Protein AF-0000000080887732 (afdb_homodimer)

Radius of gyration: 26.86 Å; Cα contacts (8 Å, |Δi|>4): 1627; chains: 2; bounding box: 60×86×78 Å

pLDDT: mean 82.16, std 18.32, range [23.61, 98.5]

Structure (mmCIF, N/CA/C/O backbone):
data_AF-0000000080887732-model_v1
#
loop_
_entity.id
_entity.type
_entity.pdbx_description
1 polymer 'S-adenosyl-L-methionine-dependent methyltransferase'
#
loop_
_atom_site.group_PDB
_atom_site.id
_atom_site.type_symbol
_atom_site.label_atom_id
_atom_site.label_alt_id
_atom_site.label_comp_id
_atom_site.label_asym_id
_atom_site.label_entity_id
_atom_site.label_seq_id
_atom_site.pdbx_PDB_ins_code
_atom_site.Cartn_x
_atom_site.Cartn_y
_atom_site.Cartn_z
_atom_site.occupancy
_atom_site.B_iso_or_equiv
_atom_site.auth_seq_id
_atom_site.auth_comp_id
_atom_site.auth_asym_id
_atom_site.auth_atom_id
_atom_site.pdbx_PDB_model_num
ATOM 1 N N . MET A 1 1 ? -18.406 -31.297 -43.156 1 24.48 1 MET A N 1
ATOM 2 C CA . MET A 1 1 ? -16.953 -31.391 -42.938 1 24.48 1 MET A CA 1
ATOM 3 C C . MET A 1 1 ? -16.531 -30.609 -41.688 1 24.48 1 MET A C 1
ATOM 5 O O . MET A 1 1 ? -16.766 -29.406 -41.625 1 24.48 1 MET A O 1
ATOM 9 N N . ASN A 1 2 ? -16.609 -31.266 -40.469 1 24.06 2 ASN A N 1
ATOM 10 C CA . ASN A 1 2 ? -16.531 -30.984 -39.031 1 24.06 2 ASN A CA 1
ATOM 11 C C . ASN A 1 2 ? -15.148 -30.438 -38.656 1 24.06 2 ASN A C 1
ATOM 13 O O . ASN A 1 2 ? -14.164 -31.172 -38.688 1 24.06 2 ASN A O 1
ATOM 17 N N . ASN A 1 3 ? -14.742 -29.266 -39.281 1 26.3 3 ASN A N 1
ATOM 18 C CA . ASN A 1 3 ? -13.445 -28.625 -39.094 1 26.3 3 ASN A CA 1
ATOM 19 C C . ASN A 1 3 ? -13.039 -28.594 -37.625 1 26.3 3 ASN A C 1
ATOM 21 O O . ASN A 1 3 ? -13.711 -27.969 -36.812 1 26.3 3 ASN A O 1
ATOM 25 N N . GLY A 1 4 ? -12.461 -29.719 -37.156 1 26.73 4 GLY A N 1
ATOM 26 C CA . GLY A 1 4 ? -11.93 -30.016 -35.812 1 26.73 4 GLY A CA 1
ATOM 27 C C . GLY A 1 4 ? -11.078 -28.891 -35.25 1 26.73 4 GLY A C 1
ATOM 28 O O . GLY A 1 4 ? -10.18 -28.391 -35.938 1 26.73 4 GLY A O 1
ATOM 29 N N . ASN A 1 5 ? -11.648 -27.984 -34.5 1 28.84 5 ASN A N 1
ATOM 30 C CA . ASN A 1 5 ? -11.031 -26.938 -33.688 1 28.84 5 ASN A CA 1
ATOM 31 C C . ASN A 1 5 ? -9.773 -27.438 -33 1 28.84 5 ASN A C 1
ATOM 33 O O . ASN A 1 5 ? -9.844 -28.234 -32.062 1 28.84 5 ASN A O 1
ATOM 37 N N . ASN A 1 6 ? -8.688 -27.812 -33.75 1 27.83 6 ASN A N 1
ATOM 38 C CA . ASN A 1 6 ? -7.371 -28.172 -33.219 1 27.83 6 ASN A CA 1
ATOM 39 C C . ASN A 1 6 ? -6.938 -27.203 -32.125 1 27.83 6 ASN A C 1
ATOM 41 O O . ASN A 1 6 ? -6.609 -26.047 -32.375 1 27.83 6 ASN A O 1
ATOM 45 N N . PHE A 1 7 ? -7.504 -27.266 -31.016 1 30.12 7 PHE A N 1
ATOM 46 C CA . PHE A 1 7 ? -6.891 -26.703 -29.812 1 30.12 7 PHE A CA 1
ATOM 47 C C . PHE A 1 7 ? -5.395 -26.984 -29.797 1 30.12 7 PHE A C 1
ATOM 49 O O . PHE A 1 7 ? -4.973 -28.141 -29.797 1 30.12 7 PHE A O 1
ATOM 56 N N . HIS A 1 8 ? -4.59 -26.281 -30.578 1 33.19 8 HIS A N 1
ATOM 57 C CA . HIS A 1 8 ? -3.135 -26.297 -30.469 1 33.19 8 HIS A CA 1
ATOM 58 C C . HIS A 1 8 ? -2.689 -26.625 -29.047 1 33.19 8 HIS A C 1
ATOM 60 O O . HIS A 1 8 ? -3.305 -26.172 -28.078 1 33.19 8 HIS A O 1
ATOM 66 N N . GLN A 1 9 ? -2.242 -27.766 -28.766 1 34.62 9 GLN A N 1
ATOM 67 C CA . GLN A 1 9 ? -1.537 -28.281 -27.594 1 34.62 9 GLN A CA 1
ATOM 68 C C . GLN A 1 9 ? -0.727 -27.188 -26.906 1 34.62 9 GLN A C 1
ATOM 70 O O . GLN A 1 9 ? 0.147 -26.578 -27.516 1 34.62 9 GLN A O 1
ATOM 75 N N . SER A 1 10 ? -1.238 -26.297 -26.047 1 41.28 10 SER A N 1
ATOM 76 C CA . SER A 1 10 ? -0.699 -25.281 -25.156 1 41.28 10 SER A CA 1
ATOM 77 C C . SER A 1 10 ? 0.719 -25.625 -24.719 1 41.28 10 SER A C 1
ATOM 79 O O . SER A 1 10 ? 0.95 -26.688 -24.125 1 41.28 10 SER A O 1
ATOM 81 N N . GLU A 1 11 ? 1.707 -25.484 -25.469 1 52.25 11 GLU A N 1
ATOM 82 C CA . GLU A 1 11 ? 3.119 -25.734 -25.203 1 52.25 11 GLU A CA 1
ATOM 83 C C . GLU A 1 11 ? 3.488 -25.344 -23.781 1 52.25 11 GLU A C 1
ATOM 85 O O . GLU A 1 11 ? 3.428 -24.172 -23.422 1 52.25 11 GLU A O 1
ATOM 90 N N . THR A 1 12 ? 3.145 -26.25 -22.719 1 65.06 12 THR A N 1
ATOM 91 C CA . THR A 1 12 ? 3.539 -26.234 -21.312 1 65.06 12 THR A CA 1
ATOM 92 C C . THR A 1 12 ? 5.055 -26.328 -21.172 1 65.06 12 THR A C 1
ATOM 94 O O . THR A 1 12 ? 5.746 -26.703 -22.125 1 65.06 12 THR A O 1
ATOM 97 N N . ILE A 1 13 ? 5.617 -25.641 -20.266 1 81.31 13 ILE A N 1
ATOM 98 C CA . ILE A 1 13 ? 7.023 -25.75 -19.891 1 81.31 13 ILE A CA 1
ATOM 99 C C . ILE A 1 13 ? 7.375 -27.203 -19.609 1 81.31 13 ILE A C 1
ATOM 101 O O . ILE A 1 13 ? 6.723 -27.859 -18.797 1 81.31 13 ILE A O 1
ATOM 105 N N . SER A 1 14 ? 8.289 -27.812 -20.391 1 86.81 14 SER A N 1
ATOM 106 C CA . SER A 1 14 ? 8.695 -29.203 -20.25 1 86.81 14 SER A CA 1
ATOM 107 C C . SER A 1 14 ? 9.336 -29.453 -18.891 1 86.81 14 SER A C 1
ATOM 109 O O . SER A 1 14 ? 9.734 -28.5 -18.203 1 86.81 14 SER A O 1
ATOM 111 N N . THR A 1 15 ? 9.422 -30.688 -18.5 1 88.94 15 THR A N 1
ATOM 112 C CA . THR A 1 15 ? 10.078 -31.078 -17.25 1 88.94 15 THR A CA 1
ATOM 113 C C . THR A 1 15 ? 11.539 -30.656 -17.25 1 88.94 15 THR A C 1
ATOM 115 O O . THR A 1 15 ? 12.062 -30.219 -16.219 1 88.94 15 THR A O 1
ATOM 118 N N . ALA A 1 16 ? 12.172 -30.797 -18.406 1 90.12 16 ALA A N 1
ATOM 119 C CA . ALA A 1 16 ? 13.578 -30.406 -18.531 1 90.12 16 ALA A CA 1
ATOM 120 C C . ALA A 1 16 ? 13.75 -28.906 -18.359 1 90.12 16 ALA A C 1
ATOM 122 O O . ALA A 1 16 ? 14.703 -28.453 -17.719 1 90.12 16 ALA A O 1
ATOM 123 N N . GLU A 1 17 ? 12.859 -28.219 -18.953 1 91.38 17 GLU A N 1
ATOM 124 C CA . GLU A 1 17 ? 12.891 -26.766 -18.781 1 91.38 17 GLU A CA 1
ATOM 125 C C . GLU A 1 17 ? 12.68 -26.359 -17.328 1 91.38 17 GLU A C 1
ATOM 127 O O . GLU A 1 17 ? 13.391 -25.5 -16.812 1 91.38 17 GLU A O 1
ATOM 132 N N . ARG A 1 18 ? 11.766 -27.047 -16.672 1 92 18 ARG A N 1
ATOM 133 C CA . ARG A 1 18 ? 11.492 -26.766 -15.273 1 92 18 ARG A CA 1
ATOM 134 C C . ARG A 1 18 ? 12.719 -27.031 -14.406 1 92 18 ARG A C 1
ATOM 136 O O . ARG A 1 18 ? 13.039 -26.25 -13.516 1 92 18 ARG A O 1
ATOM 143 N N . SER A 1 19 ? 13.344 -28.094 -14.703 1 91.06 19 SER A N 1
ATOM 144 C CA . SER A 1 19 ? 14.555 -28.438 -13.961 1 91.06 19 SER A CA 1
ATOM 145 C C . SER A 1 19 ? 15.641 -27.391 -14.164 1 91.06 19 SER A C 1
ATOM 147 O O . SER A 1 19 ? 16.328 -27 -13.211 1 91.06 19 SER A O 1
ATOM 149 N N . SER A 1 20 ? 15.781 -26.953 -15.383 1 93.38 20 SER A N 1
ATOM 150 C CA . SER A 1 20 ? 16.781 -25.938 -15.688 1 93.38 20 SER A CA 1
ATOM 151 C C . SER A 1 20 ? 16.484 -24.625 -14.969 1 93.38 20 SER A C 1
ATOM 153 O O . SER A 1 20 ? 17.391 -23.969 -14.461 1 93.38 20 SER A O 1
ATOM 155 N N . ILE A 1 21 ? 15.242 -24.297 -14.961 1 94.69 21 ILE A N 1
ATOM 156 C CA . ILE A 1 21 ? 14.828 -23.078 -14.266 1 94.69 21 ILE A CA 1
ATOM 157 C C . ILE A 1 21 ? 15.117 -23.203 -12.773 1 94.69 21 ILE A C 1
ATOM 159 O O . ILE A 1 21 ? 15.602 -22.266 -12.141 1 94.69 21 ILE A O 1
ATOM 163 N N . GLY A 1 22 ? 14.805 -24.375 -12.227 1 92.06 22 GLY A N 1
ATOM 164 C CA . GLY A 1 22 ? 15.125 -24.625 -10.828 1 92.06 22 GLY A CA 1
ATOM 165 C C . GLY A 1 22 ? 16.594 -24.453 -10.516 1 92.06 22 GLY A C 1
ATOM 166 O O . GLY A 1 22 ? 16.953 -23.844 -9.5 1 92.06 22 GLY A O 1
ATOM 167 N N . ASP A 1 23 ? 17.453 -24.922 -11.375 1 92.25 23 ASP A N 1
ATOM 168 C CA . ASP A 1 23 ? 18.891 -24.797 -11.211 1 92.25 23 ASP A CA 1
ATOM 169 C C . ASP A 1 23 ? 19.312 -23.328 -11.258 1 92.25 23 ASP A C 1
ATOM 171 O O . ASP A 1 23 ? 20.188 -22.906 -10.492 1 92.25 23 ASP A O 1
ATOM 175 N N . LEU A 1 24 ? 18.703 -22.625 -12.133 1 95 24 LEU A N 1
ATOM 176 C CA . LEU A 1 24 ? 18.984 -21.203 -12.227 1 95 24 LEU A CA 1
ATOM 177 C C . LEU A 1 24 ? 18.641 -20.5 -10.922 1 95 24 LEU A C 1
ATOM 179 O O . LEU A 1 24 ? 19.422 -19.672 -10.43 1 95 24 LEU A O 1
ATOM 183 N N . VAL A 1 25 ? 17.5 -20.781 -10.367 1 92.94 25 VAL A N 1
ATOM 184 C CA . VAL A 1 25 ? 17.031 -20.141 -9.148 1 92.94 25 VAL A CA 1
ATOM 185 C C . VAL A 1 25 ? 18 -20.438 -8.008 1 92.94 25 VAL A C 1
ATOM 187 O O . VAL A 1 25 ? 18.344 -19.547 -7.227 1 92.94 25 VAL A O 1
ATOM 190 N N . LYS A 1 26 ? 18.469 -21.641 -7.91 1 89.5 26 LYS A N 1
ATOM 191 C CA . LYS A 1 26 ? 19.453 -22 -6.898 1 89.5 26 LYS A CA 1
ATOM 192 C C . LYS A 1 26 ? 20.75 -21.203 -7.066 1 89.5 26 LYS A C 1
ATOM 194 O O . LYS A 1 26 ? 21.328 -20.75 -6.082 1 89.5 26 LYS A O 1
ATOM 199 N N . PHE A 1 27 ? 21.172 -21.125 -8.281 1 93.12 27 PHE A N 1
ATOM 200 C CA . PHE A 1 27 ? 22.375 -20.344 -8.578 1 93.12 27 PHE A CA 1
ATOM 201 C C . PHE A 1 27 ? 22.203 -18.906 -8.141 1 93.12 27 PHE A C 1
ATOM 203 O O . PHE A 1 27 ? 23.078 -18.328 -7.492 1 93.12 27 PHE A O 1
ATOM 210 N N . LEU A 1 28 ? 21.047 -18.297 -8.523 1 93.12 28 LEU A N 1
ATOM 211 C CA . LEU A 1 28 ? 20.766 -16.906 -8.172 1 93.12 28 LEU A CA 1
ATOM 212 C C . LEU A 1 28 ? 20.734 -16.719 -6.66 1 93.12 28 LEU A C 1
ATOM 214 O O . LEU A 1 28 ? 21.234 -15.727 -6.145 1 93.12 28 LEU A O 1
ATOM 218 N N . ALA A 1 29 ? 20.141 -17.625 -5.977 1 88.25 29 ALA A N 1
ATOM 219 C CA . ALA A 1 29 ? 20.094 -17.578 -4.516 1 88.25 29 ALA A CA 1
ATOM 220 C C . ALA A 1 29 ? 21.5 -17.578 -3.928 1 88.25 29 ALA A C 1
ATOM 222 O O . ALA A 1 29 ? 21.812 -16.812 -3.008 1 88.25 29 ALA A O 1
ATOM 223 N N . ALA A 1 30 ? 22.328 -18.438 -4.441 1 87.75 30 ALA A N 1
ATOM 224 C CA . ALA A 1 30 ? 23.703 -18.547 -3.971 1 87.75 30 ALA A CA 1
ATOM 225 C C . ALA A 1 30 ? 24.469 -17.25 -4.211 1 87.75 30 ALA A C 1
ATOM 227 O O . ALA A 1 30 ? 25.406 -16.922 -3.482 1 87.75 30 ALA A O 1
ATOM 228 N N . LYS A 1 31 ? 24.031 -16.5 -5.199 1 90.81 31 LYS A N 1
ATOM 229 C CA . LYS A 1 31 ? 24.672 -15.227 -5.531 1 90.81 31 LYS A CA 1
ATOM 230 C C . LYS A 1 31 ? 24.016 -14.07 -4.785 1 90.81 31 LYS A C 1
ATOM 232 O O . LYS A 1 31 ? 24.312 -12.898 -5.051 1 90.81 31 LYS A O 1
ATOM 237 N N . ASN A 1 32 ? 23.016 -14.312 -3.924 1 85.31 32 ASN A N 1
ATOM 238 C CA . ASN A 1 32 ? 22.281 -13.312 -3.162 1 85.31 32 ASN A CA 1
ATOM 239 C C . ASN A 1 32 ? 21.562 -12.328 -4.078 1 85.31 32 ASN A C 1
ATOM 241 O O . ASN A 1 32 ? 21.562 -11.125 -3.822 1 85.31 32 ASN A O 1
ATOM 245 N N . TYR A 1 33 ? 21.078 -12.922 -5.18 1 90.38 33 TYR A N 1
ATOM 246 C CA . TYR A 1 33 ? 20.266 -12.133 -6.113 1 90.38 33 TYR A CA 1
ATOM 247 C C . TYR A 1 33 ? 19.062 -11.523 -5.41 1 90.38 33 TYR A C 1
ATOM 249 O O . TYR A 1 33 ? 18.391 -12.195 -4.629 1 90.38 33 TYR A O 1
ATOM 257 N N . ARG A 1 34 ? 18.906 -10.219 -5.684 1 88.25 34 ARG A N 1
ATOM 258 C CA . ARG A 1 34 ? 17.75 -9.523 -5.148 1 88.25 34 ARG A CA 1
ATOM 259 C C . ARG A 1 34 ? 17.141 -8.586 -6.191 1 88.25 34 ARG A C 1
ATOM 261 O O . ARG A 1 34 ? 17.859 -7.793 -6.812 1 88.25 34 ARG A O 1
ATOM 268 N N . PHE A 1 35 ? 15.898 -8.766 -6.355 1 92.19 35 PHE A N 1
ATOM 269 C CA . PHE A 1 35 ? 15.148 -7.898 -7.258 1 92.19 35 PHE A CA 1
ATOM 270 C C . PHE A 1 35 ? 13.664 -7.883 -6.887 1 92.19 35 PHE A C 1
ATOM 272 O O . PHE A 1 35 ? 13.023 -8.938 -6.828 1 92.19 35 PHE A O 1
ATOM 279 N N . LEU A 1 36 ? 13.188 -6.766 -6.582 1 90.31 36 LEU A N 1
ATOM 280 C CA . LEU A 1 36 ? 11.75 -6.621 -6.363 1 90.31 36 LEU A CA 1
ATOM 281 C C . LEU A 1 36 ? 11.055 -6.121 -7.625 1 90.31 36 LEU A C 1
ATOM 283 O O . LEU A 1 36 ? 11.18 -4.945 -7.98 1 90.31 36 LEU A O 1
ATOM 287 N N . CYS A 1 37 ? 10.359 -7.004 -8.195 1 92.12 37 CYS A N 1
ATOM 288 C CA . CYS A 1 37 ? 9.711 -6.676 -9.461 1 92.12 37 CYS A CA 1
ATOM 289 C C . CYS A 1 37 ? 8.766 -5.496 -9.297 1 92.12 37 CYS A C 1
ATOM 291 O O . CYS A 1 37 ? 7.871 -5.527 -8.445 1 92.12 37 CYS A O 1
ATOM 293 N N . PRO A 1 38 ? 8.953 -4.434 -10.078 1 91.81 38 PRO A N 1
ATOM 294 C CA . PRO A 1 38 ? 8.023 -3.305 -10.023 1 91.81 38 PRO A CA 1
ATOM 295 C C . PRO A 1 38 ? 6.789 -3.52 -10.898 1 91.81 38 PRO A C 1
ATOM 297 O O . PRO A 1 38 ? 6.59 -4.613 -11.43 1 91.81 38 PRO A O 1
ATOM 300 N N . THR A 1 39 ? 5.945 -2.516 -11 1 88.75 39 THR A N 1
ATOM 301 C CA . THR A 1 39 ? 4.781 -2.562 -11.883 1 88.75 39 THR A CA 1
ATOM 302 C C . THR A 1 39 ? 5.211 -2.555 -13.344 1 88.75 39 THR A C 1
ATOM 304 O O . THR A 1 39 ? 6.309 -2.098 -13.672 1 88.75 39 THR A O 1
ATOM 307 N N . PRO A 1 40 ? 4.371 -3.082 -14.219 1 86.31 40 PRO A N 1
ATOM 308 C CA . PRO A 1 40 ? 4.68 -2.996 -15.648 1 86.31 40 PRO A CA 1
ATOM 309 C C . PRO A 1 40 ? 4.941 -1.564 -16.109 1 86.31 40 PRO A C 1
ATOM 311 O O . PRO A 1 40 ? 5.801 -1.335 -16.969 1 86.31 40 PRO A O 1
ATOM 314 N N . GLU A 1 41 ? 4.188 -0.608 -15.523 1 84.38 41 GLU A N 1
ATOM 315 C CA . GLU A 1 41 ? 4.41 0.792 -15.875 1 84.38 41 GLU A CA 1
ATOM 316 C C . GLU A 1 41 ? 5.828 1.23 -15.523 1 84.38 41 GLU A C 1
ATOM 318 O O . GLU A 1 41 ? 6.531 1.811 -16.344 1 84.38 41 GLU A O 1
ATOM 323 N N . THR A 1 42 ? 6.207 0.974 -14.312 1 89.88 42 THR A N 1
ATOM 324 C CA . THR A 1 42 ? 7.547 1.321 -13.859 1 89.88 42 THR A CA 1
ATOM 325 C C . THR A 1 42 ? 8.609 0.618 -14.703 1 89.88 42 THR A C 1
ATOM 327 O O . THR A 1 42 ? 9.609 1.226 -15.086 1 89.88 42 THR A O 1
ATOM 330 N N . HIS A 1 43 ? 8.375 -0.644 -15.008 1 90.94 43 HIS A N 1
ATOM 331 C CA . HIS A 1 43 ? 9.289 -1.413 -15.844 1 90.94 43 HIS A CA 1
ATOM 332 C C . HIS A 1 43 ? 9.453 -0.771 -17.219 1 90.94 43 HIS A C 1
ATOM 334 O O . HIS A 1 43 ? 10.578 -0.593 -17.688 1 90.94 43 HIS A O 1
ATOM 340 N N . ASN A 1 44 ? 8.367 -0.408 -17.766 1 88.31 44 ASN A N 1
ATOM 341 C CA . ASN A 1 44 ? 8.391 0.245 -19.062 1 88.31 44 ASN A CA 1
ATOM 342 C C . ASN A 1 44 ? 9.117 1.585 -19 1 88.31 44 ASN A C 1
ATOM 344 O O . ASN A 1 44 ? 9.914 1.9 -19.891 1 88.31 44 ASN A O 1
ATOM 348 N N . ASN A 1 45 ? 8.805 2.355 -18 1 86.62 45 ASN A N 1
ATOM 349 C CA . ASN A 1 45 ? 9.453 3.65 -17.844 1 86.62 45 ASN A CA 1
ATOM 350 C C . ASN A 1 45 ? 10.969 3.504 -17.703 1 86.62 45 ASN A C 1
ATOM 352 O O . ASN A 1 45 ? 11.727 4.289 -18.266 1 86.62 45 ASN A O 1
ATOM 356 N N . TYR A 1 46 ? 11.383 2.525 -16.984 1 89.62 46 TYR A N 1
ATOM 357 C CA . TYR A 1 46 ? 12.812 2.283 -16.797 1 89.62 46 TYR A CA 1
ATOM 358 C C . TYR A 1 46 ? 13.484 1.908 -18.109 1 89.62 46 TYR A C 1
ATOM 360 O O . TYR A 1 46 ? 14.531 2.455 -18.453 1 89.62 46 TYR A O 1
ATOM 368 N N . LEU A 1 47 ? 12.883 0.999 -18.859 1 87.88 47 LEU A N 1
ATOM 369 C CA . LEU A 1 47 ? 13.461 0.547 -20.125 1 87.88 47 LEU A CA 1
ATOM 370 C C . LEU A 1 47 ? 13.523 1.688 -21.125 1 87.88 47 LEU A C 1
ATOM 372 O O . LEU A 1 47 ? 14.492 1.8 -21.891 1 87.88 47 LEU A O 1
ATOM 376 N N . THR A 1 48 ? 12.508 2.5 -21.094 1 84.88 48 THR A N 1
ATOM 377 C CA . THR A 1 48 ? 12.445 3.621 -22.031 1 84.88 48 THR A CA 1
ATOM 378 C C . THR A 1 48 ? 13.516 4.66 -21.688 1 84.88 48 THR A C 1
ATOM 380 O O . THR A 1 48 ? 14.062 5.309 -22.578 1 84.88 48 THR A O 1
ATOM 383 N N . SER A 1 49 ? 13.742 4.832 -20.453 1 80.75 49 SER A N 1
ATOM 384 C CA . SER A 1 49 ? 14.734 5.809 -20.016 1 80.75 49 SER A CA 1
ATOM 385 C C . SER A 1 49 ? 16.156 5.34 -20.344 1 80.75 49 SER A C 1
ATOM 387 O O . SER A 1 49 ? 17.078 6.152 -20.422 1 80.75 49 SER A O 1
ATOM 389 N N . ARG A 1 50 ? 16.297 4.141 -20.516 1 74.94 50 ARG A N 1
ATOM 390 C CA . ARG A 1 50 ? 17.609 3.576 -20.812 1 74.94 50 ARG A CA 1
ATOM 391 C C . ARG A 1 50 ? 17.891 3.576 -22.312 1 74.94 50 ARG A C 1
ATOM 393 O O . ARG A 1 50 ? 19.016 3.307 -22.734 1 74.94 50 ARG A O 1
ATOM 400 N N . LYS A 1 51 ? 16.719 3.592 -23.219 1 62.78 51 LYS A N 1
ATOM 401 C CA . LYS A 1 51 ? 16.719 3.342 -24.656 1 62.78 51 LYS A CA 1
ATOM 402 C C . LYS A 1 51 ? 17.672 4.293 -25.375 1 62.78 51 LYS A C 1
ATOM 404 O O . LYS A 1 51 ? 17.594 4.445 -26.609 1 62.78 51 LYS A O 1
ATOM 409 N N . GLY A 1 52 ? 18.641 4.723 -24.672 1 50.5 52 GLY A N 1
ATOM 410 C CA . GLY A 1 52 ? 19.5 4.914 -25.844 1 50.5 52 GLY A CA 1
ATOM 411 C C . GLY A 1 52 ? 19.703 3.641 -26.641 1 50.5 52 GLY A C 1
ATOM 412 O O . GLY A 1 52 ? 19.312 2.555 -26.203 1 50.5 52 GLY A O 1
ATOM 413 N N . PRO A 1 53 ? 19.797 3.531 -28.016 1 48.59 53 PRO A N 1
ATOM 414 C CA . PRO A 1 53 ? 19.719 2.434 -28.969 1 48.59 53 PRO A CA 1
ATOM 415 C C . PRO A 1 53 ? 19.938 1.065 -28.328 1 48.59 53 PRO A C 1
ATOM 417 O O . PRO A 1 53 ? 19.234 0.104 -28.672 1 48.59 53 PRO A O 1
ATOM 420 N N . GLN A 1 54 ? 20.969 0.387 -27.969 1 56.81 54 GLN A N 1
ATOM 421 C CA . GLN A 1 54 ? 21.703 -0.875 -27.922 1 56.81 54 GLN A CA 1
ATOM 422 C C . GLN A 1 54 ? 21.828 -1.38 -26.484 1 56.81 54 GLN A C 1
ATOM 424 O O . GLN A 1 54 ? 22.75 -2.148 -26.172 1 56.81 54 GLN A O 1
ATOM 429 N N . THR A 1 55 ? 20.656 -1.112 -25.469 1 78.31 55 THR A N 1
ATOM 430 C CA . THR A 1 55 ? 21.109 -1.47 -24.125 1 78.31 55 THR A CA 1
ATOM 431 C C . THR A 1 55 ? 21.078 -2.982 -23.938 1 78.31 55 THR A C 1
ATOM 433 O O . THR A 1 55 ? 20.031 -3.617 -24.109 1 78.31 55 THR A O 1
ATOM 436 N N . LYS A 1 56 ? 22.188 -3.537 -23.828 1 88.12 56 LYS A N 1
ATOM 437 C CA . LYS A 1 56 ? 22.391 -4.953 -23.531 1 88.12 56 LYS A CA 1
ATOM 438 C C . LYS A 1 56 ? 22.719 -5.156 -22.062 1 88.12 56 LYS A C 1
ATOM 440 O O . LYS A 1 56 ? 23.25 -4.262 -21.406 1 88.12 56 LYS A O 1
ATOM 445 N N . ALA A 1 57 ? 22.219 -6.336 -21.625 1 93.69 57 ALA A N 1
ATOM 446 C CA . ALA A 1 57 ? 22.422 -6.691 -20.219 1 93.69 57 ALA A CA 1
ATOM 447 C C . ALA A 1 57 ? 23.891 -6.891 -19.906 1 93.69 57 ALA A C 1
ATOM 449 O O . ALA A 1 57 ? 24.656 -7.391 -20.734 1 93.69 57 ALA A O 1
ATOM 450 N N . SER A 1 58 ? 24.281 -6.473 -18.734 1 92.88 58 SER A N 1
ATOM 451 C CA . SER A 1 58 ? 25.656 -6.691 -18.25 1 92.88 58 SER A CA 1
ATOM 452 C C . SER A 1 58 ? 25.656 -7.32 -16.859 1 92.88 58 SER A C 1
ATOM 454 O O . SER A 1 58 ? 26.719 -7.547 -16.281 1 92.88 58 SER A O 1
ATOM 456 N N . SER A 1 59 ? 24.5 -7.547 -16.281 1 95 59 SER A N 1
ATOM 457 C CA . SER A 1 59 ? 24.375 -8.117 -14.953 1 95 59 SER A CA 1
ATOM 458 C C . SER A 1 59 ? 23.188 -9.07 -14.867 1 95 59 SER A C 1
ATOM 460 O O . SER A 1 59 ? 22.344 -9.109 -15.766 1 95 59 SER A O 1
ATOM 462 N N . LEU A 1 60 ? 23.188 -9.867 -13.797 1 96.5 60 LEU A N 1
ATOM 463 C CA . LEU A 1 60 ? 22.062 -10.766 -13.539 1 96.5 60 LEU A CA 1
ATOM 464 C C . LEU A 1 60 ? 20.766 -9.977 -13.359 1 96.5 60 LEU A C 1
ATOM 466 O O . LEU A 1 60 ? 19.703 -10.414 -13.812 1 96.5 60 LEU A O 1
ATOM 470 N N . THR A 1 61 ? 20.859 -8.797 -12.781 1 95 61 THR A N 1
ATOM 471 C CA . THR A 1 61 ? 19.703 -7.914 -12.594 1 95 61 THR A CA 1
ATOM 472 C C . THR A 1 61 ? 19.141 -7.469 -13.938 1 95 61 THR A C 1
ATOM 474 O O . THR A 1 61 ? 17.938 -7.453 -14.133 1 95 61 THR A O 1
ATOM 477 N N . ASP A 1 62 ? 20.031 -7.195 -14.836 1 95.06 62 ASP A N 1
ATOM 478 C CA . ASP A 1 62 ? 19.594 -6.789 -16.172 1 95.06 62 ASP A CA 1
ATOM 479 C C . ASP A 1 62 ? 18.797 -7.898 -16.844 1 95.06 62 ASP A C 1
ATOM 481 O O . ASP A 1 62 ? 17.766 -7.641 -17.453 1 95.06 62 ASP A O 1
ATOM 485 N N . ILE A 1 63 ? 19.328 -9.07 -16.703 1 96.38 63 ILE A N 1
ATOM 486 C CA . ILE A 1 63 ? 18.781 -10.203 -17.438 1 96.38 63 ILE A CA 1
ATOM 487 C C . ILE A 1 63 ? 17.5 -10.688 -16.781 1 96.38 63 ILE A C 1
ATOM 489 O O . ILE A 1 63 ? 16.438 -10.742 -17.422 1 96.38 63 ILE A O 1
ATOM 493 N N . PHE A 1 64 ? 17.547 -10.984 -15.469 1 97 64 PHE A N 1
ATOM 494 C CA . PHE A 1 64 ? 16.453 -11.703 -14.82 1 97 64 PHE A CA 1
ATOM 495 C C . PHE A 1 64 ? 15.547 -10.75 -14.055 1 97 64 PHE A C 1
ATOM 497 O O . PHE A 1 64 ? 14.477 -11.141 -13.594 1 97 64 PHE A O 1
ATOM 504 N N . GLY A 1 65 ? 15.945 -9.508 -13.891 1 96.06 65 GLY A N 1
ATOM 505 C CA . GLY A 1 65 ? 15.109 -8.453 -13.32 1 96.06 65 GLY A CA 1
ATOM 506 C C . GLY A 1 65 ? 14.406 -7.617 -14.375 1 96.06 65 GLY A C 1
ATOM 507 O O . GLY A 1 65 ? 13.188 -7.703 -14.523 1 96.06 65 GLY A O 1
ATOM 508 N N . TRP A 1 66 ? 15.219 -7.043 -15.234 1 94.5 66 TRP A N 1
ATOM 509 C CA . TRP A 1 66 ? 14.703 -6.062 -16.188 1 94.5 66 TRP A CA 1
ATOM 510 C C . TRP A 1 66 ? 14.422 -6.703 -17.531 1 94.5 66 TRP A C 1
ATOM 512 O O . TRP A 1 66 ? 13.938 -6.043 -18.453 1 94.5 66 TRP A O 1
ATOM 522 N N . SER A 1 67 ? 14.711 -7.969 -17.734 1 94.12 67 SER A N 1
ATOM 523 C CA . SER A 1 67 ? 14.43 -8.711 -18.953 1 94.12 67 SER A CA 1
ATOM 524 C C . SER A 1 67 ? 15.141 -8.094 -20.141 1 94.12 67 SER A C 1
ATOM 526 O O . SER A 1 67 ? 14.586 -8.039 -21.25 1 94.12 67 SER A O 1
ATOM 528 N N . LEU A 1 68 ? 16.344 -7.637 -19.922 1 93.38 68 LEU A N 1
ATOM 529 C CA . LEU A 1 68 ? 17.125 -7.086 -21.016 1 93.38 68 LEU A CA 1
ATOM 530 C C . LEU A 1 68 ? 17.766 -8.203 -21.844 1 93.38 68 LEU A C 1
ATOM 532 O O . LEU A 1 68 ? 18.156 -9.234 -21.297 1 93.38 68 LEU A O 1
ATOM 536 N N . PRO A 1 69 ? 17.906 -7.922 -23.109 1 93.25 69 PRO A N 1
ATOM 537 C CA . PRO A 1 69 ? 18.656 -8.883 -23.922 1 93.25 69 PRO A CA 1
ATOM 538 C C . PRO A 1 69 ? 20.141 -8.914 -23.578 1 93.25 69 PRO A C 1
ATOM 540 O O . PRO A 1 69 ? 20.672 -7.938 -23.047 1 93.25 69 PRO A O 1
ATOM 543 N N . VAL A 1 70 ? 20.766 -10.078 -23.906 1 94.81 70 VAL A N 1
ATOM 544 C CA . VAL A 1 70 ? 22.172 -10.258 -23.516 1 94.81 70 VAL A CA 1
ATOM 545 C C . VAL A 1 70 ? 22.938 -10.977 -24.625 1 94.81 70 VAL A C 1
ATOM 547 O O . VAL A 1 70 ? 22.406 -11.891 -25.25 1 94.81 70 VAL A O 1
ATOM 550 N N . GLU A 1 71 ? 24.172 -10.477 -24.797 1 93.81 71 GLU A N 1
ATOM 551 C CA . GLU A 1 71 ? 25.047 -11.188 -25.719 1 93.81 71 GLU A CA 1
ATOM 552 C C . GLU A 1 71 ? 25.453 -12.547 -25.156 1 93.81 71 GLU A C 1
ATOM 554 O O . GLU A 1 71 ? 25.734 -12.672 -23.969 1 93.81 71 GLU A O 1
ATOM 559 N N . ARG A 1 72 ? 25.562 -13.492 -26.062 1 93.25 72 ARG A N 1
ATOM 560 C CA . ARG A 1 72 ? 25.891 -14.844 -25.641 1 93.25 72 ARG A CA 1
ATOM 561 C C . ARG A 1 72 ? 27.219 -14.875 -24.875 1 93.25 72 ARG A C 1
ATOM 563 O O . ARG A 1 72 ? 27.375 -15.633 -23.922 1 93.25 72 ARG A O 1
ATOM 570 N N . SER A 1 73 ? 28.156 -14.078 -25.266 1 93.19 73 SER A N 1
ATOM 571 C CA . SER A 1 73 ? 29.469 -14.031 -24.609 1 93.19 73 SER A CA 1
ATOM 572 C C . SER A 1 73 ? 29.344 -13.531 -23.172 1 93.19 73 SER A C 1
ATOM 574 O O . SER A 1 73 ? 29.984 -14.07 -22.266 1 93.19 73 SER A O 1
ATOM 576 N N . VAL A 1 74 ? 28.531 -12.555 -22.953 1 94.31 74 VAL A N 1
ATOM 577 C CA . VAL A 1 74 ? 28.312 -12 -21.625 1 94.31 74 VAL A CA 1
ATOM 578 C C . VAL A 1 74 ? 27.578 -13.023 -20.75 1 94.31 74 VAL A C 1
ATOM 580 O O . VAL A 1 74 ? 27.891 -13.188 -19.578 1 94.31 74 VAL A O 1
ATOM 583 N N . LEU A 1 75 ? 26.672 -13.703 -21.359 1 94.69 75 LEU A N 1
ATOM 584 C CA . LEU A 1 75 ? 25.875 -14.711 -20.656 1 94.69 75 LEU A CA 1
ATOM 585 C C . LEU A 1 75 ? 26.766 -15.828 -20.125 1 94.69 75 LEU A C 1
ATOM 587 O O . LEU A 1 75 ? 26.594 -16.266 -18.984 1 94.69 75 LEU A O 1
ATOM 591 N N . LYS A 1 76 ? 27.75 -16.234 -20.891 1 92.69 76 LYS A N 1
ATOM 592 C CA . LYS A 1 76 ? 28.672 -17.312 -20.516 1 92.69 76 LYS A CA 1
ATOM 593 C C . LYS A 1 76 ? 29.562 -16.891 -19.344 1 92.69 76 LYS A C 1
ATOM 595 O O . LYS A 1 76 ? 29.984 -17.734 -18.562 1 92.69 76 LYS A O 1
ATOM 600 N N . GLU A 1 77 ? 29.719 -15.633 -19.188 1 95 77 GLU A N 1
ATOM 601 C CA . GLU A 1 77 ? 30.531 -15.117 -18.094 1 95 77 GLU A CA 1
ATOM 602 C C . GLU A 1 77 ? 29.719 -15.031 -16.812 1 95 77 GLU A C 1
ATOM 604 O O . GLU A 1 77 ? 30.281 -15.18 -15.711 1 95 77 GLU A O 1
ATOM 609 N N . LEU A 1 78 ? 28.438 -14.812 -16.922 1 95.88 78 LEU A N 1
ATOM 610 C CA . LEU A 1 78 ? 27.594 -14.523 -15.766 1 95.88 78 LEU A CA 1
ATOM 611 C C . LEU A 1 78 ? 27.031 -15.812 -15.172 1 95.88 78 LEU A C 1
ATOM 613 O O . LEU A 1 78 ? 26.734 -15.875 -13.977 1 95.88 78 LEU A O 1
ATOM 617 N N . LEU A 1 79 ? 26.859 -16.859 -16 1 96.38 79 LEU A N 1
ATOM 618 C CA . LEU A 1 79 ? 26.172 -18.078 -15.555 1 96.38 79 LEU A CA 1
ATOM 619 C C . LEU A 1 79 ? 27.109 -19.266 -15.531 1 96.38 79 LEU A C 1
ATOM 621 O O . LEU A 1 79 ? 28.094 -19.297 -16.281 1 96.38 79 LEU A O 1
ATOM 625 N N . PRO A 1 80 ? 26.812 -20.172 -14.656 1 94.88 80 PRO A N 1
ATOM 626 C CA . PRO A 1 80 ? 27.641 -21.375 -14.648 1 94.88 80 PRO A CA 1
ATOM 627 C C . PRO A 1 80 ? 27.484 -22.219 -15.906 1 94.88 80 PRO A C 1
ATOM 629 O O . PRO A 1 80 ? 26.391 -22.266 -16.484 1 94.88 80 PRO A O 1
ATOM 632 N N . GLN A 1 81 ? 28.469 -22.953 -16.25 1 92.25 81 GLN A N 1
ATOM 633 C CA . GLN A 1 81 ? 28.469 -23.766 -17.453 1 92.25 81 GLN A CA 1
ATOM 634 C C . GLN A 1 81 ? 27.484 -24.922 -17.344 1 92.25 81 GLN A C 1
ATOM 636 O O . GLN A 1 81 ? 27.031 -25.453 -18.359 1 92.25 81 GLN A O 1
ATOM 641 N N . SER A 1 82 ? 27.156 -25.281 -16.141 1 91.88 82 SER A N 1
ATOM 642 C CA . SER A 1 82 ? 26.281 -26.422 -15.906 1 91.88 82 SER A CA 1
ATOM 643 C C . SER A 1 82 ? 24.828 -26.094 -16.266 1 91.88 82 SER A C 1
ATOM 645 O O . SER A 1 82 ? 23.984 -26.984 -16.391 1 91.88 82 SER A O 1
ATOM 647 N N . LEU A 1 83 ? 24.516 -24.844 -16.391 1 92.56 83 LEU A N 1
ATOM 648 C CA . LEU A 1 83 ? 23.141 -24.422 -16.672 1 92.56 83 LEU A CA 1
ATOM 649 C C . LEU A 1 83 ? 22.844 -24.547 -18.156 1 92.56 83 LEU A C 1
ATOM 651 O O . LEU A 1 83 ? 23.625 -24.109 -19 1 92.56 83 LEU A O 1
ATOM 655 N N . ASP A 1 84 ? 21.719 -25.156 -18.5 1 90.5 84 ASP A N 1
ATOM 656 C CA . ASP A 1 84 ? 21.281 -25.266 -19.891 1 90.5 84 ASP A CA 1
ATOM 657 C C . ASP A 1 84 ? 20.625 -23.969 -20.344 1 90.5 84 ASP A C 1
ATOM 659 O O . ASP A 1 84 ? 19.406 -23.812 -20.25 1 90.5 84 ASP A O 1
ATOM 663 N N . ILE A 1 85 ? 21.359 -23.156 -21.016 1 89.94 85 ILE A N 1
ATOM 664 C CA . ILE A 1 85 ? 20.938 -21.812 -21.375 1 89.94 85 ILE A CA 1
ATOM 665 C C . ILE A 1 85 ? 19.875 -21.875 -22.469 1 89.94 85 ILE A C 1
ATOM 667 O O . ILE A 1 85 ? 19.016 -21 -22.562 1 89.94 85 ILE A O 1
ATOM 671 N N . ASP A 1 86 ? 19.891 -22.859 -23.25 1 89.06 86 ASP A N 1
ATOM 672 C CA . ASP A 1 86 ? 18.984 -22.953 -24.391 1 89.06 86 ASP A CA 1
ATOM 673 C C . ASP A 1 86 ? 17.562 -23.234 -23.938 1 89.06 86 ASP A C 1
ATOM 675 O O . ASP A 1 86 ? 16.609 -23.062 -24.719 1 89.06 86 ASP A O 1
ATOM 679 N N . ARG A 1 87 ? 17.438 -23.672 -22.719 1 91.38 87 ARG A N 1
ATOM 680 C CA . ARG A 1 87 ? 16.109 -23.969 -22.188 1 91.38 87 ARG A CA 1
ATOM 681 C C . ARG A 1 87 ? 15.492 -22.75 -21.531 1 91.38 87 ARG A C 1
ATOM 683 O O . ARG A 1 87 ? 14.289 -22.719 -21.281 1 91.38 87 ARG A O 1
ATOM 690 N N . ILE A 1 88 ? 16.297 -21.766 -21.281 1 93.62 88 ILE A N 1
ATOM 691 C CA . ILE A 1 88 ? 15.828 -20.609 -20.516 1 93.62 88 ILE A CA 1
ATOM 692 C C . ILE A 1 88 ? 15.859 -19.359 -21.406 1 93.62 88 ILE A C 1
ATOM 694 O O . ILE A 1 88 ? 15.172 -18.375 -21.109 1 93.62 88 ILE A O 1
ATOM 698 N N . PHE A 1 89 ? 16.625 -19.406 -22.469 1 93.81 89 PHE A N 1
ATOM 699 C CA . PHE A 1 89 ? 16.828 -18.25 -23.328 1 93.81 89 PHE A CA 1
ATOM 700 C C . PHE A 1 89 ? 16.359 -18.516 -24.75 1 93.81 89 PHE A C 1
ATOM 702 O O . PHE A 1 89 ? 16.391 -19.672 -25.203 1 93.81 89 PHE A O 1
ATOM 709 N N . GLU A 1 90 ? 15.93 -17.422 -25.344 1 91.06 90 GLU A N 1
ATOM 710 C CA . GLU A 1 90 ? 15.586 -17.453 -26.766 1 91.06 90 GLU A CA 1
ATOM 711 C C . GLU A 1 90 ? 16.375 -16.406 -27.547 1 91.06 90 GLU A C 1
ATOM 713 O O . GLU A 1 90 ? 16.734 -15.359 -27 1 91.06 90 GLU A O 1
ATOM 718 N N . ARG A 1 91 ? 16.641 -16.703 -28.766 1 90.56 91 ARG A N 1
ATOM 719 C CA . ARG A 1 91 ? 17.281 -15.719 -29.641 1 90.56 91 ARG A CA 1
ATOM 720 C C . ARG A 1 91 ? 16.312 -14.609 -30.047 1 90.56 91 ARG A C 1
ATOM 722 O O . ARG A 1 91 ? 15.148 -14.875 -30.312 1 90.56 91 ARG A O 1
ATOM 729 N N . ILE A 1 92 ? 16.828 -13.422 -30 1 85.94 92 ILE A N 1
ATOM 730 C CA . ILE A 1 92 ? 15.969 -12.305 -30.375 1 85.94 92 ILE A CA 1
ATOM 731 C C . ILE A 1 92 ? 15.703 -12.352 -31.875 1 85.94 92 ILE A C 1
ATOM 733 O O . ILE A 1 92 ? 14.609 -11.992 -32.344 1 85.94 92 ILE A O 1
ATOM 737 N N . ASP A 1 93 ? 16.75 -12.727 -32.625 1 83.94 93 ASP A N 1
ATOM 738 C CA . ASP A 1 93 ? 16.625 -12.961 -34.062 1 83.94 93 ASP A CA 1
ATOM 739 C C . ASP A 1 93 ? 17.469 -14.164 -34.5 1 83.94 93 ASP A C 1
ATOM 741 O O . ASP A 1 93 ? 18.406 -14.547 -33.812 1 83.94 93 ASP A O 1
ATOM 745 N N . ALA A 1 94 ? 17.016 -14.875 -35.562 1 79.88 94 ALA A N 1
ATOM 746 C CA . ALA A 1 94 ? 17.594 -16.125 -36.031 1 79.88 94 ALA A CA 1
ATOM 747 C C . ALA A 1 94 ? 19.109 -15.992 -36.188 1 79.88 94 ALA A C 1
ATOM 749 O O . ALA A 1 94 ? 19.859 -16.922 -35.906 1 79.88 94 ALA A O 1
ATOM 750 N N . ASN A 1 95 ? 19.562 -14.898 -36.562 1 79.25 95 ASN A N 1
ATOM 751 C CA . ASN A 1 95 ? 20.984 -14.75 -36.875 1 79.25 95 ASN A CA 1
ATOM 752 C C . ASN A 1 95 ? 21.703 -13.898 -35.812 1 79.25 95 ASN A C 1
ATOM 754 O O . ASN A 1 95 ? 22.828 -13.469 -36.031 1 79.25 95 ASN A O 1
ATOM 758 N N . SER A 1 96 ? 21 -13.781 -34.656 1 81.19 96 SER A N 1
ATOM 759 C CA . SER A 1 96 ? 21.594 -12.891 -33.656 1 81.19 96 SER A CA 1
ATOM 760 C C . SER A 1 96 ? 22.219 -13.68 -32.5 1 81.19 96 SER A C 1
ATOM 762 O O . SER A 1 96 ? 21.766 -14.781 -32.188 1 81.19 96 SER A O 1
ATOM 764 N N . ASP A 1 97 ? 23.406 -13.234 -32 1 89.25 97 ASP A N 1
ATOM 765 C CA . ASP A 1 97 ? 24.031 -13.766 -30.797 1 89.25 97 ASP A CA 1
ATOM 766 C C . ASP A 1 97 ? 23.438 -13.125 -29.547 1 89.25 97 ASP A C 1
ATOM 768 O O . ASP A 1 97 ? 23.984 -13.273 -28.453 1 89.25 97 ASP A O 1
ATOM 772 N N . VAL A 1 98 ? 22.422 -12.461 -29.797 1 92.69 98 VAL A N 1
ATOM 773 C CA . VAL A 1 98 ? 21.734 -11.812 -28.688 1 92.69 98 VAL A CA 1
ATOM 774 C C . VAL A 1 98 ? 20.547 -12.672 -28.234 1 92.69 98 VAL A C 1
ATOM 776 O O . VAL A 1 98 ? 19.734 -13.109 -29.062 1 92.69 98 VAL A O 1
ATOM 779 N N . LEU A 1 99 ? 20.547 -12.945 -26.938 1 94.06 99 LEU A N 1
ATOM 780 C CA . LEU A 1 99 ? 19.531 -13.805 -26.344 1 94.06 99 LEU A CA 1
ATOM 781 C C . LEU A 1 99 ? 18.672 -13.023 -25.359 1 94.06 99 LEU A C 1
ATOM 783 O O . LEU A 1 99 ? 19.078 -11.961 -24.875 1 94.06 99 LEU A O 1
ATOM 787 N N . LYS A 1 100 ? 17.5 -13.516 -25.109 1 93.56 100 LYS A N 1
ATOM 788 C CA . LYS A 1 100 ? 16.609 -13 -24.062 1 93.56 100 LYS A CA 1
ATOM 789 C C . LYS A 1 100 ? 16.047 -14.125 -23.219 1 93.56 100 LYS A C 1
ATOM 791 O O . LYS A 1 100 ? 15.617 -15.156 -23.734 1 93.56 100 LYS A O 1
ATOM 796 N N . ALA A 1 101 ? 16.125 -13.922 -21.922 1 95 101 ALA A N 1
ATOM 797 C CA . ALA A 1 101 ? 15.523 -14.914 -21.031 1 95 101 ALA A CA 1
ATOM 798 C C . ALA A 1 101 ? 14.008 -14.953 -21.188 1 95 101 ALA A C 1
ATOM 800 O O . ALA A 1 101 ? 13.367 -13.914 -21.359 1 95 101 ALA A O 1
ATOM 801 N N . THR A 1 102 ? 13.406 -16.125 -21.031 1 92.06 102 THR A N 1
ATOM 802 C CA . THR A 1 102 ? 11.961 -16.297 -21.156 1 92.06 102 THR A CA 1
ATOM 803 C C . THR A 1 102 ? 11.281 -16.109 -19.797 1 92.06 102 THR A C 1
ATOM 805 O O . THR A 1 102 ? 10.047 -16.109 -19.719 1 92.06 102 THR A O 1
ATOM 808 N N . ILE A 1 103 ? 12.109 -15.992 -18.75 1 94.56 103 ILE A N 1
ATOM 809 C CA . ILE A 1 103 ? 11.586 -15.828 -17.391 1 94.56 103 ILE A CA 1
ATOM 810 C C . ILE A 1 103 ? 12.289 -14.664 -16.703 1 94.56 103 ILE A C 1
ATOM 812 O O . ILE A 1 103 ? 13.305 -14.164 -17.188 1 94.56 103 ILE A O 1
ATOM 816 N N . ARG A 1 104 ? 11.719 -14.266 -15.633 1 95.5 104 ARG A N 1
ATOM 817 C CA . ARG A 1 104 ? 12.352 -13.383 -14.656 1 95.5 104 ARG A CA 1
ATOM 818 C C . ARG A 1 104 ? 12.211 -13.938 -13.242 1 95.5 104 ARG A C 1
ATOM 820 O O . ARG A 1 104 ? 11.492 -14.906 -13.023 1 95.5 104 ARG A O 1
ATOM 827 N N . VAL A 1 105 ? 12.992 -13.359 -12.391 1 94.88 105 VAL A N 1
ATOM 828 C CA . VAL A 1 105 ? 13.016 -13.828 -11.008 1 94.88 105 VAL A CA 1
ATOM 829 C C . VAL A 1 105 ? 12.875 -12.633 -10.055 1 94.88 105 VAL A C 1
ATOM 831 O O . VAL A 1 105 ? 13.578 -11.633 -10.195 1 94.88 105 VAL A O 1
ATOM 834 N N . THR A 1 106 ? 11.93 -12.75 -9.172 1 93.25 106 THR A N 1
ATOM 835 C CA . THR A 1 106 ? 11.719 -11.688 -8.195 1 93.25 106 THR A CA 1
ATOM 836 C C . THR A 1 106 ? 11.898 -12.211 -6.777 1 93.25 106 THR A C 1
ATOM 838 O O . THR A 1 106 ? 11.742 -13.414 -6.531 1 93.25 106 THR A O 1
ATOM 841 N N . SER A 1 107 ? 12.305 -11.305 -5.922 1 88.19 107 SER A N 1
ATOM 842 C CA . SER A 1 107 ? 12.375 -11.609 -4.496 1 88.19 107 SER A CA 1
ATOM 843 C C . SER A 1 107 ? 11.055 -11.281 -3.797 1 88.19 107 SER A C 1
ATOM 845 O O . SER A 1 107 ? 10.414 -10.273 -4.102 1 88.19 107 SER A O 1
ATOM 847 N N . LEU A 1 108 ? 10.617 -12.25 -3.008 1 79.81 108 LEU A N 1
ATOM 848 C CA . LEU A 1 108 ? 9.414 -12.031 -2.217 1 79.81 108 LEU A CA 1
ATOM 849 C C . LEU A 1 108 ? 9.594 -12.562 -0.798 1 79.81 108 LEU A C 1
ATOM 851 O O . LEU A 1 108 ? 10.211 -13.609 -0.595 1 79.81 108 LEU A O 1
ATOM 855 N N . ASN A 1 109 ? 9.289 -11.672 0.205 1 66.25 109 ASN A N 1
ATOM 856 C CA . ASN A 1 109 ? 9.25 -12.18 1.571 1 66.25 109 ASN A CA 1
ATOM 857 C C . ASN A 1 109 ? 7.812 -12.289 2.082 1 66.25 109 ASN A C 1
ATOM 859 O O . ASN A 1 109 ? 7.027 -11.352 1.939 1 66.25 109 ASN A O 1
ATOM 863 N N . PHE A 1 110 ? 7.418 -13.539 2.377 1 56.84 110 PHE A N 1
ATOM 864 C CA . PHE A 1 110 ? 6.074 -13.766 2.898 1 56.84 110 PHE A CA 1
ATOM 865 C C . PHE A 1 110 ? 5.809 -12.891 4.117 1 56.84 110 PHE A C 1
ATOM 867 O O . PHE A 1 110 ? 4.688 -12.43 4.32 1 56.84 110 PHE A O 1
ATOM 874 N N . ASN A 1 111 ? 6.844 -12.852 5 1 51.62 111 ASN A N 1
ATOM 875 C CA . ASN A 1 111 ? 6.547 -12.125 6.23 1 51.62 111 ASN A CA 1
ATOM 876 C C . ASN A 1 111 ? 6.434 -10.625 5.984 1 51.62 111 ASN A C 1
ATOM 878 O O . ASN A 1 111 ? 6.297 -9.844 6.93 1 51.62 111 ASN A O 1
ATOM 882 N N . GLY A 1 112 ? 6.172 -10.32 4.637 1 47.66 112 GLY A N 1
ATOM 883 C CA . GLY A 1 112 ? 6.18 -8.914 4.277 1 47.66 112 GLY A CA 1
ATOM 884 C C . GLY A 1 112 ? 7.578 -8.328 4.16 1 47.66 112 GLY A C 1
ATOM 885 O O . GLY A 1 112 ? 8.539 -8.922 4.656 1 47.66 112 GLY A O 1
ATOM 886 N N . PRO A 1 113 ? 7.891 -7.621 3.098 1 43.12 113 PRO A N 1
ATOM 887 C CA . PRO A 1 113 ? 9.242 -7.07 2.959 1 43.12 113 PRO A CA 1
ATOM 888 C C . PRO A 1 113 ? 9.789 -6.516 4.27 1 43.12 113 PRO A C 1
ATOM 890 O O . PRO A 1 113 ? 10.195 -5.352 4.328 1 43.12 113 PRO A O 1
ATOM 893 N N . VAL A 1 114 ? 9.172 -6.844 5.336 1 41.31 114 VAL A N 1
ATOM 894 C CA . VAL A 1 114 ? 9.75 -6.254 6.539 1 41.31 114 VAL A CA 1
ATOM 895 C C . VAL A 1 114 ? 11.25 -6.508 6.57 1 41.31 114 VAL A C 1
ATOM 897 O O . VAL A 1 114 ? 11.695 -7.66 6.582 1 41.31 114 VAL A O 1
ATOM 900 N N . TYR A 1 115 ? 11.984 -5.719 5.812 1 43.56 115 TYR A N 1
ATOM 901 C CA . TYR A 1 115 ? 13.312 -5.762 6.402 1 43.56 115 TYR A CA 1
ATOM 902 C C . TYR A 1 115 ? 13.25 -5.621 7.918 1 43.56 115 TYR A C 1
ATOM 904 O O . TYR A 1 115 ? 13.031 -4.523 8.438 1 43.56 115 TYR A O 1
ATOM 912 N N . SER A 1 116 ? 12.367 -6.484 8.547 1 43.38 116 SER A N 1
ATOM 913 C CA . SER A 1 116 ? 12.508 -6.332 9.992 1 43.38 116 SER A CA 1
ATOM 914 C C . SER A 1 116 ? 13.977 -6.34 10.406 1 43.38 116 SER A C 1
ATOM 916 O O . SER A 1 116 ? 14.688 -7.309 10.164 1 43.38 116 SER A O 1
ATOM 918 N N . TYR A 1 117 ? 14.602 -5.324 10.18 1 38.94 117 TYR A N 1
ATOM 919 C CA . TYR A 1 117 ? 15.984 -5.289 10.648 1 38.94 117 TYR A CA 1
ATOM 920 C C . TYR A 1 117 ? 16.078 -5.711 12.109 1 38.94 117 TYR A C 1
ATOM 922 O O . TYR A 1 117 ? 17 -6.434 12.492 1 38.94 117 TYR A O 1
ATOM 930 N N . PRO A 1 118 ? 15.766 -5.285 13.391 1 39.22 118 PRO A N 1
ATOM 931 C CA . PRO A 1 118 ? 16.812 -5.973 14.156 1 39.22 118 PRO A CA 1
ATOM 932 C C . PRO A 1 118 ? 17.047 -7.406 13.688 1 39.22 118 PRO A C 1
ATOM 934 O O . PRO A 1 118 ? 16.141 -8.242 13.781 1 39.22 118 PRO A O 1
ATOM 937 N N . CYS A 1 119 ? 17.703 -7.551 12.539 1 35.34 119 CYS A N 1
ATOM 938 C CA . CYS A 1 119 ? 18.297 -8.805 12.109 1 35.34 119 CYS A CA 1
ATOM 939 C C . CYS A 1 119 ? 18.828 -9.602 13.305 1 35.34 119 CYS A C 1
ATOM 941 O O . CYS A 1 119 ? 19.938 -9.375 13.766 1 35.34 119 CYS A O 1
ATOM 943 N N . ASN A 1 120 ? 18.391 -9.602 14.367 1 34.03 120 ASN A N 1
ATOM 944 C CA . ASN A 1 120 ? 19.125 -10.727 14.938 1 34.03 120 ASN A CA 1
ATOM 945 C C . ASN A 1 120 ? 19.391 -11.805 13.898 1 34.03 120 ASN A C 1
ATOM 947 O O . ASN A 1 120 ? 18.672 -11.914 12.906 1 34.03 120 ASN A O 1
ATOM 951 N N . ASP A 1 121 ? 20.641 -12.359 13.977 1 39 121 ASP A N 1
ATOM 952 C CA . ASP A 1 121 ? 21.328 -13.367 13.172 1 39 121 ASP A CA 1
ATOM 953 C C . ASP A 1 121 ? 20.312 -14.25 12.438 1 39 121 ASP A C 1
ATOM 955 O O . ASP A 1 121 ? 20.5 -14.57 11.266 1 39 121 ASP A O 1
ATOM 959 N N . GLU A 1 122 ? 19.422 -14.812 13.172 1 38.94 122 GLU A N 1
ATOM 960 C CA . GLU A 1 122 ? 18.562 -15.867 12.656 1 38.94 122 GLU A CA 1
ATOM 961 C C . GLU A 1 122 ? 17.484 -15.297 11.734 1 38.94 122 GLU A C 1
ATOM 963 O O . GLU A 1 122 ? 16.734 -16.047 11.102 1 38.94 122 GLU A O 1
ATOM 968 N N . ARG A 1 123 ? 17.312 -14.117 11.82 1 36.97 123 ARG A N 1
ATOM 969 C CA . ARG A 1 123 ? 16.188 -13.578 11.07 1 36.97 123 ARG A CA 1
ATOM 970 C C . ARG A 1 123 ? 16.594 -13.211 9.648 1 36.97 123 ARG A C 1
ATOM 972 O O . ARG A 1 123 ? 16.297 -12.109 9.18 1 36.97 123 ARG A O 1
ATOM 979 N N . LYS A 1 124 ? 17.719 -13.586 9.258 1 43.56 124 LYS A N 1
ATOM 980 C CA . LYS A 1 124 ? 18.016 -13.422 7.84 1 43.56 124 LYS A CA 1
ATOM 981 C C . LYS A 1 124 ? 16.75 -13.562 7 1 43.56 124 LYS A C 1
ATOM 983 O O . LYS A 1 124 ? 16.062 -14.586 7.059 1 43.56 124 LYS A O 1
ATOM 988 N N . ILE A 1 125 ? 16.172 -12.43 6.738 1 45.69 125 ILE A N 1
ATOM 989 C CA . ILE A 1 125 ? 15.109 -12.43 5.734 1 45.69 125 ILE A CA 1
ATOM 990 C C . ILE A 1 125 ? 15.516 -13.312 4.555 1 45.69 125 ILE A C 1
ATOM 992 O O . ILE A 1 125 ? 16.484 -13.008 3.846 1 45.69 125 ILE A O 1
ATOM 996 N N . THR A 1 126 ? 15.406 -14.57 4.691 1 50.38 126 THR A N 1
ATOM 997 C CA . THR A 1 126 ? 15.586 -15.359 3.475 1 50.38 126 THR A CA 1
ATOM 998 C C . THR A 1 126 ? 14.586 -14.938 2.404 1 50.38 126 THR A C 1
ATOM 1000 O O . THR A 1 126 ? 13.375 -15.047 2.609 1 50.38 126 THR A O 1
ATOM 1003 N N . LEU A 1 127 ? 14.992 -13.922 1.548 1 62.03 127 LEU A N 1
ATOM 1004 C CA . LEU A 1 127 ? 14.164 -13.625 0.387 1 62.03 127 LEU A CA 1
ATOM 1005 C C . LEU A 1 127 ? 13.984 -14.859 -0.489 1 62.03 127 LEU A C 1
ATOM 1007 O O . LEU A 1 127 ? 14.969 -15.531 -0.824 1 62.03 127 LEU A O 1
ATOM 1011 N N . ASP A 1 128 ? 12.75 -15.281 -0.491 1 79.75 128 ASP A N 1
ATOM 1012 C CA . ASP A 1 128 ? 12.422 -16.328 -1.448 1 79.75 128 ASP A CA 1
ATOM 1013 C C . ASP A 1 128 ? 12.398 -15.789 -2.875 1 79.75 128 ASP A C 1
ATOM 1015 O O . ASP A 1 128 ? 12.008 -14.633 -3.1 1 79.75 128 ASP A O 1
ATOM 1019 N N . LEU A 1 129 ? 13.023 -16.562 -3.732 1 89.56 129 LEU A N 1
ATOM 1020 C CA . LEU A 1 129 ? 13 -16.188 -5.145 1 89.56 129 LEU A CA 1
ATOM 1021 C C . LEU A 1 129 ? 11.844 -16.875 -5.863 1 89.56 129 LEU A C 1
ATOM 1023 O O . LEU A 1 129 ? 11.609 -18.078 -5.688 1 89.56 129 LEU A O 1
ATOM 1027 N N . TYR A 1 130 ? 11.086 -16.125 -6.613 1 92.62 130 TYR A N 1
ATOM 1028 C CA . TYR A 1 130 ? 9.969 -16.625 -7.406 1 92.62 130 TYR A CA 1
ATOM 1029 C C . TYR A 1 130 ? 10.211 -16.375 -8.891 1 92.62 130 TYR A C 1
ATOM 1031 O O . TYR A 1 130 ? 10.523 -15.258 -9.305 1 92.62 130 TYR A O 1
ATOM 1039 N N . VAL A 1 131 ? 10.008 -17.422 -9.602 1 94.75 131 VAL A N 1
ATOM 1040 C CA . VAL A 1 131 ? 10.07 -17.328 -11.062 1 94.75 131 VAL A CA 1
ATOM 1041 C C . VAL A 1 131 ? 8.719 -16.875 -11.609 1 94.75 131 VAL A C 1
ATOM 1043 O O . VAL A 1 131 ? 7.672 -17.312 -11.117 1 94.75 131 VAL A O 1
ATOM 1046 N N . HIS A 1 132 ? 8.75 -16.031 -12.602 1 94.38 132 HIS A N 1
ATOM 1047 C CA . HIS A 1 132 ? 7.57 -15.594 -13.344 1 94.38 132 HIS A CA 1
ATOM 1048 C C . HIS A 1 132 ? 7.934 -15.18 -14.766 1 94.38 132 HIS A C 1
ATOM 1050 O O . HIS A 1 132 ? 9.086 -15.336 -15.188 1 94.38 132 HIS A O 1
ATOM 1056 N N . SER A 1 133 ? 7.004 -14.656 -15.516 1 92.62 133 SER A N 1
ATOM 1057 C CA . SER A 1 133 ? 7.199 -14.43 -16.938 1 92.62 133 SER A CA 1
ATOM 1058 C C . SER A 1 133 ? 8.133 -13.25 -17.203 1 92.62 133 SER A C 1
ATOM 1060 O O . SER A 1 133 ? 8.141 -12.281 -16.438 1 92.62 133 SER A O 1
ATOM 1062 N N . ALA A 1 134 ? 8.82 -13.344 -18.266 1 92.88 134 ALA A N 1
ATOM 1063 C CA . ALA A 1 134 ? 9.625 -12.227 -18.75 1 92.88 134 ALA A CA 1
ATOM 1064 C C . ALA A 1 134 ? 8.75 -11.031 -19.109 1 92.88 134 ALA A C 1
ATOM 1066 O O . ALA A 1 134 ? 7.527 -11.164 -19.219 1 92.88 134 ALA A O 1
ATOM 1067 N N . PHE A 1 135 ? 9.414 -9.859 -19.25 1 89.62 135 PHE A N 1
ATOM 1068 C CA . PHE A 1 135 ? 8.719 -8.625 -19.609 1 89.62 135 PHE A CA 1
ATOM 1069 C C . PHE A 1 135 ? 9.195 -8.109 -20.953 1 89.62 135 PHE A C 1
ATOM 1071 O O . PHE A 1 135 ? 10.406 -8.023 -21.203 1 89.62 135 PHE A O 1
ATOM 1078 N N . PRO A 1 136 ? 8.414 -7.727 -21.906 1 84 136 PRO A N 1
ATOM 1079 C CA . PRO A 1 136 ? 6.965 -7.93 -21.859 1 84 136 PRO A CA 1
ATOM 1080 C C . PRO A 1 136 ? 6.566 -9.391 -22.062 1 84 136 PRO A C 1
ATOM 1082 O O . PRO A 1 136 ? 7.324 -10.164 -22.656 1 84 136 PRO A O 1
ATOM 1085 N N . CYS A 1 137 ? 5.492 -9.766 -21.422 1 68.81 137 CYS A N 1
ATOM 1086 C CA . CYS A 1 137 ? 5.059 -11.148 -21.547 1 68.81 137 CYS A CA 1
ATOM 1087 C C . CYS A 1 137 ? 4.77 -11.5 -23.016 1 68.81 137 CYS A C 1
ATOM 1089 O O . CYS A 1 137 ? 4.238 -10.68 -23.766 1 68.81 137 CYS A O 1
ATOM 1091 N N . ARG A 1 138 ? 5.492 -12.625 -23.375 1 55.84 138 ARG A N 1
ATOM 1092 C CA . ARG A 1 138 ? 5.254 -13.125 -24.719 1 55.84 138 ARG A CA 1
ATOM 1093 C C . ARG A 1 138 ? 3.781 -13.453 -24.938 1 55.84 138 ARG A C 1
ATOM 1095 O O . ARG A 1 138 ? 3.129 -14 -24.047 1 55.84 138 ARG A O 1
ATOM 1102 N N . GLY A 1 139 ? 3.162 -12.969 -26.156 1 44.12 139 GLY A N 1
ATOM 1103 C CA . GLY A 1 139 ? 1.849 -13.312 -26.688 1 44.12 139 GLY A CA 1
ATOM 1104 C C . GLY A 1 139 ? 0.729 -12.5 -26.062 1 44.12 139 GLY A C 1
ATOM 1105 O O . GLY A 1 139 ? 0.874 -11.969 -24.953 1 44.12 139 GLY A O 1
ATOM 1106 N N . SER A 1 140 ? 0.287 -11.531 -26.703 1 44.16 140 SER A N 1
ATOM 1107 C CA . SER A 1 140 ? -0.84 -10.625 -26.484 1 44.16 140 SER A CA 1
ATOM 1108 C C . SER A 1 140 ? -1.861 -11.234 -25.531 1 44.16 140 SER A C 1
ATOM 1110 O O . SER A 1 140 ? -2.842 -10.586 -25.156 1 44.16 140 SER A O 1
ATOM 1112 N N . GLY A 1 141 ? -1.582 -12.492 -24.953 1 45.38 141 GLY A N 1
ATOM 1113 C CA . GLY A 1 141 ? -2.795 -13.102 -24.438 1 45.38 141 GLY A CA 1
ATOM 1114 C C . GLY A 1 141 ? -2.592 -13.773 -23.094 1 45.38 141 GLY A C 1
ATOM 1115 O O . GLY A 1 141 ? -1.748 -13.352 -22.297 1 45.38 141 GLY A O 1
ATOM 1116 N N . ARG A 1 142 ? -3.129 -15.07 -22.938 1 54.22 142 ARG A N 1
ATOM 1117 C CA . ARG A 1 142 ? -3.625 -15.984 -21.922 1 54.22 142 ARG A CA 1
ATOM 1118 C C . ARG A 1 142 ? -2.473 -16.672 -21.203 1 54.22 142 ARG A C 1
ATOM 1120 O O . ARG A 1 142 ? -2.691 -17.422 -20.234 1 54.22 142 ARG A O 1
ATOM 1127 N N . GLY A 1 143 ? -1.064 -16.094 -21.422 1 67 143 GLY A N 1
ATOM 1128 C CA . GLY A 1 143 ? -0.073 -17 -20.844 1 67 143 GLY A CA 1
ATOM 1129 C C . GLY A 1 143 ? 0.851 -16.312 -19.859 1 67 143 GLY A C 1
ATOM 1130 O O . GLY A 1 143 ? 1.685 -16.969 -19.219 1 67 143 GLY A O 1
ATOM 1131 N N . GLY A 1 144 ? 0.698 -15.047 -19.609 1 84.25 144 GLY A N 1
ATOM 1132 C CA . GLY A 1 144 ? 1.631 -14.375 -18.719 1 84.25 144 GLY A CA 1
ATOM 1133 C C . GLY A 1 144 ? 1.36 -14.641 -17.25 1 84.25 144 GLY A C 1
ATOM 1134 O O . GLY A 1 144 ? 0.204 -14.719 -16.828 1 84.25 144 GLY A O 1
ATOM 1135 N N . VAL A 1 145 ? 2.455 -14.945 -16.516 1 91 145 VAL A N 1
ATOM 1136 C CA . VAL A 1 145 ? 2.418 -15.094 -15.062 1 91 145 VAL A CA 1
ATOM 1137 C C . VAL A 1 145 ? 3.197 -13.953 -14.414 1 91 145 VAL A C 1
ATOM 1139 O O . VAL A 1 145 ? 4.387 -13.766 -14.688 1 91 145 VAL A O 1
ATOM 1142 N N . PHE A 1 146 ? 2.512 -13.25 -13.617 1 90 146 PHE A N 1
ATOM 1143 C CA . PHE A 1 146 ? 3.129 -12.055 -13.055 1 90 146 PHE A CA 1
ATOM 1144 C C . PHE A 1 146 ? 3.268 -12.18 -11.539 1 90 146 PHE A C 1
ATOM 1146 O O . PHE A 1 146 ? 2.359 -12.672 -10.867 1 90 146 PHE A O 1
ATOM 1153 N N . CYS A 1 147 ? 4.402 -11.828 -11.016 1 91.81 147 CYS A N 1
ATOM 1154 C CA . CYS A 1 147 ? 4.699 -11.695 -9.594 1 91.81 147 CYS A CA 1
ATOM 1155 C C . CYS A 1 147 ? 5.285 -10.32 -9.281 1 91.81 147 CYS A C 1
ATOM 1157 O O . CYS A 1 147 ? 6.453 -10.062 -9.578 1 91.81 147 CYS A O 1
ATOM 1159 N N . GLY A 1 148 ? 4.477 -9.477 -8.727 1 89.56 148 GLY A N 1
ATOM 1160 C CA . GLY A 1 148 ? 4.887 -8.102 -8.5 1 89.56 148 GLY A CA 1
ATOM 1161 C C . GLY A 1 148 ? 4.215 -7.461 -7.301 1 89.56 148 GLY A C 1
ATOM 1162 O O . GLY A 1 148 ? 3.949 -8.133 -6.301 1 89.56 148 GLY A O 1
ATOM 1163 N N . PRO A 1 149 ? 4.02 -6.145 -7.277 1 88.75 149 PRO A N 1
ATOM 1164 C CA . PRO A 1 149 ? 3.52 -5.402 -6.117 1 88.75 149 PRO A CA 1
ATOM 1165 C C . PRO A 1 149 ? 2.182 -5.934 -5.609 1 88.75 149 PRO A C 1
ATOM 1167 O O . PRO A 1 149 ? 1.948 -5.973 -4.398 1 88.75 149 PRO A O 1
ATOM 1170 N N . ASP A 1 150 ? 1.342 -6.352 -6.465 1 89.62 150 ASP A N 1
ATOM 1171 C CA . ASP A 1 150 ? 0.057 -6.895 -6.039 1 89.62 150 ASP A CA 1
ATOM 1172 C C . ASP A 1 150 ? 0.245 -8.18 -5.234 1 89.62 150 ASP A C 1
ATOM 1174 O O . ASP A 1 150 ? -0.457 -8.414 -4.25 1 89.62 150 ASP A O 1
ATOM 1178 N N . THR A 1 151 ? 1.146 -9.023 -5.734 1 91.12 151 THR A N 1
ATOM 1179 C CA . THR A 1 151 ? 1.44 -10.258 -5.02 1 91.12 151 THR A CA 1
ATOM 1180 C C . THR A 1 151 ? 1.979 -9.961 -3.623 1 91.12 151 THR A C 1
ATOM 1182 O O . THR A 1 151 ? 1.618 -10.641 -2.656 1 91.12 151 THR A O 1
ATOM 1185 N N . TYR A 1 152 ? 2.771 -8.977 -3.58 1 86.31 152 TYR A N 1
ATOM 1186 C CA . TYR A 1 152 ? 3.324 -8.57 -2.293 1 86.31 152 TYR A CA 1
ATOM 1187 C C . TYR A 1 152 ? 2.223 -8.109 -1.348 1 86.31 152 TYR A C 1
ATOM 1189 O O . TYR A 1 152 ? 2.176 -8.523 -0.188 1 86.31 152 TYR A O 1
ATOM 1197 N N . ARG A 1 153 ? 1.371 -7.219 -1.799 1 88.38 153 ARG A N 1
ATOM 1198 C CA . ARG A 1 153 ? 0.264 -6.738 -0.979 1 88.38 153 ARG A CA 1
ATOM 1199 C C . ARG A 1 153 ? -0.637 -7.887 -0.544 1 88.38 153 ARG A C 1
ATOM 1201 O O . ARG A 1 153 ? -1.088 -7.934 0.602 1 88.38 153 ARG A O 1
ATOM 1208 N N . TYR A 1 154 ? -0.818 -8.781 -1.518 1 92.19 154 TYR A N 1
ATOM 1209 C CA . TYR A 1 154 ? -1.65 -9.961 -1.28 1 92.19 154 TYR A CA 1
ATOM 1210 C C . TYR A 1 154 ? -1.088 -10.805 -0.145 1 92.19 154 TYR A C 1
ATOM 1212 O O . TYR A 1 154 ? -1.796 -11.117 0.816 1 92.19 154 TYR A O 1
ATOM 1220 N N . LEU A 1 155 ? 0.182 -11.133 -0.16 1 88.88 155 LEU A N 1
ATOM 1221 C CA . LEU A 1 155 ? 0.84 -11.953 0.849 1 88.88 155 LEU A CA 1
ATOM 1222 C C . LEU A 1 155 ? 0.889 -11.234 2.191 1 88.88 155 LEU A C 1
ATOM 1224 O O . LEU A 1 155 ? 0.703 -11.852 3.24 1 88.88 155 LEU A O 1
ATOM 1228 N N . SER A 1 156 ? 1.149 -9.938 2.16 1 84.69 156 SER A N 1
ATOM 1229 C CA . SER A 1 156 ? 1.171 -9.148 3.387 1 84.69 156 SER A CA 1
ATOM 1230 C C . SER A 1 156 ? -0.192 -9.156 4.07 1 84.69 156 SER A C 1
ATOM 1232 O O . SER A 1 156 ? -0.275 -9.234 5.301 1 84.69 156 SER A O 1
ATOM 1234 N N . TYR A 1 157 ? -1.218 -9.047 3.293 1 87.56 157 TYR A N 1
ATOM 1235 C CA . TYR A 1 157 ? -2.566 -9.07 3.846 1 87.56 157 TYR A CA 1
ATOM 1236 C C . TYR A 1 157 ? -2.867 -10.422 4.492 1 87.56 157 TYR A C 1
ATOM 1238 O O . TYR A 1 157 ? -3.395 -10.477 5.605 1 87.56 157 TYR A O 1
ATOM 1246 N N . LEU A 1 158 ? -2.51 -11.508 3.811 1 90.38 158 LEU A N 1
ATOM 1247 C CA . LEU A 1 158 ? -2.752 -12.859 4.305 1 90.38 158 LEU A CA 1
ATOM 1248 C C . LEU A 1 158 ? -2.006 -13.102 5.613 1 90.38 158 LEU A C 1
ATOM 1250 O O . LEU A 1 158 ? -2.461 -13.867 6.461 1 90.38 158 LEU A O 1
ATOM 1254 N N . ALA A 1 159 ? -0.925 -12.398 5.73 1 84.31 159 ALA A N 1
ATOM 1255 C CA . ALA A 1 159 ? -0.065 -12.617 6.895 1 84.31 159 ALA A CA 1
ATOM 1256 C C . ALA A 1 159 ? -0.477 -11.711 8.055 1 84.31 159 ALA A C 1
ATOM 1258 O O . ALA A 1 159 ? 0.078 -11.812 9.148 1 84.31 159 ALA A O 1
ATOM 1259 N N . SER A 1 160 ? -1.456 -10.836 7.867 1 84 160 SER A N 1
ATOM 1260 C CA . SER A 1 160 ? -1.867 -9.93 8.938 1 84 160 SER A CA 1
ATOM 1261 C C . SER A 1 160 ? -2.426 -10.695 10.125 1 84 160 SER A C 1
ATOM 1263 O O . SER A 1 160 ? -3.031 -11.758 9.961 1 84 160 SER A O 1
ATOM 1265 N N . PRO A 1 161 ? -2.266 -10.188 11.312 1 82.12 161 PRO A N 1
ATOM 1266 C CA . PRO A 1 161 ? -2.678 -10.906 12.523 1 82.12 161 PRO A CA 1
ATOM 1267 C C . PRO A 1 161 ? -4.168 -11.234 12.531 1 82.12 161 PRO A C 1
ATOM 1269 O O . PRO A 1 161 ? -4.555 -12.344 12.914 1 82.12 161 PRO A O 1
ATOM 1272 N N . SER A 1 162 ? -4.992 -10.336 12.141 1 84.56 162 SER A N 1
ATOM 1273 C CA . SER A 1 162 ? -6.43 -10.594 12.141 1 84.56 162 SER A CA 1
ATOM 1274 C C . SER A 1 162 ? -6.793 -11.711 11.18 1 84.56 162 SER A C 1
ATOM 1276 O O . SER A 1 162 ? -7.57 -12.609 11.516 1 84.56 162 SER A O 1
ATOM 1278 N N . VAL A 1 163 ? -6.203 -11.695 10.008 1 90.62 163 VAL A N 1
ATOM 1279 C 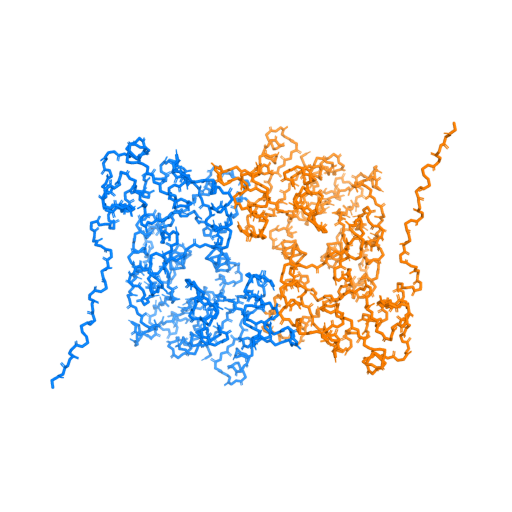CA . VAL A 1 163 ? -6.504 -12.695 8.992 1 90.62 163 VAL A CA 1
ATOM 1280 C C . VAL A 1 163 ? -6.023 -14.07 9.453 1 90.62 163 VAL A C 1
ATOM 1282 O O . VAL A 1 163 ? -6.707 -15.078 9.258 1 90.62 163 VAL A O 1
ATOM 1285 N N . LYS A 1 164 ? -4.883 -14.07 10.086 1 90.62 164 LYS A N 1
ATOM 1286 C CA . LYS A 1 164 ? -4.359 -15.32 10.633 1 90.62 164 LYS A CA 1
ATOM 1287 C C . LYS A 1 164 ? -5.352 -15.945 11.609 1 90.62 164 LYS A C 1
ATOM 1289 O O . LYS A 1 164 ? -5.59 -17.156 11.57 1 90.62 164 LYS A O 1
ATOM 1294 N N . GLU A 1 165 ? -5.875 -15.141 12.438 1 92.75 165 GLU A N 1
ATOM 1295 C CA . GLU A 1 165 ? -6.848 -15.633 13.414 1 92.75 165 GLU A CA 1
ATOM 1296 C C . GLU A 1 165 ? -8.086 -16.203 12.719 1 92.75 165 GLU A C 1
ATOM 1298 O O . GLU A 1 165 ? -8.594 -17.25 13.117 1 92.75 165 GLU A O 1
ATOM 1303 N N . PHE A 1 166 ? -8.516 -15.508 11.695 1 95.62 166 PHE A N 1
ATOM 1304 C CA . PHE A 1 166 ? -9.688 -15.969 10.961 1 95.62 166 PHE A CA 1
ATOM 1305 C C . PHE A 1 166 ? -9.414 -17.328 10.32 1 95.62 166 PHE A C 1
ATOM 1307 O O . PHE A 1 166 ? -10.258 -18.219 10.367 1 95.62 166 PHE A O 1
ATOM 1314 N N . ILE A 1 167 ? -8.25 -17.484 9.742 1 97.25 167 ILE A N 1
ATOM 1315 C CA . ILE A 1 167 ? -7.895 -18.719 9.039 1 97.25 167 ILE A CA 1
ATOM 1316 C C . ILE A 1 167 ? -7.82 -19.875 10.023 1 97.25 167 ILE A C 1
ATOM 1318 O O . ILE A 1 167 ? -8.367 -20.953 9.773 1 97.25 167 ILE A O 1
ATOM 1322 N N . GLU A 1 168 ? -7.223 -19.672 11.125 1 96.75 168 GLU A N 1
ATOM 1323 C CA . GLU A 1 168 ? -7.082 -20.719 12.133 1 96.75 168 GLU A CA 1
ATOM 1324 C C . GLU A 1 168 ? -8.445 -21.141 12.672 1 96.75 168 GLU A C 1
ATOM 1326 O O . GLU A 1 168 ? -8.695 -22.344 12.859 1 96.75 168 GLU A O 1
ATOM 1331 N N . GLU A 1 169 ? -9.234 -20.203 12.906 1 96.88 169 GLU A N 1
ATOM 1332 C CA . GLU A 1 169 ? -10.578 -20.5 13.398 1 96.88 169 GLU A CA 1
ATOM 1333 C C . GLU A 1 169 ? -11.375 -21.297 12.367 1 96.88 169 GLU A C 1
ATOM 1335 O O . GLU A 1 169 ? -12.086 -22.25 12.727 1 96.88 169 GLU A O 1
ATOM 1340 N N . SER A 1 170 ? -11.266 -20.906 11.148 1 97.44 170 SER A N 1
ATOM 1341 C CA . SER A 1 170 ? -11.977 -21.609 10.086 1 97.44 170 SER A CA 1
ATOM 1342 C C . SER A 1 170 ? -11.516 -23.062 9.977 1 97.44 170 SER A C 1
ATOM 1344 O O . SER A 1 170 ? -12.344 -23.969 9.891 1 97.44 170 SER A O 1
ATOM 1346 N N . CYS A 1 171 ? -10.266 -23.234 9.938 1 97 171 CYS A N 1
ATOM 1347 C CA . CYS A 1 171 ? -9.711 -24.578 9.867 1 97 171 CYS A CA 1
ATOM 1348 C C . CYS A 1 171 ? -10.227 -25.438 11.016 1 97 171 CYS A C 1
ATOM 1350 O O . CYS A 1 171 ? -10.68 -26.562 10.797 1 97 171 CYS A O 1
ATOM 1352 N N . ARG A 1 172 ? -10.164 -24.922 12.219 1 96.44 172 ARG A N 1
ATOM 1353 C CA . ARG A 1 172 ? -10.641 -25.641 13.398 1 96.44 172 ARG A CA 1
ATOM 1354 C C . ARG A 1 172 ? -12.117 -26 13.266 1 96.44 172 ARG A C 1
ATOM 1356 O O . ARG A 1 172 ? -12.508 -27.141 13.516 1 96.44 172 ARG A O 1
ATOM 1363 N N . THR A 1 173 ? -12.883 -25.062 12.883 1 96.56 173 THR A N 1
ATOM 1364 C CA . THR A 1 173 ? -14.32 -25.234 12.766 1 96.56 173 THR A CA 1
ATOM 1365 C C . THR A 1 173 ? -14.648 -26.344 11.75 1 96.56 173 THR A C 1
ATOM 1367 O O . THR A 1 173 ? -15.445 -27.234 12.039 1 96.56 173 THR A O 1
ATOM 1370 N N . VAL A 1 174 ? -14 -26.281 10.617 1 96.62 174 VAL A N 1
ATOM 1371 C CA . VAL A 1 174 ? -14.281 -27.219 9.539 1 96.62 174 VAL A CA 1
ATOM 1372 C C . VAL A 1 174 ? -13.805 -28.609 9.938 1 96.62 174 VAL A C 1
ATOM 1374 O O . VAL A 1 174 ? -14.484 -29.609 9.68 1 96.62 174 VAL A O 1
ATOM 1377 N N . LYS A 1 175 ? -12.719 -28.688 10.562 1 95.25 175 LYS A N 1
ATOM 1378 C CA . LYS A 1 175 ? -12.203 -29.984 11.008 1 95.25 175 LYS A CA 1
ATOM 1379 C C . LYS A 1 175 ? -13.125 -30.609 12.047 1 95.25 175 LYS A C 1
ATOM 1381 O O . LYS A 1 175 ? -13.352 -31.828 12.023 1 95.25 175 LYS A O 1
ATOM 1386 N N . THR A 1 176 ? -13.555 -29.766 12.914 1 94.06 176 THR A N 1
ATOM 1387 C CA . THR A 1 176 ? -14.406 -30.266 13.992 1 94.06 176 THR A CA 1
ATOM 1388 C C . THR A 1 176 ? -15.75 -30.75 13.445 1 94.06 176 THR A C 1
ATOM 1390 O O . THR A 1 176 ? -16.297 -31.75 13.922 1 94.06 176 THR A O 1
ATOM 1393 N N . SER A 1 177 ? -16.312 -30.016 12.562 1 89.44 177 SER A N 1
ATOM 1394 C CA . SER A 1 177 ? -17.609 -30.359 12.008 1 89.44 177 SER A CA 1
ATOM 1395 C C . SER A 1 177 ? -17.516 -31.484 11 1 89.44 177 SER A C 1
ATOM 1397 O O . SER A 1 177 ? -18.5 -32.188 10.727 1 89.44 177 SER A O 1
ATOM 1399 N N . GLY A 1 178 ? -16.328 -31.391 10.633 1 78.19 178 GLY A N 1
ATOM 1400 C CA . GLY A 1 178 ? -16.109 -32.406 9.617 1 78.19 178 GLY A CA 1
ATOM 1401 C C . GLY A 1 178 ? -15.234 -33.562 10.094 1 78.19 178 GLY A C 1
ATOM 1402 O O . GLY A 1 178 ? -15.164 -33.844 11.297 1 78.19 178 GLY A O 1
ATOM 1403 N N . GLY A 1 179 ? -14.82 -34.562 9.352 1 81.38 179 GLY A N 1
ATOM 1404 C CA . GLY A 1 179 ? -14.055 -35.781 9.547 1 81.38 179 GLY A CA 1
ATOM 1405 C C . GLY A 1 179 ? -12.594 -35.531 9.867 1 81.38 179 GLY A C 1
ATOM 1406 O O . GLY A 1 179 ? -11.742 -36.406 9.625 1 81.38 179 GLY A O 1
ATOM 1407 N N . GLY A 1 180 ? -12.273 -34.281 10.344 1 89.19 180 GLY A N 1
ATOM 1408 C CA . GLY A 1 180 ? -10.922 -34.031 10.828 1 89.19 180 GLY A CA 1
ATOM 1409 C C . GLY A 1 180 ? -10 -33.469 9.75 1 89.19 180 GLY A C 1
ATOM 1410 O O . GLY A 1 180 ? -8.805 -33.25 9.992 1 89.19 180 GLY A O 1
ATOM 1411 N N . THR A 1 181 ? -10.578 -33.25 8.602 1 93.25 181 THR A N 1
ATOM 1412 C CA . THR A 1 181 ? -9.758 -32.719 7.512 1 93.25 181 THR A CA 1
ATOM 1413 C C . THR A 1 181 ? -10.203 -31.328 7.105 1 93.25 181 THR A C 1
ATOM 1415 O O . THR A 1 181 ? -11.344 -30.938 7.363 1 93.25 181 THR A O 1
ATOM 1418 N N . ALA A 1 182 ? -9.289 -30.578 6.617 1 96.75 182 ALA A N 1
ATOM 1419 C CA . ALA A 1 182 ? -9.555 -29.234 6.086 1 96.75 182 ALA A CA 1
ATOM 1420 C C . ALA A 1 182 ? -8.672 -28.938 4.879 1 96.75 182 ALA A C 1
ATOM 1422 O O . ALA A 1 182 ? -7.461 -29.156 4.918 1 96.75 182 ALA A O 1
ATOM 1423 N N . THR A 1 183 ? -9.32 -28.469 3.854 1 96.81 183 THR A N 1
ATOM 1424 C CA . THR A 1 183 ? -8.617 -28.156 2.615 1 96.81 183 THR A CA 1
ATOM 1425 C C . THR A 1 183 ? -8.641 -26.641 2.361 1 96.81 183 THR A C 1
ATOM 1427 O O . THR A 1 183 ? -9.656 -25.984 2.59 1 96.81 183 THR A O 1
ATOM 1430 N N . ALA A 1 184 ? -7.5 -26.109 1.943 1 97.81 184 ALA A N 1
ATOM 1431 C CA . ALA A 1 184 ? -7.387 -24.719 1.501 1 97.81 184 ALA A CA 1
ATOM 1432 C C . ALA A 1 184 ? -7.051 -24.656 0.014 1 97.81 184 ALA A C 1
ATOM 1434 O O . ALA A 1 184 ? -6.297 -25.484 -0.501 1 97.81 184 ALA A O 1
ATOM 1435 N N . VAL A 1 185 ? -7.566 -23.609 -0.652 1 97.69 185 VAL A N 1
ATOM 1436 C CA . VAL A 1 185 ? -7.332 -23.438 -2.084 1 97.69 185 VAL A CA 1
ATOM 1437 C C . VAL A 1 185 ? -6.875 -22.016 -2.375 1 97.69 185 VAL A C 1
ATOM 1439 O O . VAL A 1 185 ? -7.441 -21.062 -1.847 1 97.69 185 VAL A O 1
ATOM 1442 N N . ASP A 1 186 ? -5.816 -21.891 -3.123 1 97.56 186 ASP A N 1
ATOM 1443 C CA . ASP A 1 186 ? -5.398 -20.656 -3.762 1 97.56 186 ASP A CA 1
ATOM 1444 C C . ASP A 1 186 ? -5.91 -20.578 -5.199 1 97.56 186 ASP A C 1
ATOM 1446 O O . ASP A 1 186 ? -5.328 -21.172 -6.102 1 97.56 186 ASP A O 1
ATOM 1450 N N . LEU A 1 187 ? -7.012 -19.844 -5.402 1 96.56 187 LEU A N 1
ATOM 1451 C CA . LEU A 1 187 ? -7.648 -19.75 -6.711 1 96.56 187 LEU A CA 1
ATOM 1452 C C . LEU A 1 187 ? -6.984 -18.672 -7.562 1 96.56 187 LEU A C 1
ATOM 1454 O O . LEU A 1 187 ? -6.926 -17.5 -7.164 1 96.56 187 LEU A O 1
ATOM 1458 N N . GLY A 1 188 ? -6.602 -18.984 -8.805 1 94.19 188 GLY A N 1
ATOM 1459 C CA . GLY A 1 188 ? -5.727 -18.109 -9.57 1 94.19 188 GLY A CA 1
ATOM 1460 C C . GLY A 1 188 ? -4.359 -17.938 -8.938 1 94.19 188 GLY A C 1
ATOM 1461 O O . GLY A 1 188 ? -3.939 -16.828 -8.633 1 94.19 188 GLY A O 1
ATOM 1462 N N . CYS A 1 189 ? -3.654 -19.062 -8.82 1 95.81 189 CYS A N 1
ATOM 1463 C CA . CYS A 1 189 ? -2.496 -19.078 -7.938 1 95.81 189 CYS A CA 1
ATOM 1464 C C . CYS A 1 189 ? -1.301 -18.406 -8.594 1 95.81 189 CYS A C 1
ATOM 1466 O O . CYS A 1 189 ? -0.313 -18.094 -7.922 1 95.81 189 CYS A O 1
ATOM 1468 N N . GLY A 1 190 ? -1.352 -18.109 -9.961 1 93.75 190 GLY A N 1
ATOM 1469 C CA . GLY A 1 190 ? -0.217 -17.469 -10.602 1 93.75 190 GLY A CA 1
ATOM 1470 C C . GLY A 1 190 ? 1.086 -18.219 -10.406 1 93.75 190 GLY A C 1
ATOM 1471 O O . GLY A 1 190 ? 1.17 -19.422 -10.703 1 93.75 190 GLY A O 1
ATOM 1472 N N . PRO A 1 191 ? 2.068 -17.562 -9.844 1 93.44 191 PRO A N 1
ATOM 1473 C CA . PRO A 1 191 ? 3.348 -18.234 -9.602 1 93.44 191 PRO A CA 1
ATOM 1474 C C . PRO A 1 191 ? 3.346 -19.078 -8.32 1 93.44 191 PRO A C 1
ATOM 1476 O O . PRO A 1 191 ? 4.398 -19.531 -7.883 1 93.44 191 PRO A O 1
ATOM 1479 N N . GLY A 1 192 ? 2.227 -19.203 -7.711 1 93.88 192 GLY A N 1
ATOM 1480 C CA . GLY A 1 192 ? 2.066 -20.078 -6.562 1 93.88 192 GLY A CA 1
ATOM 1481 C C . GLY A 1 192 ? 2.352 -19.391 -5.242 1 93.88 192 GLY A C 1
ATOM 1482 O O . GLY A 1 192 ? 2.443 -20.047 -4.203 1 93.88 192 GLY A O 1
ATOM 1483 N N . ALA A 1 193 ? 2.461 -18.047 -5.25 1 92 193 ALA A N 1
ATOM 1484 C CA . ALA A 1 193 ? 2.875 -17.312 -4.059 1 92 193 ALA A CA 1
ATOM 1485 C C . ALA A 1 193 ? 1.859 -17.484 -2.93 1 92 193 ALA A C 1
ATOM 1487 O O . ALA A 1 193 ? 2.236 -17.656 -1.768 1 92 193 ALA A O 1
ATOM 1488 N N . GLY A 1 194 ? 0.579 -17.438 -3.258 1 93.38 194 GLY A N 1
ATOM 1489 C CA . GLY A 1 194 ? -0.451 -17.609 -2.244 1 93.38 194 GLY A CA 1
ATOM 1490 C C . GLY A 1 194 ? -0.438 -18.984 -1.605 1 93.38 194 GLY A C 1
ATOM 1491 O O . GLY A 1 194 ? -0.399 -19.094 -0.379 1 93.38 194 GLY A O 1
ATOM 1492 N N . ALA A 1 195 ? -0.452 -20.016 -2.41 1 94.06 195 ALA A N 1
ATOM 1493 C CA . ALA A 1 195 ? -0.443 -21.391 -1.925 1 94.06 195 ALA A CA 1
ATOM 1494 C C . ALA A 1 195 ? 0.814 -21.688 -1.108 1 94.06 195 ALA A C 1
ATOM 1496 O O . ALA A 1 195 ? 0.745 -22.312 -0.049 1 94.06 195 ALA A O 1
ATOM 1497 N N . LEU A 1 196 ? 1.913 -21.234 -1.604 1 90.44 196 LEU A N 1
ATOM 1498 C CA . LEU A 1 196 ? 3.174 -21.453 -0.903 1 90.44 196 LEU A CA 1
ATOM 1499 C C . LEU A 1 196 ? 3.199 -20.703 0.418 1 90.44 196 LEU A C 1
ATOM 1501 O O . LEU A 1 196 ? 3.695 -21.203 1.425 1 90.44 196 LEU A O 1
ATOM 1505 N N . GLY A 1 197 ? 2.674 -19.469 0.364 1 86.88 197 GLY A N 1
ATOM 1506 C CA . GLY A 1 197 ? 2.541 -18.719 1.601 1 86.88 197 GLY A CA 1
ATOM 1507 C C . GLY A 1 197 ? 1.663 -19.406 2.629 1 86.88 197 GLY A C 1
ATOM 1508 O O . GLY A 1 197 ? 2.006 -19.453 3.811 1 86.88 197 GLY A O 1
ATOM 1509 N N . LEU A 1 198 ? 0.571 -19.969 2.189 1 90.5 198 LEU A N 1
ATOM 1510 C CA . LEU A 1 198 ? -0.31 -20.719 3.072 1 90.5 198 LEU A CA 1
ATOM 1511 C C . LEU A 1 198 ? 0.412 -21.938 3.654 1 90.5 198 LEU A C 1
ATOM 1513 O O . LEU A 1 198 ? 0.307 -22.203 4.852 1 90.5 198 LEU A O 1
ATOM 1517 N N . HIS A 1 199 ? 1.07 -22.594 2.812 1 89 199 HIS A N 1
ATOM 1518 C CA . HIS A 1 199 ? 1.763 -23.812 3.236 1 89 199 HIS A CA 1
ATOM 1519 C C . HIS A 1 199 ? 2.807 -23.5 4.305 1 89 199 HIS A C 1
ATOM 1521 O O . HIS A 1 199 ? 2.941 -24.25 5.277 1 89 199 HIS A O 1
ATOM 1527 N N . ARG A 1 200 ? 3.432 -22.469 4.094 1 82.62 200 ARG A N 1
ATOM 1528 C CA . ARG A 1 200 ? 4.473 -22.062 5.031 1 82.62 200 ARG A CA 1
ATOM 1529 C C . ARG A 1 200 ? 3.875 -21.672 6.379 1 82.62 200 ARG A C 1
ATOM 1531 O O . ARG A 1 200 ? 4.418 -22.031 7.43 1 82.62 200 ARG A O 1
ATOM 1538 N N . GLN A 1 201 ? 2.832 -21 6.316 1 82.5 201 GLN A N 1
ATOM 1539 C CA . GLN A 1 201 ? 2.285 -20.438 7.547 1 82.5 201 GLN A CA 1
ATOM 1540 C C . GLN A 1 201 ? 1.317 -21.422 8.211 1 82.5 201 GLN A C 1
ATOM 1542 O O . GLN A 1 201 ? 1.218 -21.453 9.438 1 82.5 201 GLN A O 1
ATOM 1547 N N . TYR A 1 202 ? 0.655 -22.25 7.363 1 87.88 202 TYR A N 1
ATOM 1548 C CA . TYR A 1 202 ? -0.47 -23 7.898 1 87.88 202 TYR A CA 1
ATOM 1549 C C . TYR A 1 202 ? -0.363 -24.469 7.527 1 87.88 202 TYR A C 1
ATOM 1551 O O . TYR A 1 202 ? -1.325 -25.234 7.676 1 87.88 202 TYR A O 1
ATOM 1559 N N . GLY A 1 203 ? 0.688 -24.891 7.031 1 87.62 203 GLY A N 1
ATOM 1560 C CA . GLY A 1 203 ? 0.873 -26.281 6.633 1 87.62 203 GLY A CA 1
ATOM 1561 C C . GLY A 1 203 ? 0.664 -27.266 7.77 1 87.62 203 GLY A C 1
ATOM 1562 O O . GLY A 1 203 ? 0.379 -28.438 7.535 1 87.62 203 GLY A O 1
ATOM 1563 N N . HIS A 1 204 ? 0.705 -26.766 8.953 1 87.5 204 HIS A N 1
ATOM 1564 C CA . HIS A 1 204 ? 0.591 -27.641 10.117 1 87.5 204 HIS A CA 1
ATOM 1565 C C . HIS A 1 204 ? -0.866 -27.812 10.523 1 87.5 204 HIS A C 1
ATOM 1567 O O . HIS A 1 204 ? -1.187 -28.703 11.32 1 87.5 204 HIS A O 1
ATOM 1573 N N . ILE A 1 205 ? -1.733 -27.031 9.977 1 91.44 205 ILE A N 1
ATOM 1574 C CA . ILE A 1 205 ? -3.104 -27.141 10.461 1 91.44 205 ILE A CA 1
ATOM 1575 C C . ILE A 1 205 ? -4.016 -27.625 9.336 1 91.44 205 ILE A C 1
ATOM 1577 O O . ILE A 1 205 ? -5.047 -28.25 9.578 1 91.44 205 ILE A O 1
ATOM 1581 N N . PHE A 1 206 ? -3.662 -27.422 8.156 1 94.25 206 PHE A N 1
ATOM 1582 C CA . PHE A 1 206 ? -4.457 -27.922 7.035 1 94.25 206 PHE A CA 1
ATOM 1583 C C . PHE A 1 206 ? -4.016 -29.312 6.633 1 94.25 206 PHE A C 1
ATOM 1585 O O . PHE A 1 206 ? -2.875 -29.719 6.887 1 94.25 206 PHE A O 1
ATOM 1592 N N . THR A 1 207 ? -4.977 -30.016 6.039 1 94.25 207 THR A N 1
ATOM 1593 C CA . THR A 1 207 ? -4.648 -31.344 5.508 1 94.25 207 THR A CA 1
ATOM 1594 C C . THR A 1 207 ? -4.152 -31.234 4.07 1 94.25 207 THR A C 1
ATOM 1596 O O . THR A 1 207 ? -3.293 -32.031 3.648 1 94.25 207 THR A O 1
ATOM 1599 N N . SER A 1 208 ? -4.734 -30.328 3.395 1 93.94 208 SER A N 1
ATOM 1600 C CA . SER A 1 208 ? -4.406 -30.156 1.983 1 93.94 208 SER A CA 1
ATOM 1601 C C . SER A 1 208 ? -4.453 -28.688 1.583 1 93.94 208 SER A C 1
ATOM 1603 O O . SER A 1 208 ? -5.328 -27.938 2.033 1 93.94 208 SER A O 1
ATOM 1605 N N . ILE A 1 209 ? -3.471 -28.281 0.795 1 95.62 209 ILE A N 1
ATOM 1606 C CA . ILE A 1 209 ? -3.428 -26.953 0.18 1 95.62 209 ILE A CA 1
ATOM 1607 C C . ILE A 1 209 ? -3.25 -27.094 -1.33 1 95.62 209 ILE A C 1
ATOM 1609 O O . ILE A 1 209 ? -2.312 -27.75 -1.794 1 95.62 209 ILE A O 1
ATOM 1613 N N . GLN A 1 210 ? -4.145 -26.469 -2.105 1 96.19 210 GLN A N 1
ATOM 1614 C CA . GLN A 1 210 ? -4.109 -26.609 -3.559 1 96.19 210 GLN A CA 1
ATOM 1615 C C . GLN A 1 210 ? -4.059 -25.234 -4.234 1 96.19 210 GLN A C 1
ATOM 1617 O O . GLN A 1 210 ? -4.789 -24.328 -3.854 1 96.19 210 GLN A O 1
ATOM 1622 N N . GLY A 1 211 ? -3.094 -25.062 -5.129 1 97 211 GLY A N 1
ATOM 1623 C CA . GLY A 1 211 ? -3.102 -23.938 -6.051 1 97 211 GLY A CA 1
ATOM 1624 C C . GLY A 1 211 ? -3.756 -24.266 -7.379 1 97 211 GLY A C 1
ATOM 1625 O O . GLY A 1 211 ? -3.365 -25.219 -8.055 1 97 211 GLY A O 1
ATOM 1626 N N . LEU A 1 212 ? -4.754 -23.453 -7.75 1 96.12 212 LEU A N 1
ATOM 1627 C CA . LEU A 1 212 ? -5.484 -23.688 -8.992 1 96.12 212 LEU A CA 1
ATOM 1628 C C . LEU A 1 212 ? -5.309 -22.516 -9.945 1 96.12 212 LEU A C 1
ATOM 1630 O O . LEU A 1 212 ? -5.316 -21.344 -9.523 1 96.12 212 LEU A O 1
ATOM 1634 N N . ASP A 1 213 ? -5.094 -22.797 -11.188 1 93.69 213 ASP A N 1
ATOM 1635 C CA . ASP A 1 213 ? -5.012 -21.766 -12.227 1 93.69 213 ASP A CA 1
ATOM 1636 C C . ASP A 1 213 ? -5.387 -22.344 -13.594 1 93.69 213 ASP A C 1
ATOM 1638 O O . ASP A 1 213 ? -5.113 -23.516 -13.875 1 93.69 213 ASP A O 1
ATOM 1642 N N . ILE A 1 214 ? -5.992 -21.516 -14.375 1 90.38 214 ILE A N 1
ATOM 1643 C CA . ILE A 1 214 ? -6.367 -21.969 -15.711 1 90.38 214 ILE A CA 1
ATOM 1644 C C . ILE A 1 214 ? -5.148 -21.922 -16.625 1 90.38 214 ILE A C 1
ATOM 1646 O O . ILE A 1 214 ? -5.109 -22.594 -17.656 1 90.38 214 ILE A O 1
ATOM 1650 N N . ASN A 1 215 ? -4.152 -21.078 -16.312 1 88.31 215 ASN A N 1
ATOM 1651 C CA . ASN A 1 215 ? -2.928 -20.891 -17.094 1 88.31 215 ASN A CA 1
ATOM 1652 C C . ASN A 1 215 ? -1.91 -21.984 -16.797 1 88.31 215 ASN A C 1
ATOM 1654 O O . ASN A 1 215 ? -1.371 -22.062 -15.688 1 88.31 215 ASN A O 1
ATOM 1658 N N . PRO A 1 216 ? -1.601 -22.844 -17.797 1 90.56 216 PRO A N 1
ATOM 1659 C CA . PRO A 1 216 ? -0.646 -23.922 -17.531 1 90.56 216 PRO A CA 1
ATOM 1660 C C . PRO A 1 216 ? 0.742 -23.406 -17.156 1 90.56 216 PRO A C 1
ATOM 1662 O O . PRO A 1 216 ? 1.48 -24.094 -16.438 1 90.56 216 PRO A O 1
ATOM 1665 N N . TYR A 1 217 ? 1.137 -22.219 -17.609 1 90.31 217 TYR A N 1
ATOM 1666 C CA . TYR A 1 217 ? 2.416 -21.641 -17.219 1 90.31 217 TYR A CA 1
ATOM 1667 C C . TYR A 1 217 ? 2.438 -21.312 -15.734 1 90.31 217 TYR A C 1
ATOM 1669 O O . TYR A 1 217 ? 3.471 -21.469 -15.078 1 90.31 217 TYR A O 1
ATOM 1677 N N . ALA A 1 218 ? 1.303 -20.859 -15.266 1 93.25 218 ALA A N 1
ATOM 1678 C CA . ALA A 1 218 ? 1.187 -20.609 -13.836 1 93.25 218 ALA A CA 1
ATOM 1679 C C . ALA A 1 218 ? 1.457 -21.875 -13.031 1 93.25 218 ALA A C 1
ATOM 1681 O O . ALA A 1 218 ? 2.197 -21.844 -12.047 1 93.25 218 ALA A O 1
ATOM 1682 N N . ILE A 1 219 ? 0.95 -23 -13.5 1 93.56 219 ILE A N 1
ATOM 1683 C CA . ILE A 1 219 ? 1.125 -24.281 -12.812 1 93.56 219 ILE A CA 1
ATOM 1684 C C . ILE A 1 219 ? 2.596 -24.688 -12.852 1 93.56 219 ILE A C 1
ATOM 1686 O O . ILE A 1 219 ? 3.168 -25.078 -11.82 1 93.56 219 ILE A O 1
ATOM 1690 N N . ALA A 1 220 ? 3.162 -24.531 -13.984 1 92.5 220 ALA A N 1
ATOM 1691 C CA . ALA A 1 220 ? 4.566 -24.906 -14.141 1 92.5 220 ALA A CA 1
ATOM 1692 C C . ALA A 1 220 ? 5.457 -24.062 -13.234 1 92.5 220 ALA A C 1
ATOM 1694 O O . ALA A 1 220 ? 6.328 -24.594 -12.539 1 92.5 220 ALA A O 1
ATOM 1695 N N . PHE A 1 221 ? 5.254 -22.75 -13.234 1 93.56 221 PHE A N 1
ATOM 1696 C CA . PHE A 1 221 ? 6.059 -21.859 -12.406 1 93.56 221 PHE A CA 1
ATOM 1697 C C . PHE A 1 221 ? 5.82 -22.141 -10.93 1 93.56 221 PHE A C 1
ATOM 1699 O O . PHE A 1 221 ? 6.75 -22.062 -10.117 1 93.56 221 PHE A O 1
ATOM 1706 N N . SER A 1 222 ? 4.551 -22.422 -10.57 1 94.5 222 SER A N 1
ATOM 1707 C CA . SER A 1 222 ? 4.246 -22.75 -9.18 1 94.5 222 SER A CA 1
ATOM 1708 C C . SER A 1 222 ? 5.023 -23.984 -8.719 1 94.5 222 SER A C 1
ATOM 1710 O O . SER A 1 222 ? 5.543 -24.016 -7.602 1 94.5 222 SER A O 1
ATOM 1712 N N . GLU A 1 223 ? 5.129 -24.953 -9.547 1 92.5 223 GLU A N 1
ATOM 1713 C CA . GLU A 1 223 ? 5.863 -26.172 -9.219 1 92.5 223 GLU A CA 1
ATOM 1714 C C . GLU A 1 223 ? 7.355 -25.891 -9.07 1 92.5 223 GLU A C 1
ATOM 1716 O O . GLU A 1 223 ? 8 -26.406 -8.148 1 92.5 223 GLU A O 1
ATOM 1721 N N . VAL A 1 224 ? 7.875 -25.094 -9.961 1 92 224 VAL A N 1
ATOM 1722 C CA . VAL A 1 224 ? 9.281 -24.703 -9.875 1 92 224 VAL A CA 1
ATOM 1723 C C . VAL A 1 224 ? 9.531 -23.953 -8.57 1 92 224 VAL A C 1
ATOM 1725 O O . VAL A 1 224 ? 10.469 -24.266 -7.836 1 92 224 VAL A O 1
ATOM 1728 N N . ASN A 1 225 ? 8.656 -22.984 -8.305 1 92.56 225 ASN A N 1
ATOM 1729 C CA . ASN A 1 225 ? 8.82 -22.156 -7.109 1 92.56 225 ASN A CA 1
ATOM 1730 C C . ASN A 1 225 ? 8.664 -22.984 -5.836 1 92.56 225 ASN A C 1
ATOM 1732 O O . ASN A 1 225 ? 9.312 -22.703 -4.824 1 92.56 225 ASN A O 1
ATOM 1736 N N . ALA A 1 226 ? 7.867 -23.969 -5.867 1 89.75 226 ALA A N 1
ATOM 1737 C CA . ALA A 1 226 ? 7.684 -24.844 -4.719 1 89.75 226 ALA A CA 1
ATOM 1738 C C . ALA A 1 226 ? 8.961 -25.609 -4.406 1 89.75 226 ALA A C 1
ATOM 1740 O O . ALA A 1 226 ? 9.227 -25.953 -3.252 1 89.75 226 ALA A O 1
ATOM 1741 N N . GLY A 1 227 ? 9.703 -25.891 -5.438 1 83.12 227 GLY A N 1
ATOM 1742 C CA . GLY A 1 227 ? 10.961 -26.594 -5.258 1 83.12 227 GLY A CA 1
ATOM 1743 C C . GLY A 1 227 ? 12.062 -25.719 -4.676 1 83.12 227 GLY A C 1
ATOM 1744 O O . GLY A 1 227 ? 13.039 -26.234 -4.129 1 83.12 227 GLY A O 1
ATOM 1745 N N . SER A 1 228 ? 11.945 -24.484 -4.848 1 72.19 228 SER A N 1
ATOM 1746 C CA . SER A 1 228 ? 12.984 -23.562 -4.434 1 72.19 228 SER A CA 1
ATOM 1747 C C . SER A 1 228 ? 12.711 -22.984 -3.047 1 72.19 228 SER A C 1
ATOM 1749 O O . SER A 1 228 ? 13.633 -22.578 -2.342 1 72.19 228 SER A O 1
ATOM 1751 N N . VAL A 1 229 ? 11.516 -22.734 -2.799 1 60.94 229 VAL A N 1
ATOM 1752 C CA . VAL A 1 229 ? 11.148 -22.141 -1.519 1 60.94 229 VAL A CA 1
ATOM 1753 C C . VAL A 1 229 ? 11.242 -23.188 -0.413 1 60.94 229 VAL A C 1
ATOM 1755 O O . VAL A 1 229 ? 10.805 -24.328 -0.591 1 60.94 229 VAL A O 1
ATOM 1758 N N . GLU A 1 230 ? 12.414 -23.125 0.324 1 54.19 230 GLU A N 1
ATOM 1759 C CA . GLU A 1 230 ? 12.508 -24.047 1.447 1 54.19 230 GLU A CA 1
ATOM 1760 C C . GLU A 1 230 ? 11.172 -24.188 2.16 1 54.19 230 GLU A C 1
ATOM 1762 O O . GLU A 1 230 ? 10.719 -23.266 2.846 1 54.19 230 GLU A O 1
ATOM 1767 N N . THR A 1 231 ? 10.227 -24.828 1.514 1 49.44 231 THR A N 1
ATOM 1768 C CA . THR A 1 231 ? 9.086 -25.078 2.381 1 49.44 231 THR A CA 1
ATOM 1769 C C . THR A 1 231 ? 9.539 -25.578 3.748 1 49.44 231 THR A C 1
ATOM 1771 O O . THR A 1 231 ? 9.953 -26.734 3.883 1 49.44 231 THR A O 1
ATOM 1774 N N . LYS A 1 232 ? 10.305 -24.719 4.32 1 48.62 232 LYS A N 1
ATOM 1775 C CA . LYS A 1 232 ? 10.875 -25.078 5.621 1 48.62 232 LYS A CA 1
ATOM 1776 C C . LYS A 1 232 ? 9.891 -25.906 6.445 1 48.62 232 LYS A C 1
ATOM 1778 O O . LYS A 1 232 ? 10.258 -26.438 7.496 1 48.62 232 LYS A O 1
ATOM 1783 N N . TYR A 1 233 ? 8.586 -25.5 6.438 1 46.28 233 TYR A N 1
ATOM 1784 C CA . TYR A 1 233 ? 7.871 -26.281 7.434 1 46.28 233 TYR A CA 1
ATOM 1785 C C . TYR A 1 233 ? 8.039 -27.781 7.168 1 46.28 233 TYR A C 1
ATOM 1787 O O . TYR A 1 233 ? 7.223 -28.375 6.469 1 46.28 233 TYR A O 1
ATOM 1795 N N . GLN A 1 234 ? 9.203 -28 6.551 1 47.28 234 GLN A N 1
ATOM 1796 C CA . GLN A 1 234 ? 9.367 -29.453 6.625 1 47.28 234 GLN A CA 1
ATOM 1797 C C . GLN A 1 234 ? 8.906 -29.984 7.977 1 47.28 234 GLN A C 1
ATOM 1799 O O . GLN A 1 234 ? 8.789 -29.234 8.945 1 47.28 234 GLN A O 1
ATOM 1804 N N . ASN A 1 235 ? 8.57 -31.297 7.938 1 48.56 235 ASN A N 1
ATOM 1805 C CA . ASN A 1 235 ? 8.164 -32.156 9.031 1 48.56 235 ASN A CA 1
ATOM 1806 C C . ASN A 1 235 ? 8.906 -31.844 10.32 1 48.56 235 ASN A C 1
ATOM 1808 O O . ASN A 1 235 ? 9.977 -32.375 10.586 1 48.56 235 ASN A O 1
ATOM 1812 N N . VAL A 1 236 ? 8.75 -30.438 10.586 1 43.94 236 VAL A N 1
ATOM 1813 C CA . VAL A 1 236 ? 9.391 -30.266 11.891 1 43.94 236 VAL A CA 1
ATOM 1814 C C . VAL A 1 236 ? 8.562 -30.969 12.961 1 43.94 236 VAL A C 1
ATOM 1816 O O . VAL A 1 236 ? 7.355 -30.734 13.078 1 43.94 236 VAL A O 1
ATOM 1819 N N . ASN A 1 237 ? 9.148 -31.844 13.656 1 49.31 237 ASN A N 1
ATOM 1820 C CA . ASN A 1 237 ? 8.852 -32.594 14.867 1 49.31 237 ASN A CA 1
ATOM 1821 C C . ASN A 1 237 ? 7.852 -33.719 14.602 1 49.31 237 ASN A C 1
ATOM 1823 O O . ASN A 1 237 ? 7.016 -34.031 15.453 1 49.31 237 ASN A O 1
ATOM 1827 N N . GLY A 1 238 ? 7.828 -34.156 13.383 1 56.94 238 GLY A N 1
ATOM 1828 C CA . GLY A 1 238 ? 6.965 -35.312 13.172 1 56.94 238 GLY A CA 1
ATOM 1829 C C . GLY A 1 238 ? 5.535 -34.938 12.844 1 56.94 238 GLY A C 1
ATOM 1830 O O . GLY A 1 238 ? 4.66 -35.781 12.75 1 56.94 238 GLY A O 1
ATOM 1831 N N . MET A 1 239 ? 5.297 -33.625 12.875 1 59.66 239 MET A N 1
ATOM 1832 C CA . MET A 1 239 ? 3.932 -33.219 12.57 1 59.66 239 MET A CA 1
ATOM 1833 C C . MET A 1 239 ? 3.676 -33.25 11.062 1 59.66 239 MET A C 1
ATOM 1835 O O . MET A 1 239 ? 4.57 -32.938 10.273 1 59.66 239 MET A O 1
ATOM 1839 N N . SER A 1 240 ? 2.551 -33.812 10.75 1 67.31 240 SER A N 1
ATOM 1840 C CA . SER A 1 240 ? 2.125 -33.906 9.352 1 67.31 240 SER A CA 1
ATOM 1841 C C . SER A 1 240 ? 1.961 -32.5 8.75 1 67.31 240 SER A C 1
ATOM 1843 O O . SER A 1 240 ? 1.51 -31.578 9.422 1 67.31 240 SER A O 1
ATOM 1845 N N . VAL A 1 241 ? 2.551 -32.312 7.598 1 84.25 241 VAL A N 1
ATOM 1846 C CA . VAL A 1 241 ? 2.416 -31.062 6.84 1 84.25 241 VAL A CA 1
ATOM 1847 C C . VAL A 1 241 ? 1.408 -31.266 5.711 1 84.25 241 VAL A C 1
ATOM 1849 O O . VAL A 1 241 ? 1.312 -32.344 5.129 1 84.25 241 VAL A O 1
ATOM 1852 N N . ALA A 1 242 ? 0.631 -30.281 5.477 1 90.81 242 ALA A N 1
ATOM 1853 C CA . ALA A 1 242 ? -0.412 -30.328 4.457 1 90.81 242 ALA A CA 1
ATOM 1854 C C . ALA A 1 242 ? 0.152 -30.781 3.113 1 90.81 242 ALA A C 1
ATOM 1856 O O . ALA A 1 242 ? 1.258 -30.391 2.734 1 90.81 242 ALA A O 1
ATOM 1857 N N . ASP A 1 243 ? -0.573 -31.594 2.445 1 92 243 ASP A N 1
ATOM 1858 C CA . ASP A 1 243 ? -0.245 -31.891 1.055 1 92 243 ASP A CA 1
ATOM 1859 C C . ASP A 1 243 ? -0.374 -30.641 0.179 1 92 243 ASP A C 1
ATOM 1861 O O . ASP A 1 243 ? -1.36 -29.906 0.275 1 92 243 ASP A O 1
ATOM 1865 N N . LEU A 1 244 ? 0.681 -30.422 -0.585 1 93.44 244 LEU A N 1
ATOM 1866 C CA . LEU A 1 244 ? 0.677 -29.281 -1.493 1 93.44 244 LEU A CA 1
ATOM 1867 C C . LEU A 1 244 ? 0.596 -29.734 -2.945 1 93.44 244 LEU A C 1
ATOM 1869 O O . LEU A 1 244 ? 1.373 -30.594 -3.373 1 93.44 244 LEU A O 1
ATOM 1873 N N . ALA A 1 245 ? -0.389 -29.219 -3.709 1 94 245 ALA A N 1
ATOM 1874 C CA . ALA A 1 245 ? -0.519 -29.594 -5.117 1 94 245 ALA A CA 1
ATOM 1875 C C . ALA A 1 245 ? -0.94 -28.391 -5.961 1 94 245 ALA A C 1
ATOM 1877 O O . ALA A 1 245 ? -1.574 -27.453 -5.453 1 94 245 ALA A O 1
ATOM 1878 N N . PHE A 1 246 ? -0.545 -28.375 -7.191 1 95.69 246 PHE A N 1
ATOM 1879 C CA . PHE A 1 246 ? -0.948 -27.375 -8.18 1 95.69 246 PHE A CA 1
ATOM 1880 C C . PHE A 1 246 ? -1.661 -28.047 -9.352 1 95.69 246 PHE A C 1
ATOM 1882 O O . PHE A 1 246 ? -1.19 -29.047 -9.883 1 95.69 246 PHE A O 1
ATOM 1889 N N . LYS A 1 247 ? -2.855 -27.5 -9.719 1 95.44 247 LYS A N 1
ATOM 1890 C CA . LYS A 1 247 ? -3.656 -28.109 -10.773 1 95.44 247 LYS A CA 1
ATOM 1891 C C . LYS A 1 247 ? -4.246 -27.062 -11.703 1 95.44 247 LYS A C 1
ATOM 1893 O O . LYS A 1 247 ? -4.648 -25.984 -11.258 1 95.44 247 LYS A O 1
ATOM 1898 N N . GLU A 1 248 ? -4.188 -27.375 -12.992 1 93 248 GLU A N 1
ATOM 1899 C CA . GLU A 1 248 ? -4.945 -26.562 -13.938 1 93 248 GLU A CA 1
ATOM 1900 C C . GLU A 1 248 ? -6.445 -26.641 -13.656 1 93 248 GLU A C 1
ATOM 1902 O O . GLU A 1 248 ? -6.988 -27.734 -13.492 1 93 248 GLU A O 1
ATOM 1907 N N . SER A 1 249 ? -7.121 -25.484 -13.586 1 91 249 SER A N 1
ATOM 1908 C CA . SER A 1 249 ? -8.531 -25.469 -13.227 1 91 249 SER A CA 1
ATOM 1909 C C . SER A 1 249 ? -9.203 -24.172 -13.703 1 91 249 SER A C 1
ATOM 1911 O O . SER A 1 249 ? -8.625 -23.094 -13.594 1 91 249 SER A O 1
ATOM 1913 N N . SER A 1 250 ? -10.352 -24.359 -14.32 1 85.31 250 SER A N 1
ATOM 1914 C CA . SER A 1 250 ? -11.234 -23.219 -14.469 1 85.31 250 SER A CA 1
ATOM 1915 C C . SER A 1 250 ? -11.992 -22.938 -13.18 1 85.31 250 SER A C 1
ATOM 1917 O O . SER A 1 250 ? -12.836 -23.734 -12.766 1 85.31 250 SER A O 1
ATOM 1919 N N . PHE A 1 251 ? -11.648 -21.844 -12.617 1 85.56 251 PHE A N 1
ATOM 1920 C CA . PHE A 1 251 ? -12.141 -21.547 -11.273 1 85.56 251 PHE A CA 1
ATOM 1921 C C . PHE A 1 251 ? -11.938 -22.75 -10.352 1 85.56 251 PHE A C 1
ATOM 1923 O O . PHE A 1 251 ? -10.805 -23.188 -10.141 1 85.56 251 PHE A O 1
ATOM 1930 N N . LEU A 1 252 ? -13.047 -23.219 -9.773 1 82.81 252 LEU A N 1
ATOM 1931 C CA . LEU A 1 252 ? -12.922 -24.266 -8.766 1 82.81 252 LEU A CA 1
ATOM 1932 C C . LEU A 1 252 ? -13.352 -25.625 -9.312 1 82.81 252 LEU A C 1
ATOM 1934 O O . LEU A 1 252 ? -13.617 -26.547 -8.547 1 82.81 252 LEU A O 1
ATOM 1938 N N . SER A 1 253 ? -13.266 -25.844 -10.562 1 82.75 253 SER A N 1
ATOM 1939 C CA . SER A 1 253 ? -13.766 -27.062 -11.188 1 82.75 253 SER A CA 1
ATOM 1940 C C . SER A 1 253 ? -12.93 -28.266 -10.797 1 82.75 253 SER A C 1
ATOM 1942 O O . SER A 1 253 ? -13.445 -29.391 -10.719 1 82.75 253 SER A O 1
ATOM 1944 N N . ALA A 1 254 ? -11.68 -28.047 -10.484 1 84.75 254 ALA A N 1
ATOM 1945 C CA . ALA A 1 254 ? -10.773 -29.141 -10.172 1 84.75 254 ALA A CA 1
ATOM 1946 C C . ALA A 1 254 ? -11.062 -29.719 -8.789 1 84.75 254 ALA A C 1
ATOM 1948 O O . ALA A 1 254 ? -10.57 -30.797 -8.438 1 84.75 254 ALA A O 1
ATOM 1949 N N . ILE A 1 255 ? -11.867 -29.016 -7.973 1 84.12 255 ILE A N 1
ATOM 1950 C CA . ILE A 1 255 ? -12.125 -29.5 -6.621 1 84.12 255 ILE A CA 1
ATOM 1951 C C . ILE A 1 255 ? -13.633 -29.656 -6.402 1 84.12 255 ILE A C 1
ATOM 1953 O O . ILE A 1 255 ? -14.109 -29.547 -5.27 1 84.12 255 ILE A O 1
ATOM 1957 N N . ASP A 1 256 ? -14.211 -29.906 -7.426 1 84 256 ASP A N 1
ATOM 1958 C CA . ASP A 1 256 ? -15.641 -30.172 -7.312 1 84 256 ASP A CA 1
ATOM 1959 C C . ASP A 1 256 ? -15.906 -31.391 -6.434 1 84 256 ASP A C 1
ATOM 1961 O O . ASP A 1 256 ? -15.219 -32.406 -6.551 1 84 256 ASP A O 1
ATOM 1965 N N . GLY A 1 257 ? -16.75 -31.312 -5.469 1 82.25 257 GLY A N 1
ATOM 1966 C CA . GLY A 1 257 ? -17.125 -32.438 -4.621 1 82.25 257 GLY A CA 1
ATOM 1967 C C . GLY A 1 257 ? -16.391 -32.438 -3.287 1 82.25 257 GLY A C 1
ATOM 1968 O O . GLY A 1 257 ? -16.672 -33.281 -2.432 1 82.25 257 GLY A O 1
ATOM 1969 N N . ILE A 1 258 ? -15.523 -31.484 -3.172 1 87.25 258 ILE A N 1
ATOM 1970 C CA . ILE A 1 258 ? -14.812 -31.422 -1.901 1 87.25 258 ILE A CA 1
ATOM 1971 C C . ILE A 1 258 ? -15.766 -30.938 -0.805 1 87.25 258 ILE A C 1
ATOM 1973 O O . ILE A 1 258 ? -16.594 -30.062 -1.036 1 87.25 258 ILE A O 1
ATOM 1977 N N . GLU A 1 259 ? -15.688 -31.641 0.324 1 88.5 259 GLU A N 1
ATOM 1978 C CA . GLU A 1 259 ? -16.625 -31.328 1.391 1 88.5 259 GLU A CA 1
ATOM 1979 C C . GLU A 1 259 ? -15.945 -30.594 2.533 1 88.5 259 GLU A C 1
ATOM 1981 O O . GLU A 1 259 ? -16.609 -30 3.391 1 88.5 259 GLU A O 1
ATOM 1986 N N . ASP A 1 260 ? -14.648 -30.625 2.527 1 93.31 260 ASP A N 1
ATOM 1987 C CA . ASP A 1 260 ? -13.914 -30.062 3.658 1 93.31 260 ASP A CA 1
ATOM 1988 C C . ASP A 1 260 ? -13.188 -28.781 3.258 1 93.31 260 ASP A C 1
ATOM 1990 O O . ASP A 1 260 ? -12.117 -28.469 3.791 1 93.31 260 ASP A O 1
ATOM 1994 N N . LEU A 1 261 ? -13.742 -28.047 2.275 1 96.94 261 LEU A N 1
ATOM 1995 C CA . LEU A 1 261 ? -13.125 -26.797 1.864 1 96.94 261 LEU A CA 1
ATOM 1996 C C . LEU A 1 261 ? -13.289 -25.734 2.945 1 96.94 261 LEU A C 1
ATOM 1998 O O . LEU A 1 261 ? -14.383 -25.219 3.154 1 96.94 261 LEU A O 1
ATOM 2002 N N . ALA A 1 262 ? -12.164 -25.391 3.57 1 98.19 262 ALA A N 1
ATOM 2003 C CA . ALA A 1 262 ? -12.195 -24.5 4.727 1 98.19 262 ALA A CA 1
ATOM 2004 C C . ALA A 1 262 ? -11.781 -23.078 4.336 1 98.19 262 ALA A C 1
ATOM 2006 O O . ALA A 1 262 ? -12.062 -22.125 5.059 1 98.19 262 ALA A O 1
ATOM 2007 N N . LEU A 1 263 ? -11.078 -23.031 3.215 1 98.5 263 LEU A N 1
ATOM 2008 C CA . LEU A 1 263 ? -10.5 -21.734 2.877 1 98.5 263 LEU A CA 1
ATOM 2009 C C . LEU A 1 263 ? -10.289 -21.609 1.372 1 98.5 263 LEU A C 1
ATOM 2011 O O . LEU A 1 263 ? -9.734 -22.5 0.741 1 98.5 263 LEU A O 1
ATOM 2015 N N . VAL A 1 264 ? -10.781 -20.547 0.812 1 98.25 264 VAL A N 1
ATOM 2016 C CA . VAL A 1 264 ? -10.422 -20.109 -0.536 1 98.25 264 VAL A CA 1
ATOM 2017 C C . VAL A 1 264 ? -9.773 -18.734 -0.481 1 98.25 264 VAL A C 1
ATOM 2019 O O . VAL A 1 264 ? -10.359 -17.781 0.053 1 98.25 264 VAL A O 1
ATOM 2022 N N . ILE A 1 265 ? -8.562 -18.625 -0.968 1 98.19 265 ILE A N 1
ATOM 2023 C CA . ILE A 1 265 ? -7.922 -17.328 -1.104 1 98.19 265 ILE A CA 1
ATOM 2024 C C . ILE A 1 265 ? -7.727 -17 -2.582 1 98.19 265 ILE A C 1
ATOM 2026 O O . ILE A 1 265 ? -7.605 -17.906 -3.414 1 98.19 265 ILE A O 1
ATOM 2030 N N . SER A 1 266 ? -7.711 -15.688 -2.891 1 97.25 266 SER A N 1
ATOM 2031 C CA . SER A 1 266 ? -7.547 -15.312 -4.293 1 97.25 266 SER A CA 1
ATOM 2032 C C . SER A 1 266 ? -7.043 -13.875 -4.422 1 97.25 266 SER A C 1
ATOM 2034 O O . SER A 1 266 ? -7.414 -13.008 -3.633 1 97.25 266 SER A O 1
ATOM 2036 N N . ASP A 1 267 ? -6.191 -13.672 -5.355 1 94.19 267 ASP A N 1
ATOM 2037 C CA . ASP A 1 267 ? -5.773 -12.383 -5.887 1 94.19 267 ASP A CA 1
ATOM 2038 C C . ASP A 1 267 ? -6.07 -12.273 -7.379 1 94.19 267 ASP A C 1
ATOM 2040 O O . ASP A 1 267 ? -5.152 -12.312 -8.203 1 94.19 267 ASP A O 1
ATOM 2044 N N . PRO A 1 268 ? -7.332 -12.094 -7.734 1 88.62 268 PRO A N 1
ATOM 2045 C CA . PRO A 1 268 ? -7.746 -12.141 -9.141 1 88.62 268 PRO A CA 1
ATOM 2046 C C . PRO A 1 268 ? -7.34 -10.891 -9.914 1 88.62 268 PRO A C 1
ATOM 2048 O O . PRO A 1 268 ? -7.035 -9.859 -9.312 1 88.62 268 PRO A O 1
ATOM 2051 N N . PRO A 1 269 ? -7.312 -11.086 -11.211 1 77.88 269 PRO A N 1
ATOM 2052 C CA . PRO A 1 269 ? -7.098 -9.883 -12.016 1 77.88 269 PRO A CA 1
ATOM 2053 C C . PRO A 1 269 ? -8.227 -8.867 -11.867 1 77.88 269 PRO A C 1
ATOM 2055 O O . PRO A 1 269 ? -9.391 -9.25 -11.734 1 77.88 269 PRO A O 1
ATOM 2058 N N . TYR A 1 270 ? -7.969 -7.555 -11.828 1 74.38 270 TYR A N 1
ATOM 2059 C CA . TYR A 1 270 ? -9.031 -6.59 -11.586 1 74.38 270 TYR A CA 1
ATOM 2060 C C . TYR A 1 270 ? -8.914 -5.398 -12.531 1 74.38 270 TYR A C 1
ATOM 2062 O O . TYR A 1 270 ? -9.562 -4.371 -12.336 1 74.38 270 TYR A O 1
ATOM 2070 N N . ILE A 1 271 ? -8.117 -5.453 -13.445 1 64.25 271 ILE A N 1
ATOM 2071 C CA . ILE A 1 271 ? -8.062 -4.398 -14.453 1 64.25 271 ILE A CA 1
ATOM 2072 C C . ILE A 1 271 ? -8.906 -4.789 -15.656 1 64.25 271 ILE A C 1
ATOM 2074 O O . ILE A 1 271 ? -8.875 -5.938 -16.109 1 64.25 271 ILE A O 1
ATOM 2078 N N . SER A 1 272 ? -9.719 -3.826 -16.062 1 58.44 272 SER A N 1
ATOM 2079 C CA . SER A 1 272 ? -10.672 -4.066 -17.141 1 58.44 272 SER A CA 1
ATOM 2080 C C . SER A 1 272 ? -9.953 -4.461 -18.422 1 58.44 272 SER A C 1
ATOM 2082 O O . SER A 1 272 ? -8.867 -3.955 -18.719 1 58.44 272 SER A O 1
ATOM 2084 N N . THR A 1 273 ? -10.508 -5.465 -19.031 1 50.53 273 THR A N 1
ATOM 2085 C CA . THR A 1 273 ? -10.023 -5.965 -20.312 1 50.53 273 THR A CA 1
ATOM 2086 C C . THR A 1 273 ? -10.109 -4.887 -21.391 1 50.53 273 THR A C 1
ATOM 2088 O O . THR A 1 273 ? -9.328 -4.887 -22.344 1 50.53 273 THR A O 1
ATOM 2091 N N . ALA A 1 274 ? -11.195 -4.121 -21.297 1 48.47 274 ALA A N 1
ATOM 2092 C CA . ALA A 1 274 ? -11.375 -3.145 -22.359 1 48.47 274 ALA A CA 1
ATOM 2093 C C . ALA A 1 274 ? -10.164 -2.221 -22.469 1 48.47 274 ALA A C 1
ATOM 2095 O O . ALA A 1 274 ? -9.883 -1.675 -23.531 1 48.47 274 ALA A O 1
ATOM 2096 N N . THR A 1 275 ? -9.609 -1.952 -21.484 1 47.25 275 THR A N 1
ATOM 2097 C CA . THR A 1 275 ? -8.523 -0.98 -21.469 1 47.25 275 THR A CA 1
ATOM 2098 C C . THR A 1 275 ? -7.176 -1.683 -21.344 1 47.25 275 THR A C 1
ATOM 2100 O O . THR A 1 275 ? -6.129 -1.062 -21.547 1 47.25 275 THR A O 1
ATOM 2103 N N . ALA A 1 276 ? -7.246 -2.943 -20.922 1 48.72 276 ALA A N 1
ATOM 2104 C CA . ALA A 1 276 ? -6.008 -3.555 -20.438 1 48.72 276 ALA A CA 1
ATOM 2105 C C . ALA A 1 276 ? -5.168 -4.07 -21.609 1 48.72 276 ALA A C 1
ATOM 2107 O O . ALA A 1 276 ? -5.676 -4.789 -22.469 1 48.72 276 ALA A O 1
ATOM 2108 N N . THR A 1 277 ? -4.34 -3.324 -22.109 1 43.62 277 THR A N 1
ATOM 2109 C CA . THR A 1 277 ? -3.346 -3.855 -23.047 1 43.62 277 THR A CA 1
ATOM 2110 C C . THR A 1 277 ? -2.502 -4.934 -22.359 1 43.62 277 THR A C 1
ATOM 2112 O O . THR A 1 277 ? -1.646 -5.551 -23 1 43.62 277 THR A O 1
ATOM 2115 N N . GLY A 1 278 ? -2.949 -5.363 -21.109 1 43.16 278 GLY A N 1
ATOM 2116 C CA . GLY A 1 278 ? -1.893 -6.18 -20.531 1 43.16 278 GLY A CA 1
ATOM 2117 C C . GLY A 1 278 ? -2.414 -7.277 -19.625 1 43.16 278 GLY A C 1
ATOM 2118 O O . GLY A 1 278 ? -3.598 -7.617 -19.672 1 43.16 278 GLY A O 1
ATOM 2119 N N . VAL A 1 279 ? -1.57 -8.055 -18.859 1 39.97 279 VAL A N 1
ATOM 2120 C CA . VAL A 1 279 ? -1.609 -9.281 -18.062 1 39.97 279 VAL A CA 1
ATOM 2121 C C . VAL A 1 279 ? -2.773 -9.211 -17.078 1 39.97 279 VAL A C 1
ATOM 2123 O O . VAL A 1 279 ? -3.352 -10.242 -16.719 1 39.97 279 VAL A O 1
ATOM 2126 N N . TYR A 1 280 ? -3.33 -8.039 -16.766 1 47.38 280 TYR A N 1
ATOM 2127 C CA . TYR A 1 280 ? -4.352 -7.969 -15.719 1 47.38 280 TYR A CA 1
ATOM 2128 C C . TYR A 1 280 ? -5.734 -7.762 -16.328 1 47.38 280 TYR A C 1
ATOM 2130 O O . TYR A 1 280 ? -6.652 -7.301 -15.656 1 47.38 280 TYR A O 1
ATOM 2138 N N . CYS A 1 281 ? -5.938 -8.094 -17.688 1 44.91 281 CYS A N 1
ATOM 2139 C CA . CYS A 1 281 ? -6.996 -7.504 -18.5 1 44.91 281 CYS A CA 1
ATOM 2140 C C . CYS A 1 281 ? -8.25 -8.367 -18.469 1 44.91 281 CYS A C 1
ATOM 2142 O O . CYS A 1 281 ? -9.133 -8.219 -19.312 1 44.91 281 CYS A O 1
ATOM 2144 N N . ASP A 1 282 ? -8.352 -9.195 -17.547 1 48.59 282 ASP A N 1
ATOM 2145 C CA . ASP A 1 282 ? -9.562 -9.992 -17.734 1 48.59 282 ASP A CA 1
ATOM 2146 C C . ASP A 1 282 ? -10.547 -9.773 -16.594 1 48.59 282 ASP A C 1
ATOM 2148 O O . ASP A 1 282 ? -11.195 -10.711 -16.141 1 48.59 282 ASP A O 1
ATOM 2152 N N . GLY A 1 283 ? -10.539 -8.453 -16.094 1 47.19 283 GLY A N 1
ATOM 2153 C CA . GLY A 1 283 ? -11.422 -8.195 -14.969 1 47.19 283 GLY A CA 1
ATOM 2154 C C . GLY A 1 283 ? -12.852 -7.926 -15.383 1 47.19 283 GLY A C 1
ATOM 2155 O O . GLY A 1 283 ? -13.688 -7.555 -14.555 1 47.19 283 GLY A O 1
ATOM 2156 N N . GLY A 1 284 ? -13.219 -8.203 -16.766 1 50.25 284 GLY A N 1
ATOM 2157 C CA . GLY A 1 284 ? -14.562 -7.93 -17.25 1 50.25 284 GLY A CA 1
ATOM 2158 C C . GLY A 1 284 ? -14.844 -6.449 -17.438 1 50.25 284 GLY A C 1
ATOM 2159 O O . GLY A 1 284 ? -13.922 -5.629 -17.391 1 50.25 284 GLY A O 1
ATOM 2160 N N . ASP A 1 285 ? -16.094 -6.066 -17.781 1 55.88 285 ASP A N 1
ATOM 2161 C CA . ASP A 1 285 ? -16.484 -4.707 -18.156 1 55.88 285 ASP A CA 1
ATOM 2162 C C . ASP A 1 285 ? -16 -3.695 -17.109 1 55.88 285 ASP A C 1
ATOM 2164 O O . ASP A 1 285 ? -15.445 -2.656 -17.469 1 55.88 285 ASP A O 1
ATOM 2168 N N . ASP A 1 286 ? -16.266 -4.016 -15.828 1 61.72 286 ASP A N 1
ATOM 2169 C CA . ASP A 1 286 ? -15.852 -3.039 -14.828 1 61.72 286 ASP A CA 1
ATOM 2170 C C . ASP A 1 286 ? -14.742 -3.592 -13.938 1 61.72 286 ASP A C 1
ATOM 2172 O O . ASP A 1 286 ? -14.422 -3.012 -12.898 1 61.72 286 ASP A O 1
ATOM 2176 N N . GLY A 1 287 ? -14.172 -4.711 -14.367 1 68.12 287 GLY A N 1
ATOM 2177 C CA . GLY A 1 287 ? -13.062 -5.293 -13.633 1 68.12 287 GLY A CA 1
ATOM 2178 C C . GLY A 1 287 ? -13.5 -6.059 -12.398 1 68.12 287 GLY A C 1
ATOM 2179 O O . GLY A 1 287 ? -12.664 -6.637 -11.695 1 68.12 287 GLY A O 1
ATOM 2180 N N . MET A 1 288 ? -14.844 -6.105 -12.164 1 79.94 288 MET A N 1
ATOM 2181 C CA . MET A 1 288 ? -15.312 -6.684 -10.906 1 79.94 288 MET A CA 1
ATOM 2182 C C . MET A 1 288 ? -15.961 -8.039 -11.141 1 79.94 288 MET A C 1
ATOM 2184 O O . MET A 1 288 ? -16.172 -8.805 -10.195 1 79.94 288 MET A O 1
ATOM 2188 N N . ALA A 1 289 ? -16.234 -8.375 -12.273 1 80.44 289 ALA A N 1
ATOM 2189 C CA . ALA A 1 289 ? -16.969 -9.594 -12.586 1 80.44 289 ALA A CA 1
ATOM 2190 C C . ALA A 1 289 ? -16.25 -10.828 -12.062 1 80.44 289 ALA A C 1
ATOM 2192 O O . ALA A 1 289 ? -16.859 -11.711 -11.453 1 80.44 289 ALA A O 1
ATOM 2193 N N . PHE A 1 290 ? -15.008 -10.883 -12.25 1 83.12 290 PHE A N 1
ATOM 2194 C CA . PHE A 1 290 ? -14.234 -12.039 -11.812 1 83.12 290 PHE A CA 1
ATOM 2195 C C . PHE A 1 290 ? -14.234 -12.156 -10.297 1 83.12 290 PHE A C 1
ATOM 2197 O O . PHE A 1 290 ? -14.445 -13.242 -9.75 1 83.12 290 PHE A O 1
ATOM 2204 N N . ALA A 1 291 ? -14.047 -11.07 -9.648 1 90.25 291 ALA A N 1
ATOM 2205 C CA . ALA A 1 291 ? -14.023 -11.07 -8.188 1 90.25 291 ALA A CA 1
ATOM 2206 C C . ALA A 1 291 ? -15.359 -11.555 -7.621 1 90.25 291 ALA A C 1
ATOM 2208 O O . ALA A 1 291 ? -15.383 -12.367 -6.695 1 90.25 291 ALA A O 1
ATOM 2209 N N . ILE A 1 292 ? -16.422 -11.102 -8.203 1 91.69 292 ILE A N 1
ATOM 2210 C CA . ILE A 1 292 ? -17.75 -11.484 -7.746 1 91.69 292 ILE A CA 1
ATOM 2211 C C . ILE A 1 292 ? -17.969 -12.977 -8.008 1 91.69 292 ILE A C 1
ATOM 2213 O O . ILE A 1 292 ? -18.5 -13.688 -7.145 1 91.69 292 ILE A O 1
ATOM 2217 N N . ASP A 1 293 ? -17.516 -13.43 -9.133 1 90.25 293 ASP A N 1
ATOM 2218 C CA . ASP A 1 293 ? -17.625 -14.844 -9.469 1 90.25 293 ASP A CA 1
ATOM 2219 C C . ASP A 1 293 ? -16.859 -15.711 -8.469 1 90.25 293 ASP A C 1
ATOM 2221 O O . ASP A 1 293 ? -17.328 -16.781 -8.086 1 90.25 293 ASP A O 1
ATOM 2225 N N . VAL A 1 294 ? -15.711 -15.273 -8.109 1 92.81 294 VAL A N 1
ATOM 2226 C CA . VAL A 1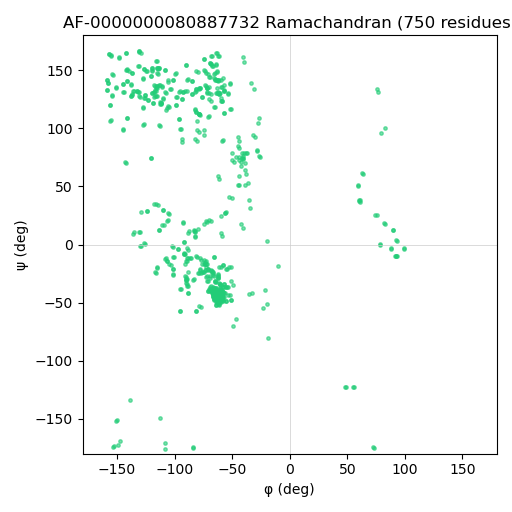 294 ? -14.906 -16 -7.141 1 92.81 294 VAL A CA 1
ATOM 2227 C C . VAL A 1 294 ? -15.672 -16.141 -5.828 1 92.81 294 VAL A C 1
ATOM 2229 O O . VAL A 1 294 ? -15.742 -17.234 -5.254 1 92.81 294 VAL A O 1
ATOM 2232 N N . ILE A 1 295 ? -16.297 -15.062 -5.395 1 95.56 295 ILE A N 1
ATOM 2233 C CA . ILE A 1 295 ? -17.047 -15.07 -4.145 1 95.56 295 ILE A CA 1
ATOM 2234 C C . ILE A 1 295 ? -18.203 -16.047 -4.242 1 95.56 295 ILE A C 1
ATOM 2236 O O . ILE A 1 295 ? -18.359 -16.938 -3.396 1 95.56 295 ILE A O 1
ATOM 2240 N N . ASP A 1 296 ? -18.953 -15.945 -5.305 1 94.81 296 ASP A N 1
ATOM 2241 C CA . ASP A 1 296 ? -20.172 -16.734 -5.449 1 94.81 296 ASP A CA 1
ATOM 2242 C C . ASP A 1 296 ? -19.844 -18.234 -5.562 1 94.81 296 ASP A C 1
ATOM 2244 O O . ASP A 1 296 ? -20.484 -19.062 -4.91 1 94.81 296 ASP A O 1
ATOM 2248 N N . ARG A 1 297 ? -18.875 -18.547 -6.301 1 93.5 297 ARG A N 1
ATOM 2249 C CA . ARG A 1 297 ? -18.5 -19.953 -6.5 1 93.5 297 ARG A CA 1
ATOM 2250 C C . ARG A 1 297 ? -17.875 -20.531 -5.238 1 93.5 297 ARG A C 1
ATOM 2252 O O . ARG A 1 297 ? -18.109 -21.703 -4.902 1 93.5 297 ARG A O 1
ATOM 2259 N N . SER A 1 298 ? -17.062 -19.734 -4.594 1 96 298 SER A N 1
ATOM 2260 C CA . SER A 1 298 ? -16.438 -20.203 -3.357 1 96 298 SER A CA 1
ATOM 2261 C C . SER A 1 298 ? -17.484 -20.516 -2.295 1 96 298 SER A C 1
ATOM 2263 O O . SER A 1 298 ? -17.422 -21.578 -1.649 1 96 298 SER A O 1
ATOM 2265 N N . LEU A 1 299 ? -18.484 -19.641 -2.15 1 96.06 299 LEU A N 1
ATOM 2266 C CA . LEU A 1 299 ? -19.484 -19.797 -1.102 1 96.06 299 LEU A CA 1
ATOM 2267 C C . LEU A 1 299 ? -20.344 -21.047 -1.35 1 96.06 299 LEU A C 1
ATOM 2269 O O . LEU A 1 299 ? -20.859 -21.641 -0.406 1 96.06 299 LEU A O 1
ATOM 2273 N N . LYS A 1 300 ? -20.438 -21.406 -2.588 1 93.94 300 LYS A N 1
ATOM 2274 C CA . LYS A 1 300 ? -21.188 -22.625 -2.928 1 93.94 300 LYS A CA 1
ATOM 2275 C C . LYS A 1 300 ? -20.438 -23.875 -2.492 1 93.94 300 LYS A C 1
ATOM 2277 O O . LYS A 1 300 ? -21.047 -24.875 -2.133 1 93.94 300 LYS A O 1
ATOM 2282 N N . LEU A 1 301 ? -19.125 -23.828 -2.496 1 95.31 301 LEU A N 1
ATOM 2283 C CA . LEU A 1 301 ? -18.328 -25.031 -2.303 1 95.31 301 LEU A CA 1
ATOM 2284 C C . LEU A 1 301 ? -17.797 -25.109 -0.877 1 95.31 301 LEU A C 1
ATOM 2286 O O . LEU A 1 301 ? -17.484 -26.188 -0.379 1 95.31 301 LEU A O 1
ATOM 2290 N N . LEU A 1 302 ? -17.641 -23.984 -0.22 1 96.75 302 LEU A N 1
ATOM 2291 C CA . LEU A 1 302 ? -17.062 -23.922 1.118 1 96.75 302 LEU A CA 1
ATOM 2292 C C . LEU A 1 302 ? -17.922 -24.719 2.109 1 96.75 302 LEU A C 1
ATOM 2294 O O . LEU A 1 302 ? -19.141 -24.703 2.025 1 96.75 302 LEU A O 1
ATOM 2298 N N . ALA A 1 303 ? -17.312 -25.422 3.043 1 96.75 303 ALA A N 1
ATOM 2299 C CA . ALA A 1 303 ? -18 -25.969 4.207 1 96.75 303 ALA A CA 1
ATOM 2300 C C . ALA A 1 303 ? -18.547 -24.844 5.098 1 96.75 303 ALA A C 1
ATOM 2302 O O . ALA A 1 303 ? -18.031 -23.719 5.059 1 96.75 303 ALA A O 1
ATOM 2303 N N . PRO A 1 304 ? -19.609 -25.188 5.863 1 95.88 304 PRO A N 1
ATOM 2304 C CA . PRO A 1 304 ? -20.031 -24.172 6.84 1 95.88 304 PRO A CA 1
ATOM 2305 C C . PRO A 1 304 ? -18.891 -23.703 7.746 1 95.88 304 PRO A C 1
ATOM 2307 O O . PRO A 1 304 ? -18.156 -24.531 8.281 1 95.88 304 PRO A O 1
ATOM 2310 N N . GLY A 1 305 ? -18.75 -22.391 7.844 1 96.75 305 GLY A N 1
ATOM 2311 C CA . GLY A 1 305 ? -17.641 -21.844 8.633 1 96.75 305 GLY A CA 1
ATOM 2312 C C . GLY A 1 305 ? -16.406 -21.578 7.809 1 96.75 305 GLY A C 1
ATOM 2313 O O . GLY A 1 305 ? -15.445 -20.969 8.297 1 96.75 305 GLY A O 1
ATOM 2314 N N . GLY A 1 306 ? -16.438 -22.062 6.551 1 98.06 306 GLY A N 1
ATOM 2315 C CA . GLY A 1 306 ? -15.312 -21.812 5.66 1 98.06 306 GLY A CA 1
ATOM 2316 C C . GLY A 1 306 ? -15.18 -20.359 5.266 1 98.06 306 GLY A C 1
ATOM 2317 O O . GLY A 1 306 ? -16.125 -19.578 5.41 1 98.06 306 GLY A O 1
ATOM 2318 N N . LEU A 1 307 ? -14.008 -19.953 4.762 1 98.5 307 LEU A N 1
ATOM 2319 C CA . LEU A 1 307 ? -13.727 -18.562 4.461 1 98.5 307 LEU A CA 1
ATOM 2320 C C . LEU A 1 307 ? -13.383 -18.375 2.986 1 98.5 307 LEU A C 1
ATOM 2322 O O . LEU A 1 307 ? -12.727 -19.234 2.389 1 98.5 307 LEU A O 1
ATOM 2326 N N . VAL A 1 308 ? -13.812 -17.266 2.502 1 98.19 308 VAL A N 1
ATOM 2327 C CA . VAL A 1 308 ? -13.211 -16.719 1.292 1 98.19 308 VAL A CA 1
ATOM 2328 C C . VAL A 1 308 ? -12.461 -15.43 1.63 1 98.19 308 VAL A C 1
ATOM 2330 O O . VAL A 1 308 ? -13.023 -14.516 2.232 1 98.19 308 VAL A O 1
ATOM 2333 N N . ILE A 1 309 ? -11.18 -15.383 1.336 1 98 309 ILE A N 1
ATOM 2334 C CA . ILE A 1 309 ? -10.32 -14.219 1.527 1 98 309 ILE A CA 1
ATOM 2335 C C . ILE A 1 309 ? -9.828 -13.719 0.174 1 98 309 ILE A C 1
ATOM 2337 O O . ILE A 1 309 ? -9.281 -14.484 -0.618 1 98 309 ILE A O 1
ATOM 2341 N N . MET A 1 310 ? -10.023 -12.445 -0.062 1 96.88 310 MET A N 1
ATOM 2342 C CA . MET A 1 310 ? -9.648 -11.93 -1.372 1 96.88 310 MET A CA 1
ATOM 2343 C C . MET A 1 310 ? -8.906 -10.602 -1.237 1 96.88 310 MET A C 1
ATOM 2345 O O . MET A 1 310 ? -9.273 -9.766 -0.41 1 96.88 310 MET A O 1
ATOM 2349 N N . HIS A 1 311 ? -7.812 -10.469 -1.893 1 94.94 311 HIS A N 1
ATOM 2350 C CA . HIS A 1 311 ? -7.145 -9.219 -2.234 1 94.94 311 HIS A CA 1
ATOM 2351 C C . HIS A 1 311 ? -7.461 -8.797 -3.668 1 94.94 311 HIS A C 1
ATOM 2353 O O . HIS A 1 311 ? -7.195 -9.555 -4.609 1 94.94 311 HIS A O 1
ATOM 2359 N N . THR A 1 312 ? -8.078 -7.602 -3.855 1 93.5 312 THR A N 1
ATOM 2360 C CA . THR A 1 312 ? -8.438 -7.25 -5.227 1 93.5 312 THR A CA 1
ATOM 2361 C C . THR A 1 312 ? -8.57 -5.738 -5.379 1 93.5 312 THR A C 1
ATOM 2363 O O . THR A 1 312 ? -8.57 -5.004 -4.387 1 93.5 312 THR A O 1
ATOM 2366 N N . GLY A 1 313 ? -8.562 -5.355 -6.641 1 90.69 313 GLY A N 1
ATOM 2367 C CA . GLY A 1 313 ? -8.852 -3.969 -6.973 1 90.69 313 GLY A CA 1
ATOM 2368 C C . GLY A 1 313 ? -10.328 -3.695 -7.176 1 90.69 313 GLY A C 1
ATOM 2369 O O . GLY A 1 313 ? -11.047 -4.527 -7.734 1 90.69 313 GLY A O 1
ATOM 2370 N N . VAL A 1 314 ? -10.758 -2.529 -6.719 1 89.5 314 VAL A N 1
ATOM 2371 C CA . VAL A 1 314 ? -12.133 -2.084 -6.902 1 89.5 314 VAL A CA 1
ATOM 2372 C C . VAL A 1 314 ? -12.148 -0.732 -7.617 1 89.5 314 VAL A C 1
ATOM 2374 O O . VAL A 1 314 ? -11.523 0.227 -7.156 1 89.5 314 VAL A O 1
ATOM 2377 N N . SER A 1 315 ? -12.867 -0.741 -8.703 1 88 315 SER A N 1
ATOM 2378 C CA . SER A 1 315 ? -13.039 0.512 -9.43 1 88 315 SER A CA 1
ATOM 2379 C C . SER A 1 315 ? -14.047 1.421 -8.727 1 88 315 SER A C 1
ATOM 2381 O O . SER A 1 315 ? -15.172 1.007 -8.445 1 88 315 SER A O 1
ATOM 2383 N N . VAL A 1 316 ? -13.609 2.66 -8.477 1 87.75 316 VAL A N 1
ATOM 2384 C CA . VAL A 1 316 ? -14.5 3.65 -7.871 1 87.75 316 VAL A CA 1
ATOM 2385 C C . VAL A 1 316 ? -14.812 4.746 -8.883 1 87.75 316 VAL A C 1
ATOM 2387 O O . VAL A 1 316 ? -13.906 5.383 -9.43 1 87.75 316 VAL A O 1
ATOM 2390 N N . PRO A 1 317 ? -16.094 4.906 -9.156 1 88.69 317 PRO A N 1
ATOM 2391 C CA . PRO A 1 317 ? -16.453 5.984 -10.078 1 88.69 317 PRO A CA 1
ATOM 2392 C C . PRO A 1 317 ? -16.094 7.367 -9.531 1 88.69 317 PRO A C 1
ATOM 2394 O O . PRO A 1 317 ? -16.281 7.629 -8.344 1 88.69 317 PRO A O 1
ATOM 2397 N N . GLY A 1 318 ? -15.633 8.227 -10.438 1 88.44 318 GLY A N 1
ATOM 2398 C CA . GLY A 1 318 ? -15.219 9.555 -10.031 1 88.44 318 GLY A CA 1
ATOM 2399 C C . GLY A 1 318 ? -16.375 10.422 -9.562 1 88.44 318 GLY A C 1
ATOM 2400 O O . GLY A 1 318 ? -16.172 11.359 -8.789 1 88.44 318 GLY A O 1
ATOM 2401 N N . ASP A 1 319 ? -17.562 10.125 -9.977 1 88.88 319 ASP A N 1
ATOM 2402 C CA . ASP A 1 319 ? -18.734 10.93 -9.641 1 88.88 319 ASP A CA 1
ATOM 2403 C C . ASP A 1 319 ? -19.562 10.281 -8.531 1 88.88 319 ASP A C 1
ATOM 2405 O O . ASP A 1 319 ? -20.562 10.828 -8.086 1 88.88 319 ASP A O 1
ATOM 2409 N N . ALA A 1 320 ? -19.141 9.156 -8.094 1 89.19 320 ALA A N 1
ATOM 2410 C CA . ALA A 1 320 ? -19.812 8.445 -7.008 1 89.19 320 ALA A CA 1
ATOM 2411 C C . ALA A 1 320 ? -18.797 7.742 -6.102 1 89.19 320 ALA A C 1
ATOM 2413 O O . ALA A 1 320 ? -18.766 6.512 -6.035 1 89.19 320 ALA A O 1
ATOM 2414 N N . PRO A 1 321 ? -18.078 8.555 -5.363 1 88.94 321 PRO A N 1
ATOM 2415 C CA . PRO A 1 321 ? -16.953 8.016 -4.574 1 88.94 321 PRO A CA 1
ATOM 2416 C C . PRO A 1 321 ? -17.422 7.074 -3.463 1 88.94 321 PRO A C 1
ATOM 2418 O O . PRO A 1 321 ? -16.609 6.379 -2.854 1 88.94 321 PRO A O 1
ATOM 2421 N N . GLU A 1 322 ? -18.719 6.996 -3.162 1 83.25 322 GLU A N 1
ATOM 2422 C CA . GLU A 1 322 ? -19.266 6.137 -2.111 1 83.25 322 GLU A CA 1
ATOM 2423 C C . GLU A 1 322 ? -19.531 4.727 -2.633 1 83.25 322 GLU A C 1
ATOM 2425 O O . GLU A 1 322 ? -19.75 3.803 -1.849 1 83.25 322 GLU A O 1
ATOM 2430 N N . LYS A 1 323 ? -19.469 4.59 -3.902 1 86.12 323 LYS A N 1
ATOM 2431 C CA . LYS A 1 323 ? -19.844 3.305 -4.492 1 86.12 323 LYS A CA 1
ATOM 2432 C C . LYS A 1 323 ? -18.688 2.314 -4.414 1 86.12 323 LYS A C 1
ATOM 2434 O O . LYS A 1 323 ? -17.531 2.674 -4.676 1 86.12 323 LYS A O 1
ATOM 2439 N N . ASP A 1 324 ? -18.984 1.161 -4.008 1 88.12 324 ASP A N 1
ATOM 2440 C CA . ASP A 1 324 ? -18.094 0.004 -3.934 1 88.12 324 ASP A CA 1
ATOM 2441 C C . ASP A 1 324 ? -18.859 -1.287 -4.242 1 88.12 324 ASP A C 1
ATOM 2443 O O . ASP A 1 324 ? -19.516 -1.854 -3.365 1 88.12 324 ASP A O 1
ATOM 2447 N N . ARG A 1 325 ? -18.719 -1.719 -5.438 1 88.44 325 ARG A N 1
ATOM 2448 C CA . ARG A 1 325 ? -19.547 -2.826 -5.922 1 88.44 325 ARG A CA 1
ATOM 2449 C C . ARG A 1 325 ? -19.203 -4.117 -5.176 1 88.44 325 ARG A C 1
ATOM 2451 O O . ARG A 1 325 ? -20.094 -4.945 -4.938 1 88.44 325 ARG A O 1
ATOM 2458 N N . LEU A 1 326 ? -17.969 -4.32 -4.859 1 91.12 326 LEU A N 1
ATOM 2459 C CA . LEU A 1 326 ? -17.578 -5.52 -4.125 1 91.12 326 LEU A CA 1
ATOM 2460 C C . LEU A 1 326 ? -18.188 -5.512 -2.723 1 91.12 326 LEU A C 1
ATOM 2462 O O . LEU A 1 326 ? -18.75 -6.516 -2.277 1 91.12 326 LEU A O 1
ATOM 2466 N N . LEU A 1 327 ? -18.062 -4.426 -2.061 1 89.44 327 LEU A N 1
ATOM 2467 C CA . LEU A 1 327 ? -18.641 -4.301 -0.729 1 89.44 327 LEU A CA 1
ATOM 2468 C C . LEU A 1 327 ? -20.156 -4.488 -0.779 1 89.44 327 LEU A C 1
ATOM 2470 O O . LEU A 1 327 ? -20.734 -5.148 0.089 1 89.44 327 LEU A O 1
ATOM 2474 N N . GLU A 1 328 ? -20.719 -3.896 -1.769 1 88.94 328 GLU A N 1
ATOM 2475 C CA . GLU A 1 328 ? -22.172 -4.035 -1.943 1 88.94 328 GLU A CA 1
ATOM 2476 C C . GLU A 1 328 ? -22.562 -5.496 -2.098 1 88.94 328 GLU A C 1
ATOM 2478 O O . GLU A 1 328 ? -23.562 -5.941 -1.512 1 88.94 328 GLU A O 1
ATOM 2483 N N . ARG A 1 329 ? -21.828 -6.188 -2.861 1 92.56 329 ARG A N 1
ATOM 2484 C CA . ARG A 1 329 ? -22.109 -7.609 -3.041 1 92.56 329 ARG A CA 1
ATOM 2485 C C . ARG A 1 329 ? -21.969 -8.367 -1.726 1 92.56 329 ARG A C 1
ATOM 2487 O O . ARG A 1 329 ? -22.797 -9.211 -1.395 1 92.56 329 ARG A O 1
ATOM 2494 N N . CYS A 1 330 ? -20.953 -8.117 -0.997 1 92.94 330 CYS A N 1
ATOM 2495 C CA . CYS A 1 330 ? -20.734 -8.758 0.298 1 92.94 330 CYS A CA 1
ATOM 2496 C C . CYS A 1 330 ? -21.906 -8.469 1.241 1 92.94 330 CYS A C 1
ATOM 2498 O O . CYS A 1 330 ? -22.391 -9.375 1.923 1 92.94 330 CYS A O 1
ATOM 2500 N N . GLN A 1 331 ? -22.328 -7.246 1.221 1 90.88 331 GLN A N 1
ATOM 2501 C CA . GLN A 1 331 ? -23.422 -6.84 2.094 1 90.88 331 GLN A CA 1
ATOM 2502 C C . GLN A 1 331 ? -24.719 -7.531 1.697 1 90.88 331 GLN A C 1
ATOM 2504 O O . GLN A 1 331 ? -25.516 -7.902 2.559 1 90.88 331 GLN A O 1
ATOM 2509 N N . GLN A 1 332 ? -24.906 -7.676 0.437 1 93.88 332 GLN A N 1
ATOM 2510 C CA . GLN A 1 332 ? -26.078 -8.398 -0.048 1 93.88 332 GLN A CA 1
ATOM 2511 C C . GLN A 1 332 ? -26.062 -9.844 0.444 1 93.88 332 GLN A C 1
ATOM 2513 O O . GLN A 1 332 ? -27.094 -10.352 0.89 1 93.88 332 GLN A O 1
ATOM 2518 N N . LEU A 1 333 ? -24.969 -10.461 0.346 1 95.69 333 LEU A N 1
ATOM 2519 C CA . LEU A 1 333 ? -24.844 -11.844 0.788 1 95.69 333 LEU A CA 1
ATOM 2520 C C . LEU A 1 333 ? -25.078 -11.961 2.291 1 95.69 333 LEU A C 1
ATOM 2522 O O . LEU A 1 333 ? -25.688 -12.922 2.752 1 95.69 333 LEU A O 1
ATOM 2526 N N . GLU A 1 334 ? -24.578 -11.023 3.029 1 93.75 334 GLU A N 1
ATOM 2527 C CA . GLU A 1 334 ? -24.797 -11.016 4.473 1 93.75 334 GLU A CA 1
ATOM 2528 C C . GLU A 1 334 ? -26.266 -10.82 4.816 1 93.75 334 GLU A C 1
ATOM 2530 O O . GLU A 1 334 ? -26.797 -11.5 5.695 1 93.75 334 GLU A O 1
ATOM 2535 N N . LYS A 1 335 ? -26.891 -9.93 4.137 1 93.75 335 LYS A N 1
ATOM 2536 C CA . LYS A 1 335 ? -28.312 -9.664 4.359 1 93.75 335 LYS A CA 1
ATOM 2537 C C . LYS A 1 335 ? -29.156 -10.906 4.074 1 93.75 335 LYS A C 1
ATOM 2539 O O . LYS A 1 335 ? -30.141 -11.164 4.77 1 93.75 335 LYS A O 1
ATOM 2544 N N . LYS A 1 336 ? -28.734 -11.641 3.164 1 96.06 336 LYS A N 1
ATOM 2545 C CA . LYS A 1 336 ? -29.438 -12.859 2.783 1 96.06 336 LYS A CA 1
ATOM 2546 C C . LYS A 1 336 ? -29.125 -14.008 3.734 1 96.06 336 LYS A C 1
ATOM 2548 O O . LYS A 1 336 ? -29.688 -15.094 3.625 1 96.06 336 LYS A O 1
ATOM 2553 N N . GLY A 1 337 ? -28.156 -13.867 4.594 1 94.75 337 GLY A N 1
ATOM 2554 C CA . GLY A 1 337 ? -27.766 -14.898 5.547 1 94.75 337 GLY A CA 1
ATOM 2555 C C . GLY A 1 337 ? -26.859 -15.953 4.957 1 94.75 337 GLY A C 1
ATOM 2556 O O . GLY A 1 337 ? -26.703 -17.047 5.523 1 94.75 337 GLY A O 1
ATOM 2557 N N . GLU A 1 338 ? -26.266 -15.625 3.881 1 96.31 338 GLU A N 1
ATOM 2558 C CA . GLU A 1 338 ? -25.422 -16.594 3.197 1 96.31 338 GLU A CA 1
ATOM 2559 C C . GLU A 1 338 ? -23.984 -16.516 3.68 1 96.31 338 GLU A C 1
ATOM 2561 O O . GLU A 1 338 ? -23.234 -17.5 3.617 1 96.31 338 GLU A O 1
ATOM 2566 N N . ALA A 1 339 ? -23.641 -15.32 4.078 1 96.5 339 ALA A N 1
ATOM 2567 C CA . ALA A 1 339 ? -22.266 -15.102 4.523 1 96.5 339 ALA A CA 1
ATOM 2568 C C . ALA A 1 339 ? -22.203 -14.039 5.609 1 96.5 339 ALA A C 1
ATOM 2570 O O . ALA A 1 339 ? -23.172 -13.312 5.84 1 96.5 339 ALA A O 1
ATOM 2571 N N . GLU A 1 340 ? -21.125 -14.023 6.324 1 94.5 340 GLU A N 1
ATOM 2572 C CA . GLU A 1 340 ? -20.781 -13 7.305 1 94.5 340 GLU A CA 1
ATOM 2573 C C . GLU A 1 340 ? -19.5 -12.266 6.91 1 94.5 340 GLU A C 1
ATOM 2575 O O . GLU A 1 340 ? -18.484 -12.898 6.633 1 94.5 340 GLU A O 1
ATOM 2580 N N . ILE A 1 341 ? -19.625 -10.945 6.875 1 93.88 341 ILE A N 1
ATOM 2581 C CA . ILE A 1 341 ? -18.438 -10.156 6.609 1 93.88 341 ILE A CA 1
ATOM 2582 C C . ILE A 1 341 ? -17.594 -10.055 7.875 1 93.88 341 ILE A C 1
ATOM 2584 O O . ILE A 1 341 ? -17.969 -9.391 8.836 1 93.88 341 ILE A O 1
ATOM 2588 N N . LEU A 1 342 ? -16.438 -10.656 7.871 1 92.88 342 LEU A N 1
ATOM 2589 C CA . LEU A 1 342 ? -15.555 -10.586 9.023 1 92.88 342 LEU A CA 1
ATOM 2590 C C . LEU A 1 342 ? -14.617 -9.383 8.914 1 92.88 342 LEU A C 1
ATOM 2592 O O . LEU A 1 342 ? -14.227 -8.805 9.93 1 92.88 342 LEU A O 1
ATOM 2596 N N . GLN A 1 343 ? -14.266 -9.086 7.688 1 90.88 343 GLN A N 1
ATOM 2597 C CA . GLN A 1 343 ? -13.352 -7.965 7.469 1 90.88 343 GLN A CA 1
ATOM 2598 C C . GLN A 1 343 ? -13.477 -7.422 6.047 1 90.88 343 GLN A C 1
ATOM 2600 O O . GLN A 1 343 ? -13.617 -8.188 5.094 1 90.88 343 GLN A O 1
ATOM 2605 N N . TYR A 1 344 ? -13.453 -6.176 5.863 1 90 344 TYR A N 1
ATOM 2606 C CA . TYR A 1 344 ? -13.312 -5.43 4.621 1 90 344 TYR A CA 1
ATOM 2607 C C . TYR A 1 344 ? -12.438 -4.199 4.824 1 90 344 TYR A C 1
ATOM 2609 O O . TYR A 1 344 ? -12.852 -3.234 5.473 1 90 344 TYR A O 1
ATOM 2617 N N . VAL A 1 345 ? -11.219 -4.223 4.266 1 86.75 345 VAL A N 1
ATOM 2618 C CA . VAL A 1 345 ? -10.266 -3.17 4.59 1 86.75 345 VAL A CA 1
ATOM 2619 C C . VAL A 1 345 ? -9.719 -2.551 3.307 1 86.75 345 VAL A C 1
ATOM 2621 O O . VAL A 1 345 ? -9.508 -3.252 2.312 1 86.75 345 VAL A O 1
ATOM 2624 N N . LEU A 1 346 ? -9.523 -1.247 3.381 1 86.69 346 LEU A N 1
ATOM 2625 C CA . LEU A 1 346 ? -8.812 -0.541 2.322 1 86.69 346 LEU A CA 1
ATOM 2626 C C . LEU A 1 346 ? -7.305 -0.663 2.51 1 86.69 346 LEU A C 1
ATOM 2628 O O . LEU A 1 346 ? -6.762 -0.221 3.525 1 86.69 346 LEU A O 1
ATOM 2632 N N . ILE A 1 347 ? -6.641 -1.294 1.582 1 86.38 347 ILE A N 1
ATOM 2633 C CA . ILE A 1 347 ? -5.199 -1.508 1.657 1 86.38 347 ILE A CA 1
ATOM 2634 C C . ILE A 1 347 ? -4.469 -0.328 1.023 1 86.38 347 ILE A C 1
ATOM 2636 O O . ILE A 1 347 ? -3.436 0.118 1.532 1 86.38 347 ILE A O 1
ATOM 2640 N N . ASP A 1 348 ? -5.016 0.108 -0.093 1 86.88 348 ASP A N 1
ATOM 2641 C CA . ASP A 1 348 ? -4.484 1.256 -0.822 1 86.88 348 ASP A CA 1
ATOM 2642 C C . ASP A 1 348 ? -5.59 1.979 -1.588 1 86.88 348 ASP A C 1
ATOM 2644 O O . ASP A 1 348 ? -6.414 1.343 -2.248 1 86.88 348 ASP A O 1
ATOM 2648 N N . ASN A 1 349 ? -5.617 3.271 -1.513 1 85.19 349 ASN A N 1
ATOM 2649 C CA . ASN A 1 349 ? -6.762 3.984 -2.062 1 85.19 349 ASN A CA 1
ATOM 2650 C C . ASN A 1 349 ? -6.527 4.387 -3.516 1 85.19 349 ASN A C 1
ATOM 2652 O O . ASN A 1 349 ? -7.441 4.879 -4.184 1 85.19 349 ASN A O 1
ATOM 2656 N N . ASP A 1 350 ? -5.375 4.191 -3.949 1 88.19 350 ASP A N 1
ATOM 2657 C CA . ASP A 1 350 ? -5.125 4.574 -5.336 1 88.19 350 ASP A CA 1
ATOM 2658 C C . ASP A 1 350 ? -3.957 3.785 -5.922 1 88.19 350 ASP A C 1
ATOM 2660 O O . ASP A 1 350 ? -2.795 4.066 -5.621 1 88.19 350 ASP A O 1
ATOM 2664 N N . VAL A 1 351 ? -4.336 2.891 -6.758 1 84.56 351 VAL A N 1
ATOM 2665 C CA . VAL A 1 351 ? -3.311 2.139 -7.477 1 84.56 351 VAL A CA 1
ATOM 2666 C C . VAL A 1 351 ? -3.564 2.229 -8.977 1 84.56 351 VAL A C 1
ATOM 2668 O O . VAL A 1 351 ? -4.699 2.439 -9.414 1 84.56 351 VAL A O 1
ATOM 2671 N N . PHE A 1 352 ? -2.584 2.156 -9.797 1 79.69 352 PHE A N 1
ATOM 2672 C CA . PHE A 1 352 ? -2.656 2.131 -11.258 1 79.69 352 PHE A CA 1
ATOM 2673 C C . PHE A 1 352 ? -3.336 3.389 -11.789 1 79.69 352 PHE A C 1
ATOM 2675 O O . PHE A 1 352 ? -4.277 3.307 -12.578 1 79.69 352 PHE A O 1
ATOM 2682 N N . GLY A 1 353 ? -2.891 4.5 -11.367 1 79.25 353 GLY A N 1
ATOM 2683 C CA . GLY A 1 353 ? -3.447 5.773 -11.797 1 79.25 353 GLY A CA 1
ATOM 2684 C C . GLY A 1 353 ? -3.459 5.945 -13.305 1 79.25 353 GLY A C 1
ATOM 2685 O O . GLY A 1 353 ? -4.273 6.695 -13.844 1 79.25 353 GLY A O 1
ATOM 2686 N N . ASN A 1 354 ? -2.648 5.207 -13.898 1 76.38 354 ASN A N 1
ATOM 2687 C CA . ASN A 1 354 ? -2.549 5.293 -15.352 1 76.38 354 ASN A CA 1
ATOM 2688 C C . ASN A 1 354 ? -3.787 4.719 -16.031 1 76.38 354 ASN A C 1
ATOM 2690 O O . ASN A 1 354 ? -4.031 4.984 -17.219 1 76.38 354 ASN A O 1
ATOM 2694 N N . GLU A 1 355 ? -4.477 3.902 -15.328 1 75 355 GLU A N 1
ATOM 2695 C CA . GLU A 1 355 ? -5.68 3.309 -15.898 1 75 355 GLU A CA 1
ATOM 2696 C C . GLU A 1 355 ? -6.812 4.328 -15.977 1 75 355 GLU A C 1
ATOM 2698 O O . GLU A 1 355 ? -7.773 4.141 -16.734 1 75 355 GLU A O 1
ATOM 2703 N N . VAL A 1 356 ? -6.711 5.316 -15.195 1 77.88 356 VAL A N 1
ATOM 2704 C CA . VAL A 1 356 ? -7.758 6.332 -15.141 1 77.88 356 VAL A CA 1
ATOM 2705 C C . VAL A 1 356 ? -7.723 7.18 -16.406 1 77.88 356 VAL A C 1
ATOM 2707 O O . VAL A 1 356 ? -6.652 7.609 -16.844 1 77.88 356 VAL A O 1
ATOM 2710 N N . GLY A 1 357 ? -8.875 7.359 -17.031 1 74.88 357 GLY A N 1
ATOM 2711 C CA . GLY A 1 357 ? -9 8.195 -18.203 1 74.88 357 GLY A CA 1
ATOM 2712 C C . GLY A 1 357 ? -8.828 7.422 -19.5 1 74.88 357 GLY A C 1
ATOM 2713 O O . GLY A 1 357 ? -9.008 7.973 -20.594 1 74.88 357 GLY A O 1
ATOM 2714 N N . GLN A 1 358 ? -8.391 6.129 -19.406 1 71.69 358 GLN A N 1
ATOM 2715 C CA . GLN A 1 358 ? -8.164 5.34 -20.625 1 71.69 358 GLN A CA 1
ATOM 2716 C C . GLN A 1 358 ? -9.477 5.047 -21.344 1 71.69 358 GLN A C 1
ATOM 2718 O O . GLN A 1 358 ? -9.516 5.02 -22.578 1 71.69 358 GLN A O 1
ATOM 2723 N N . ASP A 1 359 ? -10.492 4.777 -20.578 1 65.12 359 ASP A N 1
ATOM 2724 C CA . ASP A 1 359 ? -11.828 4.617 -21.141 1 65.12 359 ASP A CA 1
ATOM 2725 C C . ASP A 1 359 ? -12.758 5.734 -20.672 1 65.12 359 ASP A C 1
ATOM 2727 O O . ASP A 1 359 ? -13.219 5.727 -19.531 1 65.12 359 ASP A O 1
ATOM 2731 N N . PRO A 1 360 ? -12.953 6.656 -21.578 1 60.81 360 PRO A N 1
ATOM 2732 C CA . PRO A 1 360 ? -13.773 7.797 -21.156 1 60.81 360 PRO A CA 1
ATOM 2733 C C . PRO A 1 360 ? -15.188 7.391 -20.75 1 60.81 360 PRO A C 1
ATOM 2735 O O . PRO A 1 360 ? -15.852 8.117 -20.016 1 60.81 360 PRO A O 1
ATOM 2738 N N . GLN A 1 361 ? -15.523 6.23 -21.219 1 58.56 361 GLN A N 1
ATOM 2739 C CA . GLN A 1 361 ? -16.875 5.809 -20.891 1 58.56 361 GLN A CA 1
ATOM 2740 C C . GLN A 1 361 ? -16.953 5.289 -19.453 1 58.56 361 GLN A C 1
ATOM 2742 O O . GLN A 1 361 ? -18.016 5.277 -18.844 1 58.56 361 GLN A O 1
ATOM 2747 N N . ASN A 1 362 ? -15.711 4.938 -19.094 1 63.19 362 ASN A N 1
ATOM 2748 C CA . ASN A 1 362 ? -15.664 4.418 -17.734 1 63.19 362 ASN A CA 1
ATOM 2749 C C . ASN A 1 362 ? -15.336 5.52 -16.719 1 63.19 362 ASN A C 1
ATOM 2751 O O . ASN A 1 362 ? -14.289 6.164 -16.812 1 63.19 362 ASN A O 1
ATOM 2755 N N . ARG A 1 363 ? -16.297 6.242 -16.109 1 78.75 363 ARG A N 1
ATOM 2756 C CA . ARG A 1 363 ? -16.172 7.312 -15.125 1 78.75 363 ARG A CA 1
ATOM 2757 C C . ARG A 1 363 ? -15.32 6.871 -13.945 1 78.75 363 ARG A C 1
ATOM 2759 O O . ARG A 1 363 ? -15.664 7.125 -12.789 1 78.75 363 ARG A O 1
ATOM 2766 N N . LEU A 1 364 ? -14.195 6.109 -14.406 1 84.44 364 LEU A N 1
ATOM 2767 C CA . LEU A 1 364 ? -13.312 5.641 -13.344 1 84.44 364 LEU A CA 1
ATOM 2768 C C . LEU A 1 364 ? -12.625 6.812 -12.656 1 84.44 364 LEU A C 1
ATOM 2770 O O . LEU A 1 364 ? -11.977 7.633 -13.312 1 84.44 364 LEU A O 1
ATOM 2774 N N . GLY A 1 365 ? -12.867 6.969 -11.406 1 89.31 365 GLY A N 1
ATOM 2775 C CA . GLY A 1 365 ? -12.156 7.953 -10.602 1 89.31 365 GLY A CA 1
ATOM 2776 C C . GLY A 1 365 ? -10.789 7.477 -10.141 1 89.31 365 GLY A C 1
ATOM 2777 O O . GLY A 1 365 ? -9.773 8.094 -10.453 1 89.31 365 GLY A O 1
ATOM 2778 N N . TRP A 1 366 ? -10.828 6.336 -9.445 1 89.31 366 TRP A N 1
ATOM 2779 C CA . TRP A 1 366 ? -9.594 5.68 -9.031 1 89.31 366 TRP A CA 1
ATOM 2780 C C . TRP A 1 366 ? -9.82 4.188 -8.82 1 89.31 366 TRP A C 1
ATOM 2782 O O . TRP A 1 366 ? -10.961 3.717 -8.812 1 89.31 366 TRP A O 1
ATOM 2792 N N . LEU A 1 367 ? -8.719 3.535 -8.805 1 89.19 367 LEU A N 1
ATOM 2793 C CA . LEU A 1 367 ? -8.703 2.119 -8.453 1 89.19 367 LEU A CA 1
ATOM 2794 C C . LEU A 1 367 ? -8.133 1.911 -7.051 1 89.19 367 LEU A C 1
ATOM 2796 O O . LEU A 1 367 ? -7.016 2.332 -6.762 1 89.19 367 LEU A O 1
ATOM 2800 N N . GLN A 1 368 ? -8.961 1.353 -6.195 1 89.94 368 GLN A N 1
ATOM 2801 C CA . GLN A 1 368 ? -8.477 1.072 -4.844 1 89.94 368 GLN A CA 1
ATOM 2802 C C . GLN A 1 368 ? -8.281 -0.426 -4.629 1 89.94 368 GLN A C 1
ATOM 2804 O O . GLN A 1 368 ? -8.961 -1.242 -5.262 1 89.94 368 GLN A O 1
ATOM 2809 N N . VAL A 1 369 ? -7.355 -0.77 -3.787 1 90.88 369 VAL A N 1
ATOM 2810 C CA . VAL A 1 369 ? -7.098 -2.164 -3.441 1 90.88 369 VAL A CA 1
ATOM 2811 C C . VAL A 1 369 ? -7.684 -2.473 -2.066 1 90.88 369 VAL A C 1
ATOM 2813 O O . VAL A 1 369 ? -7.484 -1.713 -1.115 1 90.88 369 VAL A O 1
ATOM 2816 N N . VAL A 1 370 ? -8.375 -3.592 -1.972 1 90.56 370 VAL A N 1
ATOM 2817 C CA . VAL A 1 370 ? -9.031 -3.951 -0.72 1 90.56 370 VAL A CA 1
ATOM 2818 C C . VAL A 1 370 ? -8.703 -5.398 -0.36 1 90.56 370 VAL A C 1
ATOM 2820 O O . VAL A 1 370 ? -8.289 -6.18 -1.219 1 90.56 370 VAL A O 1
ATOM 2823 N N . GLY A 1 371 ? -8.758 -5.664 0.889 1 91.88 371 GLY A N 1
ATOM 2824 C CA . GLY A 1 371 ? -8.805 -7.016 1.431 1 91.88 371 GLY A CA 1
ATOM 2825 C C . GLY A 1 371 ? -10.141 -7.352 2.068 1 91.88 371 GLY A C 1
ATOM 2826 O O . GLY A 1 371 ? -10.719 -6.527 2.781 1 91.88 371 GLY A O 1
ATOM 2827 N N . MET A 1 372 ? -10.672 -8.516 1.814 1 93.25 372 MET A N 1
ATOM 2828 C CA . MET A 1 372 ? -11.953 -8.891 2.412 1 93.25 372 MET A CA 1
ATOM 2829 C C . MET A 1 372 ? -11.922 -10.336 2.91 1 93.25 372 MET A C 1
ATOM 2831 O O . MET A 1 372 ? -11.227 -11.18 2.34 1 93.25 372 MET A O 1
ATOM 2835 N N . VAL A 1 373 ? -12.633 -10.625 3.979 1 95.62 373 VAL A N 1
ATOM 2836 C CA . VAL A 1 373 ? -12.844 -11.953 4.547 1 95.62 373 VAL A CA 1
ATOM 2837 C C . VAL A 1 373 ? -14.344 -12.195 4.73 1 95.62 373 VAL A C 1
ATOM 2839 O O . VAL A 1 373 ? -15.008 -11.484 5.48 1 95.62 373 VAL A O 1
ATOM 2842 N N . LEU A 1 374 ? -14.844 -13.188 4.043 1 96.19 374 LEU A N 1
ATOM 2843 C CA . LEU A 1 374 ? -16.234 -13.625 4.18 1 96.19 374 LEU A CA 1
ATOM 2844 C C . LEU A 1 374 ? -16.297 -15.039 4.738 1 96.19 374 LEU A C 1
ATOM 2846 O O . LEU A 1 374 ? -15.547 -15.914 4.312 1 96.19 374 LEU A O 1
ATOM 2850 N N . ARG A 1 375 ? -17.156 -15.227 5.633 1 97.38 375 ARG A N 1
ATOM 2851 C CA . ARG A 1 375 ? -17.406 -16.547 6.199 1 97.38 375 ARG A CA 1
ATOM 2852 C C . ARG A 1 375 ? -18.734 -17.109 5.727 1 97.38 375 ARG A C 1
ATOM 2854 O O . ARG A 1 375 ? -19.766 -16.438 5.793 1 97.38 375 ARG A O 1
ATOM 2861 N N . LYS A 1 376 ? -18.672 -18.328 5.273 1 97.38 376 LYS A N 1
ATOM 2862 C CA . LYS A 1 376 ? -19.922 -18.984 4.918 1 97.38 376 LYS A CA 1
ATOM 2863 C C . LYS A 1 376 ? -20.75 -19.297 6.16 1 97.38 376 LYS A C 1
ATOM 2865 O O . LYS A 1 376 ? -20.234 -19.828 7.141 1 97.38 376 LYS A O 1
ATOM 2870 N N . LYS A 1 377 ? -21.969 -18.906 6.07 1 93.94 377 LYS A N 1
ATOM 2871 C CA . LYS A 1 377 ? -22.891 -19.25 7.152 1 93.94 377 LYS A CA 1
ATOM 2872 C C . LYS A 1 377 ? -23.5 -20.641 6.926 1 93.94 377 LYS A C 1
ATOM 2874 O O . LYS A 1 377 ? -23.656 -21.062 5.781 1 93.94 377 LYS A O 1
ATOM 2879 N N . MET B 1 1 ? 23.469 50.438 -0.695 1 24.14 1 MET B N 1
ATOM 2880 C CA . MET B 1 1 ? 22.016 50.531 -0.716 1 24.14 1 MET B CA 1
ATOM 2881 C C . MET B 1 1 ? 21.375 49.156 -0.543 1 24.14 1 MET B C 1
ATOM 2883 O O . MET B 1 1 ? 21.672 48.25 -1.309 1 24.14 1 MET B O 1
ATOM 2887 N N . ASN B 1 2 ? 21.141 48.75 0.759 1 23.61 2 ASN B N 1
ATOM 2888 C CA . ASN B 1 2 ? 20.766 47.562 1.513 1 23.61 2 ASN B CA 1
ATOM 2889 C C . ASN B 1 2 ? 19.375 47.062 1.102 1 23.61 2 ASN B C 1
ATOM 2891 O O . ASN B 1 2 ? 18.359 47.688 1.422 1 23.61 2 ASN B O 1
ATOM 2895 N N . ASN B 1 3 ? 19.203 46.781 -0.254 1 26.09 3 ASN B N 1
ATOM 2896 C CA . ASN B 1 3 ? 17.938 46.375 -0.827 1 26.09 3 ASN B CA 1
ATOM 2897 C C . ASN B 1 3 ? 17.25 45.312 0.043 1 26.09 3 ASN B C 1
ATOM 2899 O O . ASN B 1 3 ? 17.781 44.25 0.257 1 26.09 3 ASN B O 1
ATOM 2903 N N . GLY B 1 4 ? 16.516 45.812 1.072 1 26.06 4 GLY B N 1
ATOM 2904 C CA . GLY B 1 4 ? 15.711 45.094 2.059 1 26.06 4 GLY B CA 1
ATOM 2905 C C . GLY B 1 4 ? 14.852 44 1.457 1 26.06 4 GLY B C 1
ATOM 2906 O O . GLY B 1 4 ? 14.117 44.25 0.492 1 26.06 4 GLY B O 1
ATOM 2907 N N . ASN B 1 5 ? 15.352 42.812 1.336 1 28.23 5 ASN B N 1
ATOM 2908 C CA . ASN B 1 5 ? 14.68 41.562 0.99 1 28.23 5 ASN B CA 1
ATOM 2909 C C . ASN B 1 5 ? 13.289 41.469 1.623 1 28.23 5 ASN B C 1
ATOM 2911 O O . ASN B 1 5 ? 13.172 41.281 2.836 1 28.23 5 ASN B O 1
ATOM 2915 N N . ASN B 1 6 ? 12.352 42.438 1.273 1 27.34 6 ASN B N 1
ATOM 2916 C CA . ASN B 1 6 ? 10.953 42.406 1.69 1 27.34 6 ASN B CA 1
ATOM 2917 C C . ASN B 1 6 ? 10.375 41 1.576 1 27.34 6 ASN B C 1
ATOM 2919 O O . ASN B 1 6 ? 10.141 40.5 0.471 1 27.34 6 ASN B O 1
ATOM 2923 N N . PHE B 1 7 ? 10.75 40.125 2.387 1 29.52 7 PHE B N 1
ATOM 2924 C CA . PHE B 1 7 ? 9.961 38.906 2.611 1 29.52 7 PHE B CA 1
ATOM 2925 C C . PHE B 1 7 ? 8.477 39.219 2.643 1 29.52 7 PHE B C 1
ATOM 2927 O O . PHE B 1 7 ? 8.016 40 3.488 1 29.52 7 PHE B O 1
ATOM 2934 N N . HIS B 1 8 ? 7.855 39.5 1.499 1 32.81 8 HIS B N 1
ATOM 2935 C CA . HIS B 1 8 ? 6.406 39.625 1.372 1 32.81 8 HIS B CA 1
ATOM 2936 C C . HIS B 1 8 ? 5.703 38.781 2.441 1 32.81 8 HIS B C 1
ATOM 2938 O O . HIS B 1 8 ? 6.176 37.688 2.807 1 32.81 8 HIS B O 1
ATOM 2944 N N . GLN B 1 9 ? 5.105 39.344 3.408 1 34.41 9 GLN B N 1
ATOM 2945 C CA . GLN B 1 9 ? 4.168 38.875 4.426 1 34.41 9 GLN B CA 1
ATOM 2946 C C . GLN B 1 9 ? 3.344 37.688 3.91 1 34.41 9 GLN B C 1
ATOM 2948 O O . GLN B 1 9 ? 2.645 37.812 2.902 1 34.41 9 GLN B O 1
ATOM 2953 N N . SER B 1 10 ? 3.77 36.406 3.869 1 41 10 SER B N 1
ATOM 2954 C CA . SER B 1 10 ? 3.195 35.094 3.59 1 41 10 SER B CA 1
ATOM 2955 C C . SER B 1 10 ? 1.697 35.094 3.879 1 41 10 SER B C 1
ATOM 2957 O O . SER B 1 10 ? 1.274 35.375 5.004 1 41 10 SER B O 1
ATOM 2959 N N . GLU B 1 11 ? 0.866 35.625 3.127 1 52.09 11 GLU B N 1
ATOM 2960 C CA . GLU B 1 11 ? -0.589 35.688 3.232 1 52.09 11 GLU B CA 1
ATOM 2961 C C . GLU B 1 11 ? -1.154 34.375 3.779 1 52.09 11 GLU B C 1
ATOM 2963 O O . GLU B 1 11 ? -1.07 33.344 3.123 1 52.09 11 GLU B O 1
ATOM 2968 N N . THR B 1 12 ? -1.058 34.156 5.199 1 64.81 12 THR B N 1
ATOM 2969 C CA . THR B 1 12 ? -1.666 33.094 6.012 1 64.81 12 THR B CA 1
ATOM 2970 C C . THR B 1 12 ? -3.188 33.188 5.93 1 64.81 12 THR B C 1
ATOM 2972 O O . THR B 1 12 ? -3.748 34.188 5.516 1 64.81 12 THR B O 1
ATOM 2975 N N . ILE B 1 13 ? -3.834 32.062 5.887 1 81.19 13 ILE B N 1
ATOM 2976 C CA . ILE B 1 13 ? -5.285 31.953 5.984 1 81.19 13 ILE B CA 1
ATOM 2977 C C . ILE B 1 13 ? -5.785 32.719 7.215 1 81.19 13 ILE B C 1
ATOM 2979 O O . ILE B 1 13 ? -5.316 32.469 8.328 1 81.19 13 ILE B O 1
ATOM 2983 N N . SER B 1 14 ? -6.605 33.781 7.031 1 86.75 14 SER B N 1
ATOM 2984 C CA . SER B 1 14 ? -7.137 34.594 8.125 1 86.75 14 SER B CA 1
ATOM 2985 C C . SER B 1 14 ? -8 33.75 9.062 1 86.75 14 SER B C 1
ATOM 2987 O O . SER B 1 14 ? -8.438 32.656 8.711 1 86.75 14 SER B O 1
ATOM 2989 N N . THR B 1 15 ? -8.234 34.25 10.25 1 88.88 15 THR B N 1
ATOM 2990 C CA . THR B 1 15 ? -9.102 33.625 11.227 1 88.88 15 THR B CA 1
ATOM 2991 C C . THR B 1 15 ? -10.508 33.438 10.672 1 88.88 15 THR B C 1
ATOM 2993 O O . THR B 1 15 ? -11.156 32.406 10.898 1 88.88 15 THR B O 1
ATOM 2996 N N . ALA B 1 16 ? -10.961 34.469 9.953 1 90.12 16 ALA B N 1
ATOM 2997 C CA . ALA B 1 16 ? -12.297 34.406 9.359 1 90.12 16 ALA B CA 1
ATOM 2998 C C . ALA B 1 16 ? -12.383 33.312 8.297 1 90.12 16 ALA B C 1
ATOM 3000 O O . ALA B 1 16 ? -13.391 32.625 8.211 1 90.12 16 ALA B O 1
ATOM 3001 N N . GLU B 1 17 ? -11.367 33.281 7.547 1 91.38 17 GLU B N 1
ATOM 3002 C CA . GLU B 1 17 ? -11.312 32.219 6.535 1 91.38 17 GLU B CA 1
ATOM 3003 C C . GLU B 1 17 ? -11.312 30.828 7.176 1 91.38 17 GLU B C 1
ATOM 3005 O O . GLU B 1 17 ? -12.031 29.938 6.734 1 91.38 17 GLU B O 1
ATOM 3010 N N . ARG B 1 18 ? -10.562 30.703 8.25 1 91.88 18 ARG B N 1
ATOM 3011 C CA . ARG B 1 18 ? -10.492 29.422 8.953 1 91.88 18 ARG B CA 1
ATOM 3012 C C . ARG B 1 18 ? -11.859 29.031 9.516 1 91.88 18 ARG B C 1
ATOM 3014 O O . ARG B 1 18 ? -12.258 27.875 9.43 1 91.88 18 ARG B O 1
ATOM 3021 N N . SER B 1 19 ? -12.508 29.984 10.039 1 90.88 19 SER B N 1
ATOM 3022 C CA . SER B 1 19 ? -13.836 29.734 10.578 1 90.88 19 SER B CA 1
ATOM 3023 C C . SER B 1 19 ? -14.805 29.297 9.484 1 90.88 19 SER B C 1
ATOM 3025 O O . SER B 1 19 ? -15.594 28.375 9.68 1 90.88 19 SER B O 1
ATOM 3027 N N . SER B 1 20 ? -14.711 29.953 8.359 1 93.19 20 SER B N 1
ATOM 3028 C CA . SER B 1 20 ? -15.578 29.609 7.238 1 93.19 20 SER B CA 1
ATOM 3029 C C . SER B 1 20 ? -15.297 28.203 6.734 1 93.19 20 SER B C 1
ATOM 3031 O O . SER B 1 20 ? -16.219 27.453 6.406 1 93.19 20 SER B O 1
ATOM 3033 N N . ILE B 1 21 ? -14.047 27.891 6.672 1 94.62 21 ILE B N 1
ATOM 3034 C CA . ILE B 1 21 ? -13.664 26.547 6.242 1 94.62 21 ILE B CA 1
ATOM 3035 C C . ILE B 1 21 ? -14.188 25.516 7.238 1 94.62 21 ILE B C 1
ATOM 3037 O O . ILE B 1 21 ? -14.703 24.469 6.844 1 94.62 21 ILE B O 1
ATOM 3041 N N . GLY B 1 22 ? -14.055 25.812 8.523 1 92 22 GLY B N 1
ATOM 3042 C CA . GLY B 1 22 ? -14.602 24.938 9.539 1 92 22 GLY B CA 1
ATOM 3043 C C . GLY B 1 22 ? -16.094 24.688 9.375 1 92 22 GLY B C 1
ATOM 3044 O O . GLY B 1 22 ? -16.547 23.562 9.492 1 92 22 GLY B O 1
ATOM 3045 N N . ASP B 1 23 ? -16.828 25.719 9.062 1 92.06 23 ASP B N 1
ATOM 3046 C CA . ASP B 1 23 ? -18.266 25.609 8.844 1 92.06 23 ASP B CA 1
ATOM 3047 C C . ASP B 1 23 ? -18.562 24.734 7.625 1 92.06 23 ASP B C 1
ATOM 3049 O O . ASP B 1 23 ? -19.516 23.953 7.641 1 92.06 23 ASP B O 1
ATOM 3053 N N . LEU B 1 24 ? -17.781 24.922 6.637 1 94.88 24 LEU B N 1
ATOM 3054 C CA . LEU B 1 24 ? -17.938 24.094 5.445 1 94.88 24 LEU B CA 1
ATOM 3055 C C . LEU B 1 24 ? -17.75 22.609 5.777 1 94.88 24 LEU B C 1
ATOM 3057 O O . LEU B 1 24 ? -18.531 21.766 5.344 1 94.88 24 LEU B O 1
ATOM 3061 N N . VAL B 1 25 ? -16.734 22.297 6.523 1 92.88 25 VAL B N 1
ATOM 3062 C CA . VAL B 1 25 ? -16.422 20.922 6.867 1 92.88 25 VAL B CA 1
ATOM 3063 C C . VAL B 1 25 ? -17.578 20.312 7.656 1 92.88 25 VAL B C 1
ATOM 3065 O O . VAL B 1 25 ? -17.984 19.172 7.41 1 92.88 25 VAL B O 1
ATOM 3068 N N . LYS B 1 26 ? -18.141 21.047 8.555 1 89.31 26 LYS B N 1
ATOM 3069 C CA . LYS B 1 26 ? -19.297 20.578 9.32 1 89.31 26 LYS B CA 1
ATOM 3070 C C . LYS B 1 26 ? -20.484 20.297 8.398 1 89.31 26 LYS B C 1
ATOM 3072 O O . LYS B 1 26 ? -21.188 19.297 8.578 1 89.31 26 LYS B O 1
ATOM 3077 N N . PHE B 1 27 ? -20.703 21.203 7.523 1 92.94 27 PHE B N 1
ATOM 3078 C CA . PHE B 1 27 ? -21.781 21.016 6.559 1 92.94 27 PHE B CA 1
ATOM 3079 C C . PHE B 1 27 ? -21.578 19.734 5.75 1 92.94 27 PHE B C 1
ATOM 3081 O O . PHE B 1 27 ? -22.5 18.938 5.582 1 92.94 27 PHE B O 1
ATOM 3088 N N . LEU B 1 28 ? -20.328 19.547 5.238 1 93.06 28 LEU B N 1
ATOM 3089 C CA . LEU B 1 28 ? -20.016 18.375 4.438 1 93.06 28 LEU B CA 1
ATOM 3090 C C . LEU B 1 28 ? -20.203 17.094 5.246 1 93.06 28 LEU B C 1
ATOM 3092 O O . LEU B 1 28 ? -20.703 16.094 4.73 1 93.06 28 LEU B O 1
ATOM 3096 N N . ALA B 1 29 ? -19.781 17.109 6.461 1 88.19 29 ALA B N 1
ATOM 3097 C CA . ALA B 1 29 ? -19.984 15.953 7.34 1 88.19 29 ALA B CA 1
ATOM 3098 C C . ALA B 1 29 ? -21.453 15.617 7.492 1 88.19 29 ALA B C 1
ATOM 3100 O O . ALA B 1 29 ? -21.844 14.445 7.441 1 88.19 29 ALA B O 1
ATOM 3101 N N . ALA B 1 30 ? -22.25 16.625 7.699 1 87.75 30 ALA B N 1
ATOM 3102 C CA . ALA B 1 30 ? -23.688 16.438 7.859 1 87.75 30 ALA B CA 1
ATOM 3103 C C . ALA B 1 30 ? -24.312 15.844 6.598 1 87.75 30 ALA B C 1
ATOM 3105 O O . ALA B 1 30 ? -25.328 15.148 6.664 1 87.75 30 ALA B O 1
ATOM 3106 N N . LYS B 1 31 ? -23.656 16.078 5.473 1 90.81 31 LYS B N 1
ATOM 3107 C CA . LYS B 1 31 ? -24.141 15.555 4.195 1 90.81 31 LYS B CA 1
ATOM 3108 C C . LYS B 1 31 ? -23.531 14.195 3.885 1 90.81 31 LYS B C 1
ATOM 3110 O O . LYS B 1 31 ? -23.688 13.68 2.777 1 90.81 31 LYS B O 1
ATOM 3115 N N . ASN B 1 32 ? -22.703 13.625 4.77 1 85.31 32 ASN B N 1
ATOM 3116 C CA . ASN B 1 32 ? -22.016 12.344 4.605 1 85.31 32 ASN B CA 1
ATOM 3117 C C . ASN B 1 32 ? -21.094 12.359 3.391 1 85.31 32 ASN B C 1
ATOM 3119 O O . ASN B 1 32 ? -21.047 11.391 2.631 1 85.31 32 ASN B O 1
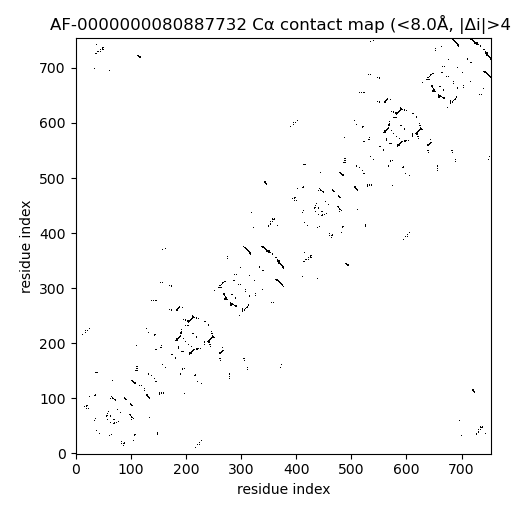ATOM 3123 N N . TYR B 1 33 ? -20.484 13.547 3.23 1 90.25 33 TYR B N 1
ATOM 3124 C CA . TYR B 1 33 ? -19.484 13.695 2.174 1 90.25 33 TYR B CA 1
ATOM 3125 C C . TYR B 1 33 ? -18.375 12.68 2.334 1 90.25 33 TYR B C 1
ATOM 3127 O O . TYR B 1 33 ? -17.875 12.453 3.441 1 90.25 33 TYR B O 1
ATOM 3135 N N . ARG B 1 34 ? -18.078 12.039 1.2 1 88.31 34 ARG B N 1
ATOM 3136 C CA . ARG B 1 34 ? -16.969 11.094 1.179 1 88.31 34 ARG B CA 1
ATOM 3137 C C . ARG B 1 34 ? -16.141 11.242 -0.096 1 88.31 34 ARG B C 1
ATOM 3139 O O . ARG B 1 34 ? -16.688 11.25 -1.199 1 88.31 34 ARG B O 1
ATOM 3146 N N . PHE B 1 35 ? -14.906 11.391 0.133 1 92.19 35 PHE B N 1
ATOM 3147 C CA . PHE B 1 35 ? -13.961 11.477 -0.978 1 92.19 35 PHE B CA 1
ATOM 3148 C C . PHE B 1 35 ? -12.562 11.078 -0.529 1 92.19 35 PHE B C 1
ATOM 3150 O O . PHE B 1 35 ? -12.008 11.672 0.397 1 92.19 35 PHE B O 1
ATOM 3157 N N . LEU B 1 36 ? -12.047 10.086 -1.117 1 90.38 36 LEU B N 1
ATOM 3158 C CA . LEU B 1 36 ? -10.656 9.719 -0.868 1 90.38 36 LEU B CA 1
ATOM 3159 C C . LEU B 1 36 ? -9.742 10.312 -1.936 1 90.38 36 LEU B C 1
ATOM 3161 O O . LEU B 1 36 ? -9.719 9.836 -3.072 1 90.38 36 LEU B O 1
ATOM 3165 N N . CYS B 1 37 ? -9.031 11.266 -1.507 1 92.25 37 CYS B N 1
ATOM 3166 C CA . CYS B 1 37 ? -8.172 11.977 -2.453 1 92.25 37 CYS B CA 1
ATOM 3167 C C . CYS B 1 37 ? -7.176 11.023 -3.1 1 92.25 37 CYS B C 1
ATOM 3169 O O . CYS B 1 37 ? -6.434 10.328 -2.402 1 92.25 37 CYS B O 1
ATOM 3171 N N . PRO B 1 38 ? -7.168 10.953 -4.426 1 91.88 38 PRO B N 1
ATOM 3172 C CA . PRO B 1 38 ? -6.176 10.117 -5.105 1 91.88 38 PRO B CA 1
ATOM 3173 C C . PRO B 1 38 ? -4.84 10.828 -5.301 1 91.88 38 PRO B C 1
ATOM 3175 O O . PRO B 1 38 ? -4.633 11.922 -4.766 1 91.88 38 PRO B O 1
ATOM 3178 N N . THR B 1 39 ? -3.928 10.195 -6 1 88.81 39 THR B N 1
ATOM 3179 C CA . THR B 1 39 ? -2.646 10.812 -6.336 1 88.81 39 THR B CA 1
ATOM 3180 C C . THR B 1 39 ? -2.838 11.953 -7.324 1 88.81 39 THR B C 1
ATOM 3182 O O . THR B 1 39 ? -3.834 11.992 -8.055 1 88.81 39 THR B O 1
ATOM 3185 N N . PRO B 1 40 ? -1.909 12.906 -7.344 1 86.44 40 PRO B N 1
ATOM 3186 C CA . PRO B 1 40 ? -1.98 13.961 -8.359 1 86.44 40 PRO B CA 1
ATOM 3187 C C . PRO B 1 40 ? -2.061 13.414 -9.781 1 86.44 40 PRO B C 1
ATOM 3189 O O . PRO B 1 40 ? -2.76 13.984 -10.625 1 86.44 40 PRO B O 1
ATOM 3192 N N . GLU B 1 41 ? -1.341 12.289 -10.023 1 84.44 41 GLU B N 1
ATOM 3193 C CA . GLU B 1 41 ? -1.403 11.672 -11.344 1 84.44 41 GLU B CA 1
ATOM 3194 C C . GLU B 1 41 ? -2.824 11.227 -11.672 1 84.44 41 GLU B C 1
ATOM 3196 O O . GLU B 1 41 ? -3.342 11.531 -12.75 1 84.44 41 GLU B O 1
ATOM 3201 N N . THR B 1 42 ? -3.41 10.492 -10.789 1 90.06 42 THR B N 1
ATOM 3202 C CA . THR B 1 42 ? -4.777 10.023 -10.977 1 90.06 42 THR B CA 1
ATOM 3203 C C . THR B 1 42 ? -5.738 11.195 -11.141 1 90.06 42 THR B C 1
ATOM 3205 O O . THR B 1 42 ? -6.617 11.172 -12 1 90.06 42 THR B O 1
ATOM 3208 N N . HIS B 1 43 ? -5.551 12.219 -10.328 1 91.06 43 HIS B N 1
ATOM 3209 C CA . HIS B 1 43 ? -6.379 13.422 -10.406 1 91.06 43 HIS B CA 1
ATOM 3210 C C . HIS B 1 43 ? -6.277 14.07 -11.789 1 91.06 43 HIS B C 1
ATOM 3212 O O . HIS B 1 43 ? -7.297 14.398 -12.398 1 91.06 43 HIS B O 1
ATOM 3218 N N . ASN B 1 44 ? -5.09 14.172 -12.234 1 88.56 44 ASN B N 1
ATOM 3219 C CA . ASN B 1 44 ? -4.859 14.75 -13.555 1 88.56 44 ASN B CA 1
ATOM 3220 C C . ASN B 1 44 ? -5.488 13.898 -14.656 1 88.56 44 ASN B C 1
ATOM 3222 O O . ASN B 1 44 ? -6.113 14.43 -15.57 1 88.56 44 ASN B O 1
ATOM 3226 N N . ASN B 1 45 ? -5.281 12.617 -14.562 1 86.81 45 ASN B N 1
ATOM 3227 C CA . ASN B 1 45 ? -5.855 11.711 -15.547 1 86.81 45 ASN B CA 1
ATOM 3228 C C . ASN B 1 45 ? -7.379 11.812 -15.586 1 86.81 45 ASN B C 1
ATOM 3230 O O . ASN B 1 45 ? -7.98 11.797 -16.656 1 86.81 45 ASN B O 1
ATOM 3234 N N . TYR B 1 46 ? -7.977 11.93 -14.453 1 89.81 46 TYR B N 1
ATOM 3235 C CA . TYR B 1 46 ? -9.43 12.047 -14.367 1 89.81 46 TYR B CA 1
ATOM 3236 C C . TYR B 1 46 ? -9.906 13.344 -15.008 1 89.81 46 TYR B C 1
ATOM 3238 O O . TYR B 1 46 ? -10.844 13.336 -15.812 1 89.81 46 TYR B O 1
ATOM 3246 N N . LEU B 1 47 ? -9.273 14.461 -14.695 1 88.12 47 LEU B N 1
ATOM 3247 C CA . LEU B 1 47 ? -9.68 15.75 -15.234 1 88.12 47 LEU B CA 1
ATOM 3248 C C . LEU B 1 47 ? -9.508 15.789 -16.75 1 88.12 47 LEU B C 1
ATOM 3250 O O . LEU B 1 47 ? -10.336 16.359 -17.453 1 88.12 47 LEU B O 1
ATOM 3254 N N . THR B 1 48 ? -8.445 15.164 -17.188 1 85.19 48 THR B N 1
ATOM 3255 C CA . THR B 1 48 ? -8.164 15.148 -18.609 1 85.19 48 THR B CA 1
ATOM 3256 C C . THR B 1 48 ? -9.203 14.305 -19.359 1 85.19 48 THR B C 1
ATOM 3258 O O . THR B 1 48 ? -9.562 14.617 -20.5 1 85.19 48 THR B O 1
ATOM 3261 N N . SER B 1 49 ? -9.633 13.281 -18.75 1 80.75 49 SER B N 1
ATOM 3262 C CA . SER B 1 49 ? -10.609 12.398 -19.391 1 80.75 49 SER B CA 1
ATOM 3263 C C . SER B 1 49 ? -11.984 13.047 -19.438 1 80.75 49 SER B C 1
ATOM 3265 O O . SER B 1 49 ? -12.836 12.641 -20.234 1 80.75 49 SER B O 1
ATOM 3267 N N . ARG B 1 50 ? -12.234 13.992 -18.672 1 75.38 50 ARG B N 1
ATOM 3268 C CA . ARG B 1 50 ? -13.531 14.648 -18.609 1 75.38 50 ARG B CA 1
ATOM 3269 C C . ARG B 1 50 ? -13.602 15.836 -19.562 1 75.38 50 ARG B C 1
ATOM 3271 O O . ARG B 1 50 ? -14.672 16.406 -19.766 1 75.38 50 ARG B O 1
ATOM 3278 N N . LYS B 1 51 ? -12.281 16.438 -20.141 1 63.41 51 LYS B N 1
ATOM 3279 C CA . LYS B 1 51 ? -12.102 17.688 -20.859 1 63.41 51 LYS B CA 1
ATOM 3280 C C . LYS B 1 51 ? -13 17.75 -22.094 1 63.41 51 LYS B C 1
ATOM 3282 O O . LYS B 1 51 ? -12.711 18.484 -23.047 1 63.41 51 LYS B O 1
ATOM 3287 N N . GLY B 1 52 ? -14.039 17.062 -22 1 51.53 52 GLY B N 1
ATOM 3288 C CA . GLY B 1 52 ? -14.773 17.859 -22.969 1 51.53 52 GLY B CA 1
ATOM 3289 C C . GLY B 1 52 ? -14.984 19.297 -22.547 1 51.53 52 GLY B C 1
ATOM 3290 O O . GLY B 1 52 ? -14.766 19.641 -21.375 1 51.53 52 GLY B O 1
ATOM 3291 N N . PRO B 1 53 ? -14.766 20.422 -23.422 1 47.91 53 PRO B N 1
ATOM 3292 C CA . PRO B 1 53 ? -14.602 21.859 -23.266 1 47.91 53 PRO B CA 1
ATOM 3293 C C . PRO B 1 53 ? -15.18 22.391 -21.953 1 47.91 53 PRO B C 1
ATOM 3295 O O . PRO B 1 53 ? -14.695 23.391 -21.422 1 47.91 53 PRO B O 1
ATOM 3298 N N . GLN B 1 54 ? -16.188 22.109 -21.344 1 57.22 54 GLN B N 1
ATOM 3299 C CA . GLN B 1 54 ? -17.125 22.875 -20.547 1 57.22 54 GLN B CA 1
ATOM 3300 C C . GLN B 1 54 ? -17.359 22.219 -19.188 1 57.22 54 GLN B C 1
ATOM 3302 O O . GLN B 1 54 ? -18.312 22.531 -18.484 1 57.22 54 GLN B O 1
ATOM 3307 N N . THR B 1 55 ? -16.203 21.328 -18.531 1 77.75 55 THR B N 1
ATOM 3308 C CA . THR B 1 55 ? -16.75 20.562 -17.422 1 77.75 55 THR B CA 1
ATOM 3309 C C . THR B 1 55 ? -16.859 21.422 -16.172 1 77.75 55 THR B C 1
ATOM 3311 O O . THR B 1 55 ? 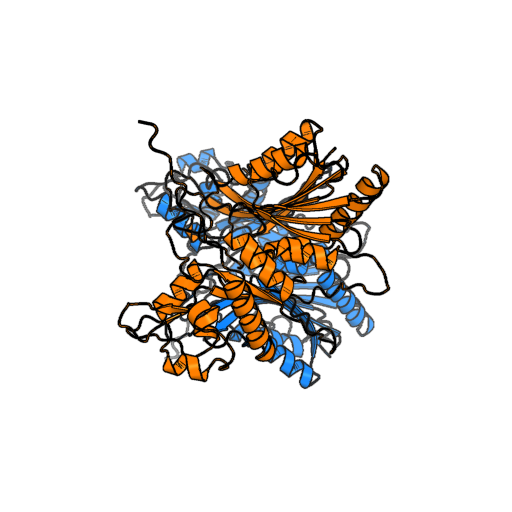-15.859 21.984 -15.703 1 77.75 55 THR B O 1
ATOM 3314 N N . LYS B 1 56 ? -17.969 21.797 -15.828 1 88 56 LYS B N 1
ATOM 3315 C CA . LYS B 1 56 ? -18.312 22.5 -14.594 1 88 56 LYS B CA 1
ATOM 3316 C C . LYS B 1 56 ? -18.875 21.531 -13.555 1 88 56 LYS B C 1
ATOM 3318 O O . LYS B 1 56 ? -19.438 20.5 -13.906 1 88 56 LYS B O 1
ATOM 3323 N N . ALA B 1 57 ? -18.547 21.922 -12.305 1 93.69 57 ALA B N 1
ATOM 3324 C CA . ALA B 1 57 ? -18.984 21.094 -11.18 1 93.69 57 ALA B CA 1
ATOM 3325 C C . ALA B 1 57 ? -20.516 21.094 -11.062 1 93.69 57 ALA B C 1
ATOM 3327 O O . ALA B 1 57 ? -21.156 22.109 -11.336 1 93.69 57 ALA B O 1
ATOM 3328 N N . SER B 1 58 ? -21.047 19.969 -10.695 1 92.75 58 SER B N 1
ATOM 3329 C CA . SER B 1 58 ? -22.469 19.844 -10.453 1 92.75 58 SER B CA 1
ATOM 3330 C C . SER B 1 58 ? -22.75 19.188 -9.102 1 92.75 58 SER B C 1
ATOM 3332 O O . SER B 1 58 ? -23.906 18.969 -8.727 1 92.75 58 SER B O 1
ATOM 3334 N N . SER B 1 59 ? -21.719 18.812 -8.391 1 94.81 59 SER B N 1
ATOM 3335 C CA . SER B 1 59 ? -21.844 18.156 -7.098 1 94.81 59 SER B CA 1
ATOM 3336 C C . SER B 1 59 ? -20.766 18.609 -6.125 1 94.81 59 SER B C 1
ATOM 3338 O O . SER B 1 59 ? -19.797 19.266 -6.527 1 94.81 59 SER B O 1
ATOM 3340 N N . LEU B 1 60 ? -20.984 18.312 -4.844 1 96.44 60 LEU B N 1
ATOM 3341 C CA . LEU B 1 60 ? -20 18.609 -3.822 1 96.44 60 LEU B CA 1
ATOM 3342 C C . LEU B 1 60 ? -18.688 17.875 -4.105 1 96.44 60 LEU B C 1
ATOM 3344 O O . LEU B 1 60 ? -17.609 18.422 -3.893 1 96.44 60 LEU B O 1
ATOM 3348 N N . THR B 1 61 ? -18.781 16.672 -4.652 1 95 61 THR B N 1
ATOM 3349 C CA . THR B 1 61 ? -17.609 15.883 -5.027 1 95 61 THR B CA 1
ATOM 3350 C C . THR B 1 61 ? -16.812 16.578 -6.125 1 95 61 THR B C 1
ATOM 3352 O O . THR B 1 61 ? -15.586 16.641 -6.07 1 95 61 THR B O 1
ATOM 3355 N N . ASP B 1 62 ? -17.516 17.156 -7.039 1 95.19 62 ASP B N 1
ATOM 3356 C CA . ASP B 1 62 ? -16.859 17.875 -8.117 1 95.19 62 ASP B CA 1
ATOM 3357 C C . ASP B 1 62 ? -16.047 19.062 -7.574 1 95.19 62 ASP B C 1
ATOM 3359 O O . ASP B 1 62 ? -14.914 19.281 -7.992 1 95.19 62 ASP B O 1
ATOM 3363 N N . ILE B 1 63 ? -16.672 19.734 -6.664 1 96.44 63 ILE B N 1
ATOM 3364 C CA . ILE B 1 63 ? -16.109 20.984 -6.184 1 96.44 63 ILE B CA 1
ATOM 3365 C C . ILE B 1 63 ? -14.984 20.703 -5.195 1 96.44 63 ILE B C 1
ATOM 3367 O O . ILE B 1 63 ? -13.852 21.156 -5.391 1 96.44 63 ILE B O 1
ATOM 3371 N N . PHE B 1 64 ? -15.25 19.891 -4.164 1 97 64 PHE B N 1
ATOM 3372 C CA . PHE B 1 64 ? -14.336 19.781 -3.035 1 97 64 PHE B CA 1
ATOM 3373 C C . PHE B 1 64 ? -13.492 18.516 -3.141 1 97 64 PHE B C 1
ATOM 3375 O O . PHE B 1 64 ? -12.531 18.344 -2.387 1 97 64 PHE B O 1
ATOM 3382 N N . GLY B 1 65 ? -13.82 17.609 -4.043 1 96.19 65 GLY B N 1
ATOM 3383 C CA . GLY B 1 65 ? -13.016 16.438 -4.352 1 96.19 65 GLY B CA 1
ATOM 3384 C C . GLY B 1 65 ? -12.094 16.656 -5.543 1 96.19 65 GLY B C 1
ATOM 3385 O O . GLY B 1 65 ? -10.875 16.734 -5.383 1 96.19 65 GLY B O 1
ATOM 3386 N N . TRP B 1 66 ? -12.719 17 -6.652 1 94.5 66 TRP B N 1
ATOM 3387 C CA . TRP B 1 66 ? -11.984 17.047 -7.918 1 94.5 66 TRP B CA 1
ATOM 3388 C C . TRP B 1 66 ? -11.539 18.469 -8.227 1 94.5 66 TRP B C 1
ATOM 3390 O O . TRP B 1 66 ? -10.867 18.719 -9.234 1 94.5 66 TRP B O 1
ATOM 3400 N N . SER B 1 67 ? -11.898 19.453 -7.438 1 94.12 67 SER B N 1
ATOM 3401 C CA . SER B 1 67 ? -11.484 20.844 -7.59 1 94.12 67 SER B CA 1
ATOM 3402 C C . SER B 1 67 ? -11.953 21.422 -8.93 1 94.12 67 SER B C 1
ATOM 3404 O O . SER B 1 67 ? -11.227 22.172 -9.57 1 94.12 67 SER B O 1
ATOM 3406 N N . LEU B 1 68 ? -13.133 21.047 -9.312 1 93.5 68 LEU B N 1
ATOM 3407 C CA . LEU B 1 68 ? -13.68 21.594 -10.547 1 93.5 68 LEU B CA 1
ATOM 3408 C C . LEU B 1 68 ? -14.273 22.984 -10.312 1 93.5 68 LEU B C 1
ATOM 3410 O O . LEU B 1 68 ? -14.812 23.25 -9.234 1 93.5 68 LEU B O 1
ATOM 3414 N N . PRO B 1 69 ? -14.195 23.781 -11.344 1 93.31 69 PRO B N 1
ATOM 3415 C CA . PRO B 1 69 ? -14.875 25.078 -11.242 1 93.31 69 PRO B CA 1
ATOM 3416 C C . PRO B 1 69 ? -16.391 24.938 -11.234 1 93.31 69 PRO B C 1
ATOM 3418 O O . PRO B 1 69 ? -16.938 23.938 -11.734 1 93.31 69 PRO B O 1
ATOM 3421 N N . VAL B 1 70 ? -17.047 25.984 -10.648 1 94.88 70 VAL B N 1
ATOM 3422 C CA . VAL B 1 70 ? -18.5 25.891 -10.484 1 94.88 70 VAL B CA 1
ATOM 3423 C C . VAL B 1 70 ? -19.125 27.25 -10.758 1 94.88 70 VAL B C 1
ATOM 3425 O O . VAL B 1 70 ? -18.578 28.297 -10.367 1 94.88 70 VAL B O 1
ATOM 3428 N N . GLU B 1 71 ? -20.297 27.172 -11.438 1 93.69 71 GLU B N 1
ATOM 3429 C CA . GLU B 1 71 ? -21.062 28.391 -11.617 1 93.69 71 GLU B CA 1
ATOM 3430 C C . GLU B 1 71 ? -21.656 28.859 -10.289 1 93.69 71 GLU B C 1
ATOM 3432 O O . GLU B 1 71 ? -22.125 28.047 -9.484 1 93.69 71 GLU B O 1
ATOM 3437 N N . ARG B 1 72 ? -21.688 30.156 -10.156 1 93.12 72 ARG B N 1
ATOM 3438 C CA . ARG B 1 72 ? -22.172 30.734 -8.914 1 93.12 72 ARG B CA 1
ATOM 3439 C C . ARG B 1 72 ? -23.609 30.266 -8.625 1 93.12 72 ARG B C 1
ATOM 3441 O O . ARG B 1 72 ? -23.969 30.047 -7.469 1 93.12 72 ARG B O 1
ATOM 3448 N N . SER B 1 73 ? -24.422 30.109 -9.602 1 93 73 SER B N 1
ATOM 3449 C CA . SER B 1 73 ? -25.797 29.672 -9.43 1 93 73 SER B CA 1
ATOM 3450 C C . SER B 1 73 ? -25.859 28.25 -8.891 1 93 73 SER B C 1
ATOM 3452 O O . SER B 1 73 ? -26.672 27.953 -8.008 1 93 73 SER B O 1
ATOM 3454 N N . VAL B 1 74 ? -25.016 27.406 -9.383 1 94.19 74 VAL B N 1
ATOM 3455 C CA . VAL B 1 74 ? -24.969 26.016 -8.938 1 94.19 74 VAL B CA 1
ATOM 3456 C C . VAL B 1 74 ? -24.469 25.953 -7.496 1 94.19 74 VAL B C 1
ATOM 3458 O O . VAL B 1 74 ? -24.969 25.188 -6.68 1 94.19 74 VAL B O 1
ATOM 3461 N N . LEU B 1 75 ? -23.531 26.781 -7.223 1 94.62 75 LEU B N 1
ATOM 3462 C CA . LEU B 1 75 ? -22.938 26.844 -5.891 1 94.62 75 LEU B CA 1
ATOM 3463 C C . LEU B 1 75 ? -23.969 27.219 -4.848 1 94.62 75 LEU B C 1
ATOM 3465 O O . LEU B 1 75 ? -24.016 26.641 -3.764 1 94.62 75 LEU B O 1
ATOM 3469 N N . LYS B 1 76 ? -24.844 28.156 -5.168 1 92.69 76 LYS B N 1
ATOM 3470 C CA . LYS B 1 76 ? -25.891 28.625 -4.258 1 92.69 76 LYS B CA 1
ATOM 3471 C C . LYS B 1 76 ? -26.906 27.516 -3.982 1 92.69 76 LYS B C 1
ATOM 3473 O O . LYS B 1 76 ? -27.516 27.484 -2.914 1 92.69 76 LYS B O 1
ATOM 3478 N N . GLU B 1 77 ? -27 26.609 -4.863 1 94.94 77 GLU B N 1
ATOM 3479 C CA . GLU B 1 77 ? -27.938 25.5 -4.695 1 94.94 77 GLU B CA 1
ATOM 3480 C C . GLU B 1 77 ? -27.344 24.406 -3.82 1 94.94 77 GLU B C 1
ATOM 3482 O O . GLU B 1 77 ? -28.062 23.703 -3.107 1 94.94 77 GLU B O 1
ATOM 3487 N N . LEU B 1 78 ? -26.031 24.266 -3.859 1 95.88 78 LEU B N 1
ATOM 3488 C CA . LEU B 1 78 ? -25.375 23.125 -3.217 1 95.88 78 LEU B CA 1
ATOM 3489 C C . LEU B 1 78 ? -25 23.469 -1.775 1 95.88 78 LEU B C 1
ATOM 3491 O O . LEU B 1 78 ? -24.906 22.578 -0.93 1 95.88 78 LEU B O 1
ATOM 3495 N N . LEU B 1 79 ? -24.781 24.766 -1.474 1 96.38 79 LEU B N 1
ATOM 3496 C CA . LEU B 1 79 ? -24.266 25.156 -0.166 1 96.38 79 LEU B CA 1
ATOM 3497 C C . LEU B 1 79 ? -25.297 25.969 0.608 1 96.38 79 LEU B C 1
ATOM 3499 O O . LEU B 1 79 ? -26.141 26.641 0.01 1 96.38 79 LEU B O 1
ATOM 3503 N N . PRO B 1 80 ? -25.203 25.875 1.903 1 94.88 80 PRO B N 1
ATOM 3504 C CA . PRO B 1 80 ? -26.109 26.703 2.691 1 94.88 80 PRO B CA 1
ATOM 3505 C C . PRO B 1 80 ? -25.812 28.188 2.574 1 94.88 80 PRO B C 1
ATOM 3507 O O . PRO B 1 80 ? -24.656 28.578 2.422 1 94.88 80 PRO B O 1
ATOM 3510 N N . GLN B 1 81 ? -26.781 28.984 2.76 1 92.19 81 GLN B N 1
ATOM 3511 C CA . GLN B 1 81 ? -26.656 30.438 2.627 1 92.19 81 GLN B CA 1
ATOM 3512 C C . GLN B 1 81 ? -25.781 31.016 3.734 1 92.19 81 GLN B C 1
ATOM 3514 O O . GLN B 1 81 ? -25.203 32.094 3.576 1 92.19 81 GLN B O 1
ATOM 3519 N N . SER B 1 82 ? -25.672 30.312 4.809 1 91.81 82 SER B N 1
ATOM 3520 C CA . SER B 1 82 ? -24.922 30.797 5.965 1 91.81 82 SER B CA 1
ATOM 3521 C C . SER B 1 82 ? -23.422 30.734 5.723 1 91.81 82 SER B C 1
ATOM 3523 O O . SER B 1 82 ? -22.641 31.344 6.457 1 91.81 82 SER B O 1
ATOM 3525 N N . LEU B 1 83 ? -23 30.016 4.734 1 92.44 83 LEU B N 1
ATOM 3526 C CA . LEU B 1 83 ? -21.578 29.859 4.461 1 92.44 83 LEU B CA 1
ATOM 3527 C C . LEU B 1 83 ? -21.047 31.047 3.67 1 92.44 83 LEU B C 1
ATOM 3529 O O . LEU B 1 83 ? -21.656 31.469 2.682 1 92.44 83 LEU B O 1
ATOM 3533 N N . ASP B 1 84 ? -19.938 31.625 4.105 1 90.5 84 ASP B N 1
ATOM 3534 C CA . ASP B 1 84 ? -19.281 32.719 3.381 1 90.5 84 ASP B CA 1
ATOM 3535 C C . ASP B 1 84 ? -18.469 32.188 2.201 1 90.5 84 ASP B C 1
ATOM 3537 O O . ASP B 1 84 ? -17.281 31.922 2.334 1 90.5 84 ASP B O 1
ATOM 3541 N N . ILE B 1 85 ? -19.047 32.219 1.059 1 89.88 85 ILE B N 1
ATOM 3542 C CA . ILE B 1 85 ? -18.484 31.594 -0.133 1 89.88 85 ILE B CA 1
ATOM 3543 C C . ILE B 1 85 ? -17.266 32.406 -0.609 1 89.88 85 ILE B C 1
ATOM 3545 O O . ILE B 1 85 ? -16.344 31.844 -1.199 1 89.88 85 ILE B O 1
ATOM 3549 N N . ASP B 1 86 ? -17.234 33.625 -0.332 1 89 86 ASP B N 1
ATOM 3550 C CA . ASP B 1 86 ? -16.172 34.5 -0.849 1 89 86 ASP B CA 1
ATOM 3551 C C . ASP B 1 86 ? -14.859 34.219 -0.124 1 89 86 ASP B C 1
ATOM 3553 O O . ASP B 1 86 ? -13.789 34.625 -0.604 1 89 86 ASP B O 1
ATOM 3557 N N . ARG B 1 87 ? -14.961 33.562 0.983 1 91.38 87 ARG B N 1
ATOM 3558 C CA . ARG B 1 87 ? -13.75 33.25 1.748 1 91.38 87 ARG B CA 1
ATOM 3559 C C . ARG B 1 87 ? -13.156 31.906 1.324 1 91.38 87 ARG B C 1
ATOM 3561 O O . ARG B 1 87 ? -12.008 31.609 1.64 1 91.38 87 ARG B O 1
ATOM 3568 N N . ILE B 1 88 ? -13.922 31.156 0.614 1 93.62 88 ILE B N 1
ATOM 3569 C CA . ILE B 1 88 ? -13.492 29.797 0.287 1 93.62 88 ILE B CA 1
ATOM 3570 C C . ILE B 1 88 ? -13.289 29.672 -1.221 1 93.62 88 ILE B C 1
ATOM 3572 O O . ILE B 1 88 ? -12.594 28.766 -1.687 1 93.62 88 ILE B O 1
ATOM 3576 N N . PHE B 1 89 ? -13.883 30.578 -1.985 1 93.81 89 PHE B N 1
ATOM 3577 C CA . PHE B 1 89 ? -13.859 30.5 -3.441 1 93.81 89 PHE B CA 1
ATOM 3578 C C . PHE B 1 89 ? -13.188 31.719 -4.043 1 93.81 89 PHE B C 1
ATOM 3580 O O . PHE B 1 89 ? -13.227 32.812 -3.463 1 93.81 89 PHE B O 1
ATOM 3587 N N . GLU B 1 90 ? -12.594 31.438 -5.191 1 91 90 GLU B N 1
ATOM 3588 C CA . GLU B 1 90 ? -12.039 32.531 -6.004 1 91 90 GLU B CA 1
ATOM 3589 C C . GLU B 1 90 ? -12.609 32.5 -7.418 1 91 90 GLU B C 1
ATOM 3591 O O . GLU B 1 90 ? -12.984 31.438 -7.926 1 91 90 GLU B O 1
ATOM 3596 N N . ARG B 1 91 ? -12.703 33.656 -7.996 1 90.5 91 ARG B N 1
ATOM 3597 C CA . ARG B 1 91 ? -13.133 33.719 -9.383 1 90.5 91 ARG B CA 1
ATOM 3598 C C . ARG B 1 91 ? -12.031 33.25 -10.328 1 90.5 91 ARG B C 1
ATOM 3600 O O . ARG B 1 91 ? -10.859 33.562 -10.117 1 90.5 91 ARG B O 1
ATOM 3607 N N . ILE B 1 92 ? -12.453 32.469 -11.312 1 85.75 92 ILE B N 1
ATOM 3608 C CA . ILE B 1 92 ? -11.469 32 -12.273 1 85.75 92 ILE B CA 1
ATOM 3609 C C . ILE B 1 92 ? -10.969 33.156 -13.133 1 85.75 92 ILE B C 1
ATOM 3611 O O . ILE B 1 92 ? -9.797 33.188 -13.516 1 85.75 92 ILE B O 1
ATOM 3615 N N . ASP B 1 93 ? -11.938 34.031 -13.492 1 83.75 93 ASP B N 1
ATOM 3616 C CA . ASP B 1 93 ? -11.609 35.281 -14.188 1 83.75 93 ASP B CA 1
ATOM 3617 C C . ASP B 1 93 ? -12.453 36.438 -13.672 1 83.75 93 ASP B C 1
ATOM 3619 O O . ASP B 1 93 ? -13.531 36.219 -13.117 1 83.75 93 ASP B O 1
ATOM 3623 N N . ALA B 1 94 ? -11.883 37.656 -13.719 1 79.38 94 ALA B N 1
ATOM 3624 C CA . ALA B 1 94 ? -12.477 38.844 -13.141 1 79.38 94 ALA B CA 1
ATOM 3625 C C . ALA B 1 94 ? -13.93 39.031 -13.594 1 79.38 94 ALA B C 1
ATOM 3627 O O . ALA B 1 94 ? -14.781 39.469 -12.82 1 79.38 94 ALA B O 1
ATOM 3628 N N . ASN B 1 95 ? -14.242 38.625 -14.727 1 78.75 95 ASN B N 1
ATOM 3629 C CA . ASN B 1 95 ? -15.578 38.875 -15.258 1 78.75 95 ASN B CA 1
ATOM 3630 C C . ASN B 1 95 ? -16.391 37.594 -15.359 1 78.75 95 ASN B C 1
ATOM 3632 O O . ASN B 1 95 ? -17.438 37.562 -15.992 1 78.75 95 ASN B O 1
ATOM 3636 N N . SER B 1 96 ? -15.867 36.562 -14.609 1 80.75 96 SER B N 1
ATOM 3637 C CA . SER B 1 96 ? -16.547 35.281 -14.758 1 80.75 96 SER B CA 1
ATOM 3638 C C . SER B 1 96 ? -17.391 34.969 -13.539 1 80.75 96 SER B C 1
ATOM 3640 O O . SER B 1 96 ? -17.078 35.375 -12.43 1 80.75 96 SER B O 1
ATOM 3642 N N . ASP B 1 97 ? -18.609 34.375 -13.742 1 89.19 97 ASP B N 1
ATOM 3643 C CA . ASP B 1 97 ? -19.438 33.844 -12.672 1 89.19 97 ASP B CA 1
ATOM 3644 C C . ASP B 1 97 ? -19.016 32.438 -12.281 1 89.19 97 ASP B C 1
ATOM 3646 O O . ASP B 1 97 ? -19.734 31.734 -11.57 1 89.19 97 ASP B O 1
ATOM 3650 N N . VAL B 1 98 ? -17.922 32.125 -12.781 1 92.69 98 VAL B N 1
ATOM 3651 C CA . VAL B 1 98 ? -17.375 30.797 -12.469 1 92.69 98 VAL B CA 1
ATOM 3652 C C . VAL B 1 98 ? -16.344 30.922 -11.352 1 92.69 98 VAL B C 1
ATOM 3654 O O . VAL B 1 98 ? -15.461 31.781 -11.414 1 92.69 98 VAL B O 1
ATOM 3657 N N . LEU B 1 99 ? -16.562 30.109 -10.328 1 94.06 99 LEU B N 1
ATOM 3658 C CA . LEU B 1 99 ? -15.719 30.141 -9.141 1 94.06 99 LEU B CA 1
ATOM 3659 C C . LEU B 1 99 ? -14.977 28.812 -8.984 1 94.06 99 LEU B C 1
ATOM 3661 O O . LEU B 1 99 ? -15.375 27.797 -9.555 1 94.06 99 LEU B O 1
ATOM 3665 N N . LYS B 1 100 ? -13.898 28.844 -8.266 1 93.69 100 LYS B N 1
ATOM 3666 C CA . LYS B 1 100 ? -13.148 27.656 -7.875 1 93.69 100 LYS B CA 1
ATOM 3667 C C . LYS B 1 100 ? -12.805 27.688 -6.391 1 93.69 100 LYS B C 1
ATOM 3669 O O . LYS B 1 100 ? -12.367 28.719 -5.871 1 93.69 100 LYS B O 1
ATOM 3674 N N . ALA B 1 101 ? -13.062 26.594 -5.742 1 95.12 101 ALA B N 1
ATOM 3675 C CA . ALA B 1 101 ? -12.688 26.5 -4.332 1 95.12 101 ALA B CA 1
ATOM 3676 C C . ALA B 1 101 ? -11.172 26.547 -4.164 1 95.12 101 ALA B C 1
ATOM 3678 O O . ALA B 1 101 ? -10.438 25.953 -4.961 1 95.12 101 ALA B O 1
ATOM 3679 N N . THR B 1 102 ? -10.695 27.125 -3.059 1 92.06 102 THR B N 1
ATOM 3680 C CA . THR B 1 102 ? -9.266 27.219 -2.785 1 92.06 102 THR B CA 1
ATOM 3681 C C . THR B 1 102 ? -8.797 26.016 -1.968 1 92.06 102 THR B C 1
ATOM 3683 O O . THR B 1 102 ? -7.598 25.859 -1.714 1 92.06 102 THR B O 1
ATOM 3686 N N . ILE B 1 103 ? -9.766 25.203 -1.53 1 94.5 103 ILE B N 1
ATOM 3687 C CA . ILE B 1 103 ? -9.453 24.031 -0.72 1 94.5 103 ILE B CA 1
ATOM 3688 C C . ILE B 1 103 ? -10.156 22.797 -1.29 1 94.5 103 ILE B C 1
ATOM 3690 O O . ILE B 1 103 ? -11.047 22.922 -2.135 1 94.5 103 ILE B O 1
ATOM 3694 N N . ARG B 1 104 ? -9.719 21.672 -0.813 1 95.5 104 ARG B N 1
ATOM 3695 C CA . ARG B 1 104 ? -10.414 20.391 -0.969 1 95.5 104 ARG B CA 1
ATOM 3696 C C . ARG B 1 104 ? -10.57 19.688 0.374 1 95.5 104 ARG B C 1
ATOM 3698 O O . ARG B 1 104 ? -9.984 20.109 1.374 1 95.5 104 ARG B O 1
ATOM 3705 N N . VAL B 1 105 ? -11.438 18.734 0.32 1 94.88 105 VAL B N 1
ATOM 3706 C CA . VAL B 1 105 ? -11.711 17.969 1.537 1 94.88 105 VAL B CA 1
ATOM 3707 C C . VAL B 1 105 ? -11.633 16.484 1.246 1 94.88 105 VAL B C 1
ATOM 3709 O O . VAL B 1 105 ? -12.242 15.992 0.288 1 94.88 105 VAL B O 1
ATOM 3712 N N . THR B 1 106 ? -10.852 15.812 2.02 1 93.19 106 THR B N 1
ATOM 3713 C CA . THR B 1 106 ? -10.719 14.367 1.854 1 93.19 106 THR B CA 1
ATOM 3714 C C . THR B 1 106 ? -11.156 13.641 3.117 1 93.19 106 THR B C 1
ATOM 3716 O O . THR B 1 106 ? -11.125 14.203 4.211 1 93.19 106 THR B O 1
ATOM 3719 N N . SER B 1 107 ? -11.617 12.422 2.902 1 87.94 107 SER B N 1
ATOM 3720 C CA . SER B 1 107 ? -11.93 11.539 4.016 1 87.94 107 SER B CA 1
ATOM 3721 C C . SER B 1 107 ? -10.727 10.688 4.406 1 87.94 107 SER B C 1
ATOM 3723 O O . SER B 1 107 ? -9.977 10.227 3.543 1 87.94 107 SER B O 1
ATOM 3725 N N . LEU B 1 108 ? -10.477 10.672 5.691 1 79.94 108 LEU B N 1
ATOM 3726 C CA . LEU B 1 108 ? -9.398 9.828 6.207 1 79.94 108 LEU B CA 1
ATOM 3727 C C . LEU B 1 108 ? -9.828 9.117 7.484 1 79.94 108 LEU B C 1
ATOM 3729 O O . LEU B 1 108 ? -10.523 9.695 8.32 1 79.94 108 LEU B O 1
ATOM 3733 N N . ASN B 1 109 ? -9.602 7.758 7.48 1 66.44 109 ASN B N 1
ATOM 3734 C CA . ASN B 1 109 ? -9.797 7.043 8.742 1 66.44 109 ASN B CA 1
ATOM 3735 C C . ASN B 1 109 ? -8.461 6.617 9.352 1 66.44 109 ASN B C 1
ATOM 3737 O O . ASN B 1 109 ? -7.621 6.031 8.672 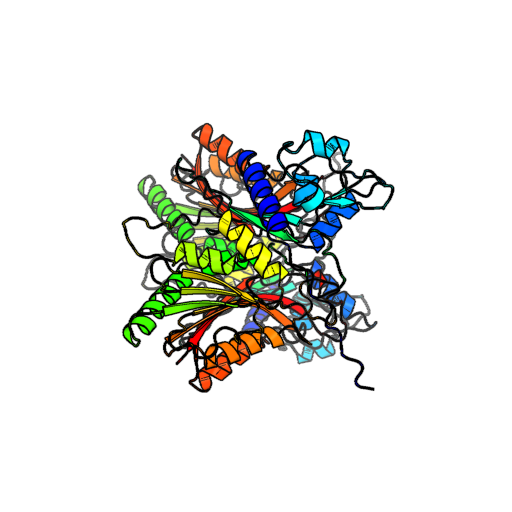1 66.44 109 ASN B O 1
ATOM 3741 N N . PHE B 1 110 ? -8.164 7.18 10.539 1 57.28 110 PHE B N 1
ATOM 3742 C CA . PHE B 1 110 ? -6.93 6.816 11.227 1 57.28 110 PHE B CA 1
ATOM 3743 C C . PHE B 1 110 ? -6.805 5.301 11.352 1 57.28 110 PHE B C 1
ATOM 3745 O O . PHE B 1 110 ? -5.707 4.754 11.258 1 57.28 110 PHE B O 1
ATOM 3752 N N . ASN B 1 111 ? -7.949 4.668 11.727 1 52.31 111 ASN B N 1
ATOM 3753 C CA . ASN B 1 111 ? -7.797 3.238 11.984 1 52.31 111 ASN B CA 1
ATOM 3754 C C . ASN B 1 111 ? -7.59 2.459 10.688 1 52.31 111 ASN B C 1
ATOM 3756 O O . ASN B 1 111 ? -7.523 1.229 10.703 1 52.31 111 ASN B O 1
ATOM 3760 N N . GLY B 1 112 ? -7.152 3.264 9.609 1 47.88 112 GLY B N 1
ATOM 3761 C CA . GLY B 1 112 ? -7.066 2.627 8.305 1 47.88 112 GLY B CA 1
ATOM 3762 C C . GLY B 1 112 ? -8.422 2.418 7.648 1 47.88 112 GLY B C 1
ATOM 3763 O O . GLY B 1 112 ? -9.453 2.504 8.312 1 47.88 112 GLY B O 1
ATOM 3764 N N . PRO B 1 113 ? -8.586 2.74 6.371 1 43.56 113 PRO B N 1
ATOM 3765 C CA . PRO B 1 113 ? -9.891 2.557 5.734 1 43.56 113 PRO B CA 1
ATOM 3766 C C . PRO B 1 113 ? -10.555 1.237 6.125 1 43.56 113 PRO B C 1
ATOM 3768 O O . PRO B 1 113 ? -10.609 0.307 5.316 1 43.56 113 PRO B O 1
ATOM 3771 N N . VAL B 1 114 ? -10.148 0.629 7.141 1 42.31 114 VAL B N 1
ATOM 3772 C CA . VAL B 1 114 ? -10.797 -0.653 7.402 1 42.31 114 VAL B CA 1
ATOM 3773 C C . VAL B 1 114 ? -12.312 -0.486 7.355 1 42.31 114 VAL B C 1
ATOM 3775 O O . VAL B 1 114 ? -12.883 0.26 8.156 1 42.31 114 VAL B O 1
ATOM 3778 N N . TYR B 1 115 ? -12.852 -0.315 6.176 1 43.03 115 TYR B N 1
ATOM 3779 C CA . TYR B 1 115 ? -14.25 -0.663 6.406 1 43.03 115 TYR B CA 1
ATOM 3780 C C . TYR B 1 115 ? -14.359 -1.927 7.25 1 43.03 115 TYR B C 1
ATOM 3782 O O . TYR B 1 115 ? -14.094 -3.029 6.77 1 43.03 115 TYR B O 1
ATOM 3790 N N . SER B 1 116 ? -13.664 -1.983 8.406 1 43.12 116 SER B N 1
ATOM 3791 C CA . SER B 1 116 ? -14.055 -3.146 9.203 1 43.12 116 SER B CA 1
ATOM 3792 C C . SER B 1 116 ? -15.57 -3.314 9.234 1 43.12 116 SER B C 1
ATOM 3794 O O . SER B 1 116 ? -16.281 -2.455 9.758 1 43.12 116 SER B O 1
ATOM 3796 N N . TYR B 1 117 ? -16.125 -3.742 8.266 1 38.47 117 TYR B N 1
ATOM 3797 C CA . TYR B 1 117 ? -17.562 -3.953 8.266 1 38.47 117 TYR B CA 1
ATOM 3798 C C . TYR B 1 117 ? -18 -4.684 9.531 1 38.47 117 TYR B C 1
ATOM 3800 O O . TYR B 1 117 ? -19.172 -4.598 9.93 1 38.47 117 TYR B O 1
ATOM 3808 N N . PRO B 1 118 ? -17.688 -6 9.984 1 38.78 118 PRO B N 1
ATOM 3809 C CA . PRO B 1 118 ? -18.812 -6.102 10.922 1 38.78 118 PRO B CA 1
ATOM 3810 C C . PRO B 1 118 ? -19.031 -4.82 11.727 1 38.78 118 PRO B C 1
ATOM 3812 O O . PRO B 1 118 ? -18.188 -4.445 12.539 1 38.78 118 PRO B O 1
ATOM 3815 N N . CYS B 1 119 ? -19.438 -3.789 11.047 1 34.84 119 CYS B N 1
ATOM 3816 C CA . CYS B 1 119 ? -19.984 -2.6 11.695 1 34.84 119 CYS B CA 1
ATOM 3817 C C . CYS B 1 119 ? -20.781 -2.973 12.93 1 34.84 119 CYS B C 1
ATOM 3819 O O . CYS B 1 119 ? -21.938 -3.387 12.828 1 34.84 119 CYS B O 1
ATOM 3821 N N . ASN B 1 120 ? -20.547 -3.77 13.68 1 33.69 120 ASN B N 1
ATOM 3822 C CA . ASN B 1 120 ? -21.469 -3.385 14.742 1 33.69 120 ASN B CA 1
ATOM 3823 C C . ASN B 1 120 ? -21.688 -1.874 14.773 1 33.69 120 ASN B C 1
ATOM 3825 O O . ASN B 1 120 ? -20.828 -1.109 14.328 1 33.69 120 ASN B O 1
ATOM 3829 N N . ASP B 1 121 ? -22.969 -1.486 14.883 1 38.59 121 ASP B N 1
ATOM 3830 C CA . ASP B 1 121 ? -23.609 -0.174 14.93 1 38.59 121 ASP B CA 1
ATOM 3831 C C . ASP B 1 121 ? -22.609 0.91 15.32 1 38.59 121 ASP B C 1
ATOM 3833 O O . ASP B 1 121 ? -22.625 2.01 14.766 1 38.59 121 ASP B O 1
ATOM 3837 N N . GLU B 1 122 ? -21.922 0.686 16.359 1 38.56 122 GLU B N 1
ATOM 3838 C CA . GLU B 1 122 ? -21.125 1.725 17 1 38.56 122 GLU B CA 1
ATOM 3839 C C . GLU B 1 122 ? -19.844 1.99 16.203 1 38.56 122 GLU B C 1
ATOM 3841 O O . GLU B 1 122 ? -19.094 2.92 16.5 1 38.56 122 GLU B O 1
ATOM 3846 N N . ARG B 1 123 ? -19.562 1.134 15.43 1 36.5 123 ARG B N 1
ATOM 3847 C CA . ARG B 1 123 ? -18.281 1.306 14.766 1 36.5 123 ARG B CA 1
ATOM 3848 C C . ARG B 1 123 ? -18.422 2.145 13.5 1 36.5 123 ARG B C 1
ATOM 3850 O O . ARG B 1 123 ? -17.891 1.78 12.445 1 36.5 123 ARG B O 1
ATOM 3857 N N . LYS B 1 124 ? -19.5 2.74 13.336 1 43.66 124 LYS B N 1
ATOM 3858 C CA . LYS B 1 124 ? -19.562 3.725 12.258 1 43.66 124 LYS B CA 1
ATOM 3859 C C . LYS B 1 124 ? -18.203 4.375 12.031 1 43.66 124 LYS B C 1
ATOM 3861 O O . LYS B 1 124 ? -17.625 4.949 12.961 1 43.66 124 LYS B O 1
ATOM 3866 N N . ILE B 1 125 ? -17.484 3.785 11.117 1 45.69 125 ILE B N 1
ATOM 3867 C CA . ILE B 1 125 ? -16.281 4.469 10.648 1 45.69 125 ILE B CA 1
ATOM 3868 C C . ILE B 1 125 ? -16.562 5.965 10.516 1 45.69 125 ILE B C 1
ATOM 3870 O O . ILE B 1 125 ? -17.375 6.383 9.695 1 45.69 125 ILE B O 1
ATOM 3874 N N . THR B 1 126 ? -16.562 6.668 11.57 1 50.06 126 THR B N 1
ATOM 3875 C CA . THR B 1 126 ? -16.609 8.109 11.383 1 50.06 126 THR B CA 1
ATOM 3876 C C . THR B 1 126 ? -15.414 8.586 10.547 1 50.06 126 THR B C 1
ATOM 3878 O O . THR B 1 126 ? -14.266 8.406 10.945 1 50.06 126 THR B O 1
ATOM 3881 N N . LEU B 1 127 ? -15.609 8.602 9.164 1 61.88 127 LEU B N 1
ATOM 3882 C CA . LEU B 1 127 ? -14.586 9.242 8.336 1 61.88 127 LEU B CA 1
ATOM 3883 C C . LEU B 1 127 ? -14.375 10.688 8.758 1 61.88 127 LEU B C 1
ATOM 3885 O O . LEU B 1 127 ? -15.336 11.445 8.922 1 61.88 127 LEU B O 1
ATOM 3889 N N . ASP B 1 128 ? -13.195 10.867 9.266 1 79.44 128 ASP B N 1
ATOM 3890 C CA . ASP B 1 128 ? -12.797 12.242 9.523 1 79.44 128 ASP B CA 1
ATOM 3891 C C . ASP B 1 128 ? -12.508 12.984 8.219 1 79.44 128 ASP B C 1
ATOM 3893 O O . ASP B 1 128 ? -12.016 12.391 7.254 1 79.44 128 ASP B O 1
ATOM 3897 N N . LEU B 1 129 ? -13.047 14.18 8.18 1 89.5 129 LEU B N 1
ATOM 3898 C CA . LEU B 1 129 ? -12.781 15.023 7.02 1 89.5 129 LEU B CA 1
ATOM 3899 C C . LEU B 1 129 ? -11.578 15.922 7.266 1 89.5 129 LEU B C 1
ATOM 3901 O O . LEU B 1 129 ? -11.461 16.531 8.328 1 89.5 129 LEU B O 1
ATOM 3905 N N . TYR B 1 130 ? -10.664 15.953 6.332 1 92.62 130 TYR B N 1
ATOM 3906 C CA . TYR B 1 130 ? -9.484 16.797 6.387 1 92.62 130 TYR B CA 1
ATOM 3907 C C . TYR B 1 130 ? -9.469 17.797 5.234 1 92.62 130 TYR B C 1
ATOM 3909 O O . TYR B 1 130 ? -9.633 17.422 4.074 1 92.62 130 TYR B O 1
ATOM 3917 N N . VAL B 1 131 ? -9.234 19 5.617 1 94.75 131 VAL B N 1
ATOM 3918 C CA . VAL B 1 131 ? -9.062 20.047 4.625 1 94.75 131 VAL B CA 1
ATOM 3919 C C . VAL B 1 131 ? -7.613 20.078 4.152 1 94.75 131 VAL B C 1
ATOM 3921 O O . VAL B 1 131 ? -6.691 19.906 4.945 1 94.75 131 VAL B O 1
ATOM 3924 N N . HIS B 1 132 ? -7.434 20.297 2.863 1 94.31 132 HIS B N 1
ATOM 3925 C CA . HIS B 1 132 ? -6.121 20.484 2.256 1 94.31 132 HIS B CA 1
ATOM 3926 C C . HIS B 1 132 ? -6.223 21.344 0.992 1 94.31 132 HIS B C 1
ATOM 3928 O O . HIS B 1 132 ? -7.297 21.859 0.668 1 94.31 132 HIS B O 1
ATOM 3934 N N . SER B 1 133 ? -5.152 21.5 0.262 1 92.56 133 SER B N 1
ATOM 3935 C CA . SER B 1 133 ? -5.102 22.469 -0.832 1 92.56 133 SER B CA 1
ATOM 3936 C C . SER B 1 133 ? -5.898 21.984 -2.037 1 92.56 133 SER B C 1
ATOM 3938 O O . SER B 1 133 ? -5.965 20.781 -2.299 1 92.56 133 SER B O 1
ATOM 3940 N N . ALA B 1 134 ? -6.398 22.922 -2.748 1 93 134 ALA B N 1
ATOM 3941 C CA . ALA B 1 134 ? -7.035 22.625 -4.027 1 93 134 ALA B CA 1
ATOM 3942 C C . ALA B 1 134 ? -6.031 22.062 -5.027 1 93 134 ALA B C 1
ATOM 3944 O O . ALA B 1 134 ? -4.82 22.125 -4.801 1 93 134 ALA B O 1
ATOM 3945 N N . PHE B 1 135 ? -6.586 21.469 -6.117 1 89.88 135 PHE B N 1
ATOM 3946 C CA . PHE B 1 135 ? -5.758 20.891 -7.172 1 89.88 135 PHE B CA 1
ATOM 3947 C C . PHE B 1 135 ? -5.98 21.625 -8.492 1 89.88 135 PHE B C 1
ATOM 3949 O O . PHE B 1 135 ? -7.121 21.844 -8.898 1 89.88 135 PHE B O 1
ATOM 3956 N N . PRO B 1 136 ? -5.027 22.031 -9.273 1 84.25 136 PRO B N 1
ATOM 3957 C CA . PRO B 1 136 ? -3.621 22.031 -8.859 1 84.25 136 PRO B CA 1
ATOM 3958 C C . PRO B 1 136 ? -3.309 23.094 -7.812 1 84.25 136 PRO B C 1
ATOM 3960 O O . PRO B 1 136 ? -4.02 24.094 -7.719 1 84.25 136 PRO B O 1
ATOM 3963 N N . CYS B 1 137 ? -2.395 22.75 -6.961 1 68.94 137 CYS B N 1
ATOM 3964 C CA . CYS B 1 137 ? -2.045 23.719 -5.926 1 68.94 137 CYS B CA 1
ATOM 3965 C C . CYS B 1 137 ? -1.566 25.016 -6.543 1 68.94 137 CYS B C 1
ATOM 3967 O O . CYS B 1 137 ? -0.859 25.016 -7.555 1 68.94 137 CYS B O 1
ATOM 3969 N N . ARG B 1 138 ? -2.336 26.078 -6.082 1 55.88 138 ARG B N 1
ATOM 3970 C CA . ARG B 1 138 ? -1.943 27.406 -6.551 1 55.88 138 ARG B CA 1
ATOM 3971 C C . ARG B 1 138 ? -0.49 27.703 -6.199 1 55.88 138 ARG B C 1
ATOM 3973 O O . ARG B 1 138 ? -0.02 27.328 -5.117 1 55.88 138 ARG B O 1
ATOM 3980 N N . GLY B 1 139 ? 0.295 28.328 -7.238 1 43.97 139 GLY B N 1
ATOM 3981 C CA . GLY B 1 139 ? 1.632 28.891 -7.105 1 43.97 139 GLY B CA 1
ATOM 3982 C C . GLY B 1 139 ? 2.723 27.844 -7.121 1 43.97 139 GLY B C 1
ATOM 3983 O O . GLY B 1 139 ? 2.477 26.672 -6.781 1 43.97 139 GLY B O 1
ATOM 3984 N N . SER B 1 140 ? 3.328 27.578 -8.242 1 43.97 140 SER B N 1
ATOM 3985 C CA . SER B 1 140 ? 4.5 26.75 -8.492 1 43.97 140 SER B CA 1
ATOM 3986 C C . SER B 1 140 ? 5.18 26.359 -7.188 1 43.97 140 SER B C 1
ATOM 3988 O O . SER B 1 140 ? 6.105 25.531 -7.184 1 43.97 140 SER B O 1
ATOM 3990 N N . GLY B 1 141 ? 4.906 27.094 -6.027 1 44.56 141 GLY B N 1
ATOM 3991 C CA . GLY B 1 141 ? 5.914 27.125 -4.98 1 44.56 141 GLY B CA 1
ATOM 3992 C C . GLY B 1 141 ? 5.496 26.406 -3.717 1 44.56 141 GLY B C 1
ATOM 3993 O O . GLY B 1 141 ? 4.59 25.562 -3.748 1 44.56 141 GLY B O 1
ATOM 3994 N N . ARG B 1 142 ? 5.98 26.844 -2.482 1 54.66 142 ARG B N 1
ATOM 3995 C CA . ARG B 1 142 ? 6.242 26.5 -1.087 1 54.66 142 ARG B CA 1
ATOM 3996 C C . ARG B 1 142 ? 4.949 26.453 -0.283 1 54.66 142 ARG B C 1
ATOM 3998 O O . ARG B 1 142 ? 4.965 26.141 0.911 1 54.66 142 ARG B O 1
ATOM 4005 N N . GLY B 1 143 ? 3.596 26.344 -1.078 1 66.62 143 GLY B N 1
ATOM 4006 C CA . GLY B 1 143 ? 2.482 26.531 -0.161 1 66.62 143 GLY B CA 1
ATOM 4007 C C . GLY B 1 143 ? 1.47 25.406 -0.214 1 66.62 143 GLY B C 1
ATOM 4008 O O . GLY B 1 143 ? 0.506 25.391 0.556 1 66.62 143 GLY B O 1
ATOM 4009 N N . GLY B 1 144 ? 1.674 24.406 -1.013 1 83.88 144 GLY B N 1
ATOM 4010 C CA . GLY B 1 144 ? 0.663 23.375 -1.114 1 83.88 144 GLY B CA 1
ATOM 4011 C C . GLY B 1 144 ? 0.683 22.406 0.054 1 83.88 144 GLY B C 1
ATOM 4012 O O . GLY B 1 144 ? 1.751 22.047 0.557 1 83.88 144 GLY B O 1
ATOM 4013 N N . VAL B 1 145 ? -0.538 22.109 0.575 1 91 145 VAL B N 1
ATOM 4014 C CA . VAL B 1 145 ? -0.738 21.094 1.602 1 91 145 VAL B CA 1
ATOM 4015 C C . VAL B 1 145 ? -1.526 19.922 1.021 1 91 145 VAL B C 1
ATOM 4017 O O . VAL B 1 145 ? -2.641 20.109 0.524 1 91 145 VAL B O 1
ATOM 4020 N N . PHE B 1 146 ? -0.917 18.828 1.081 1 90.12 146 PHE B N 1
ATOM 4021 C CA . PHE B 1 146 ? -1.527 17.672 0.427 1 90.12 146 PHE B CA 1
ATOM 4022 C C . PHE B 1 146 ? -1.91 16.609 1.449 1 90.12 146 PHE B C 1
ATOM 4024 O O . PHE B 1 146 ? -1.157 16.344 2.389 1 90.12 146 PHE B O 1
ATOM 4031 N N . CYS B 1 147 ? -3.086 16.062 1.327 1 91.81 147 CYS B N 1
ATOM 4032 C CA . CYS B 1 147 ? -3.592 14.914 2.074 1 91.81 147 CYS B CA 1
ATOM 4033 C C . CYS B 1 147 ? -4.121 13.836 1.131 1 91.81 147 CYS B C 1
ATOM 4035 O O . CYS B 1 147 ? -5.207 13.977 0.567 1 91.81 147 CYS B O 1
ATOM 4037 N N . GLY B 1 148 ? -3.35 12.812 0.959 1 89.56 148 GLY B N 1
ATOM 4038 C CA . GLY B 1 148 ? -3.686 11.789 -0.018 1 89.56 148 GLY B CA 1
ATOM 4039 C C . GLY B 1 148 ? -3.168 10.414 0.357 1 89.56 148 GLY B C 1
ATOM 4040 O O . GLY B 1 148 ? -3.117 10.062 1.538 1 89.56 148 GLY B O 1
ATOM 4041 N N . PRO B 1 149 ? -2.871 9.539 -0.6 1 88.75 149 PRO B N 1
ATOM 4042 C CA . PRO B 1 149 ? -2.51 8.141 -0.358 1 88.75 149 PRO B CA 1
ATOM 4043 C C . PRO B 1 149 ? -1.311 7.996 0.576 1 88.75 149 PRO B C 1
ATOM 4045 O O . PRO B 1 149 ? -1.276 7.078 1.402 1 88.75 149 PRO B O 1
ATOM 4048 N N . ASP B 1 150 ? -0.377 8.852 0.489 1 89.62 150 ASP B N 1
ATOM 4049 C CA . ASP B 1 150 ? 0.78 8.773 1.375 1 89.62 150 ASP B CA 1
ATOM 4050 C C . ASP B 1 150 ? 0.375 9 2.828 1 89.62 150 ASP B C 1
ATOM 4052 O O . ASP B 1 150 ? 0.89 8.344 3.734 1 89.62 150 ASP B O 1
ATOM 4056 N N . THR B 1 151 ? -0.499 9.992 3.021 1 91.19 151 THR B N 1
ATOM 4057 C CA . THR B 1 151 ? -0.994 10.266 4.367 1 91.19 151 THR B CA 1
ATOM 4058 C C . THR B 1 151 ? -1.725 9.055 4.93 1 91.19 151 THR B C 1
ATOM 4060 O O . THR B 1 151 ? -1.573 8.719 6.109 1 91.19 151 THR B O 1
ATOM 4063 N N . TYR B 1 152 ? -2.439 8.453 4.078 1 86.5 152 TYR B N 1
ATOM 4064 C CA . TYR B 1 152 ? -3.158 7.246 4.484 1 86.5 152 TYR B CA 1
ATOM 4065 C C . TYR B 1 152 ? -2.188 6.148 4.902 1 86.5 152 TYR B C 1
ATOM 4067 O O . TYR B 1 152 ? -2.357 5.527 5.953 1 86.5 152 TYR B O 1
ATOM 4075 N N . ARG B 1 153 ? -1.211 5.852 4.074 1 88.44 153 ARG B N 1
ATOM 4076 C CA . ARG B 1 153 ? -0.216 4.832 4.395 1 88.44 153 ARG B CA 1
ATOM 4077 C C . ARG B 1 153 ? 0.519 5.176 5.688 1 88.44 153 ARG B C 1
ATOM 4079 O O . ARG B 1 153 ? 0.779 4.293 6.512 1 88.44 153 ARG B O 1
ATOM 4086 N N . TYR B 1 154 ? 0.795 6.48 5.785 1 92.25 154 TYR B N 1
ATOM 4087 C CA . TYR B 1 154 ? 1.491 6.992 6.957 1 92.25 154 TYR B CA 1
ATOM 4088 C C . TYR B 1 154 ? 0.696 6.711 8.227 1 92.25 154 TYR B C 1
ATOM 4090 O O . TYR B 1 154 ? 1.219 6.125 9.18 1 92.25 154 TYR B O 1
ATOM 4098 N N . LEU B 1 155 ? -0.573 7.027 8.273 1 88.94 155 LEU B N 1
ATOM 4099 C CA . LEU B 1 155 ? -1.441 6.836 9.43 1 88.94 155 LEU B CA 1
ATOM 4100 C C . LEU B 1 155 ? -1.649 5.352 9.711 1 88.94 155 LEU B C 1
ATOM 4102 O O . LEU B 1 155 ? -1.678 4.938 10.875 1 88.94 155 LEU B O 1
ATOM 4106 N N . SER B 1 156 ? -1.815 4.566 8.672 1 84.69 156 SER B N 1
ATOM 4107 C CA . SER B 1 156 ? -1.971 3.123 8.828 1 84.69 156 SER B CA 1
ATOM 4108 C C . SER B 1 156 ? -0.737 2.504 9.477 1 84.69 156 SER B C 1
ATOM 4110 O O . SER B 1 156 ? -0.854 1.611 10.32 1 84.69 156 SER B O 1
ATOM 4112 N N . TYR B 1 157 ? 0.405 2.949 9.062 1 87.69 157 TYR B N 1
ATOM 4113 C CA . TYR B 1 157 ? 1.646 2.443 9.641 1 87.69 157 TYR B CA 1
ATOM 4114 C C . TYR B 1 157 ? 1.742 2.793 11.125 1 87.69 157 TYR B C 1
ATOM 4116 O O . TYR B 1 157 ? 2.082 1.942 11.945 1 87.69 157 TYR B O 1
ATOM 4124 N N . LEU B 1 158 ? 1.415 4.039 11.469 1 90.44 158 LEU B N 1
ATOM 4125 C CA . LEU B 1 158 ? 1.478 4.508 12.852 1 90.44 158 LEU B CA 1
ATOM 4126 C C . LEU B 1 158 ? 0.521 3.721 13.734 1 90.44 158 LEU B C 1
ATOM 4128 O O . LEU B 1 158 ? 0.78 3.537 14.93 1 90.44 158 LEU B O 1
ATOM 4132 N N . ALA B 1 159 ? -0.512 3.262 13.117 1 84.44 159 ALA B N 1
ATOM 4133 C CA . ALA B 1 159 ? -1.557 2.574 13.867 1 84.44 159 ALA B CA 1
ATOM 4134 C C . ALA B 1 159 ? -1.266 1.08 13.977 1 84.44 159 ALA B C 1
ATOM 4136 O O . ALA B 1 159 ? -1.992 0.346 14.648 1 84.44 159 ALA B O 1
ATOM 4137 N N . SER B 1 160 ? -0.208 0.591 13.336 1 84.12 160 SER B N 1
ATOM 4138 C CA . SER B 1 160 ? 0.098 -0.835 13.375 1 84.12 160 SER B CA 1
ATOM 4139 C C . SER B 1 160 ? 0.403 -1.294 14.797 1 84.12 160 SER B C 1
ATOM 4141 O O . SER B 1 160 ? 0.951 -0.532 15.602 1 84.12 160 SER B O 1
ATOM 4143 N N . PRO B 1 161 ? 0.099 -2.512 15.133 1 82.12 161 PRO B N 1
ATOM 4144 C CA . PRO B 1 161 ? 0.264 -3.002 16.5 1 82.12 161 PRO B CA 1
ATOM 4145 C C . PRO B 1 161 ? 1.707 -2.906 17 1 82.12 161 PRO B C 1
ATOM 4147 O O . PRO B 1 161 ? 1.949 -2.516 18.141 1 82.12 161 PRO B O 1
ATOM 4150 N N . SER B 1 162 ? 2.637 -3.246 16.188 1 84.69 162 SER B N 1
ATOM 4151 C CA . SER B 1 162 ? 4.035 -3.195 16.594 1 84.69 162 SER B CA 1
ATOM 4152 C C . SER B 1 162 ? 4.469 -1.766 16.906 1 84.69 162 SER B C 1
ATOM 4154 O O . SER B 1 162 ? 5.117 -1.514 17.922 1 84.69 162 SER B O 1
ATOM 4156 N N . VAL B 1 163 ? 4.066 -0.839 16.062 1 90.75 163 VAL B N 1
ATOM 4157 C CA . VAL B 1 163 ? 4.453 0.557 16.25 1 90.75 163 VAL B CA 1
ATOM 4158 C C . VAL B 1 163 ? 3.809 1.118 17.516 1 90.75 163 VAL B C 1
ATOM 4160 O O . VAL B 1 163 ? 4.441 1.862 18.266 1 90.75 163 VAL B O 1
ATOM 4163 N N . LYS B 1 164 ? 2.59 0.723 17.734 1 90.62 164 LYS B N 1
ATOM 4164 C CA . LYS B 1 164 ? 1.896 1.139 18.953 1 90.62 164 LYS B CA 1
ATOM 4165 C C . LYS B 1 164 ? 2.674 0.723 20.203 1 90.62 164 LYS B C 1
ATOM 4167 O O . LYS B 1 164 ? 2.82 1.51 21.141 1 90.62 164 LYS B O 1
ATOM 4172 N N . GLU B 1 165 ? 3.113 -0.461 20.172 1 92.75 165 GLU B N 1
ATOM 4173 C CA . GLU B 1 165 ? 3.881 -0.96 21.312 1 92.75 165 GLU B CA 1
ATOM 4174 C C . GLU B 1 165 ? 5.168 -0.161 21.5 1 92.75 165 GLU B C 1
ATOM 4176 O O . GLU B 1 165 ? 5.535 0.171 22.641 1 92.75 165 GLU B O 1
ATOM 4181 N N . PHE B 1 166 ? 5.801 0.141 20.406 1 95.75 166 PHE B N 1
ATOM 4182 C CA . PHE B 1 166 ? 7.035 0.918 20.484 1 95.75 166 PHE B CA 1
ATOM 4183 C C . PHE B 1 166 ? 6.766 2.297 21.078 1 95.75 166 PHE B C 1
ATOM 4185 O O . PHE B 1 166 ? 7.531 2.773 21.922 1 95.75 166 PHE B O 1
ATOM 4192 N N . ILE B 1 167 ? 5.707 2.928 20.656 1 97.25 167 ILE B N 1
ATOM 4193 C CA . ILE B 1 167 ? 5.375 4.277 21.094 1 97.25 167 ILE B CA 1
ATOM 4194 C C . ILE B 1 167 ? 5.062 4.273 22.594 1 97.25 167 ILE B C 1
ATOM 4196 O O . ILE B 1 167 ? 5.562 5.117 23.328 1 97.25 167 ILE B O 1
ATOM 4200 N N . GLU B 1 168 ? 4.32 3.357 23.031 1 96.81 168 GLU B N 1
ATOM 4201 C CA . GLU B 1 168 ? 3.947 3.268 24.438 1 96.81 168 GLU B CA 1
ATOM 4202 C C . GLU B 1 168 ? 5.172 3.029 25.312 1 96.81 168 GLU B C 1
ATOM 4204 O O . GLU B 1 168 ? 5.305 3.633 26.375 1 96.81 168 GLU B O 1
ATOM 4209 N N . GLU B 1 169 ? 5.988 2.191 24.859 1 96.88 169 GLU B N 1
ATOM 4210 C CA . GLU B 1 169 ? 7.211 1.909 25.609 1 96.88 169 GLU B CA 1
ATOM 4211 C C . GLU B 1 169 ? 8.102 3.145 25.703 1 96.88 169 GLU B C 1
ATOM 4213 O O . GLU B 1 169 ? 8.672 3.432 26.75 1 96.88 169 GLU B O 1
ATOM 4218 N N . SER B 1 170 ? 8.203 3.826 24.609 1 97.5 170 SER B N 1
ATOM 4219 C CA . SER B 1 170 ? 9.016 5.035 24.594 1 97.5 170 SER B CA 1
ATOM 4220 C C . SER B 1 170 ? 8.477 6.082 25.562 1 97.5 170 SER B C 1
ATOM 4222 O O . SER B 1 170 ? 9.234 6.672 26.328 1 97.5 170 SER B O 1
ATOM 4224 N N . CYS B 1 171 ? 7.238 6.316 25.484 1 97 171 CYS B N 1
ATOM 4225 C CA . CYS B 1 171 ? 6.605 7.277 26.375 1 97 171 CYS B CA 1
ATOM 4226 C C . CYS B 1 171 ? 6.871 6.914 27.828 1 97 171 CYS B C 1
ATOM 4228 O O . CYS B 1 171 ? 7.266 7.77 28.625 1 97 171 CYS B O 1
ATOM 4230 N N . ARG B 1 172 ? 6.664 5.672 28.172 1 96.44 172 ARG B N 1
ATOM 4231 C CA . ARG B 1 172 ? 6.887 5.203 29.547 1 96.44 172 ARG B CA 1
ATOM 4232 C C . ARG B 1 172 ? 8.336 5.422 29.969 1 96.44 172 ARG B C 1
ATOM 4234 O O . ARG B 1 172 ? 8.594 5.93 31.062 1 96.44 172 ARG B O 1
ATOM 4241 N N . THR B 1 173 ? 9.211 5.051 29.125 1 96.62 173 THR B N 1
ATOM 4242 C CA . THR B 1 173 ? 10.641 5.152 29.422 1 96.62 173 THR B CA 1
ATOM 4243 C C . THR B 1 173 ? 11.039 6.605 29.672 1 96.62 173 THR B C 1
ATOM 4245 O O . THR B 1 173 ? 11.711 6.906 30.656 1 96.62 173 THR B O 1
ATOM 4248 N N . VAL B 1 174 ? 10.586 7.477 28.812 1 96.62 174 VAL B N 1
ATOM 4249 C CA . VAL B 1 174 ? 10.969 8.883 28.906 1 96.62 174 VAL B CA 1
ATOM 4250 C C . VAL B 1 174 ? 10.328 9.508 30.141 1 96.62 174 VAL B C 1
ATOM 4252 O O . VAL B 1 174 ? 10.969 10.297 30.844 1 96.62 174 VAL B O 1
ATOM 4255 N N . LYS B 1 175 ? 9.156 9.156 30.422 1 95.31 175 LYS B N 1
ATOM 4256 C CA . LYS B 1 175 ? 8.484 9.688 31.609 1 95.31 175 LYS B CA 1
ATOM 4257 C C . LYS B 1 175 ? 9.18 9.234 32.875 1 95.31 175 LYS B C 1
ATOM 4259 O O . LYS B 1 175 ? 9.312 10.008 33.844 1 95.31 175 LYS B O 1
ATOM 4264 N N . THR B 1 176 ? 9.539 8.008 32.875 1 94.06 176 THR B N 1
ATOM 4265 C CA . THR B 1 176 ? 10.172 7.445 34.031 1 94.06 176 THR B CA 1
ATOM 4266 C C . THR B 1 176 ? 11.539 8.07 34.281 1 94.06 176 THR B C 1
ATOM 4268 O O . THR B 1 176 ? 11.938 8.305 35.438 1 94.06 176 THR B O 1
ATOM 4271 N N . SER B 1 177 ? 12.289 8.242 33.25 1 89.38 177 SER B N 1
ATOM 4272 C CA . SER B 1 177 ? 13.641 8.781 33.375 1 89.38 177 SER B CA 1
ATOM 4273 C C . SER B 1 177 ? 13.609 10.289 33.594 1 89.38 177 SER B C 1
ATOM 4275 O O . SER B 1 177 ? 14.57 10.867 34.094 1 89.38 177 SER B O 1
ATOM 4277 N N . GLY B 1 178 ? 12.508 10.609 33.094 1 78.62 178 GLY B N 1
ATOM 4278 C CA . GLY B 1 178 ? 12.391 12.055 33.219 1 78.62 178 GLY B CA 1
ATOM 4279 C C . GLY B 1 178 ? 11.383 12.492 34.25 1 78.62 178 GLY B C 1
ATOM 4280 O O . GLY B 1 178 ? 11.125 11.766 35.219 1 78.62 178 GLY B O 1
ATOM 4281 N N . GLY B 1 179 ? 10.969 13.719 34.438 1 81.12 179 GLY B N 1
ATOM 4282 C CA . GLY B 1 179 ? 10.094 14.406 35.375 1 81.12 179 GLY B CA 1
ATOM 4283 C C . GLY B 1 179 ? 8.625 14.094 35.156 1 81.12 179 GLY B C 1
ATOM 4284 O O . GLY B 1 179 ? 7.762 14.891 35.531 1 81.12 179 GLY B O 1
ATOM 4285 N N . GLY B 1 180 ? 8.336 12.93 34.438 1 89.19 180 GLY B N 1
ATOM 4286 C CA . GLY B 1 180 ? 6.953 12.5 34.344 1 89.19 180 GLY B CA 1
ATOM 4287 C C . GLY B 1 180 ? 6.25 13.031 33.125 1 89.19 180 GLY B C 1
ATOM 4288 O O . GLY B 1 180 ? 5.055 12.789 32.938 1 89.19 180 GLY B O 1
ATOM 4289 N N . THR B 1 181 ? 7.008 13.727 32.312 1 93.19 181 THR B N 1
ATOM 4290 C CA . THR B 1 181 ? 6.398 14.289 31.109 1 93.19 181 THR B CA 1
ATOM 4291 C C . THR B 1 181 ? 7.012 13.664 29.859 1 93.19 181 THR B C 1
ATOM 4293 O O . THR B 1 181 ? 8.125 13.141 29.906 1 93.19 181 THR B O 1
ATOM 4296 N N . ALA B 1 182 ? 6.25 13.633 28.844 1 96.75 182 ALA B N 1
ATOM 4297 C CA . ALA B 1 182 ? 6.695 13.156 27.531 1 96.75 182 ALA B CA 1
ATOM 4298 C C . ALA B 1 182 ? 6.035 13.953 26.406 1 96.75 182 ALA B C 1
ATOM 4300 O O . ALA B 1 182 ? 4.82 14.164 26.422 1 96.75 182 ALA B O 1
ATOM 4301 N N . THR B 1 183 ? 6.859 14.383 25.516 1 96.81 183 THR B N 1
ATOM 4302 C CA . THR B 1 183 ? 6.391 15.172 24.375 1 96.81 183 THR B CA 1
ATOM 4303 C C . THR B 1 183 ? 6.559 14.398 23.078 1 96.81 183 THR B C 1
ATOM 4305 O O . THR B 1 183 ? 7.574 13.727 22.875 1 96.81 183 THR B O 1
ATOM 4308 N N . ALA B 1 184 ? 5.547 14.469 22.219 1 97.88 184 ALA B N 1
ATOM 4309 C CA . ALA B 1 184 ? 5.605 13.922 20.875 1 97.88 184 ALA B CA 1
ATOM 4310 C C . ALA B 1 184 ? 5.516 15.039 19.828 1 97.88 184 ALA B C 1
ATOM 4312 O O . ALA B 1 184 ? 4.797 16.016 20.016 1 97.88 184 ALA B O 1
ATOM 4313 N N . VAL B 1 185 ? 6.199 14.836 18.688 1 97.75 185 VAL B N 1
ATOM 4314 C CA . VAL B 1 185 ? 6.207 15.836 17.641 1 97.75 185 VAL B CA 1
ATOM 4315 C C . VAL B 1 185 ? 5.906 15.18 16.297 1 97.75 185 VAL B C 1
ATOM 4317 O O . VAL B 1 185 ? 6.453 14.117 15.984 1 97.75 185 VAL B O 1
ATOM 4320 N N . ASP B 1 186 ? 4.988 15.75 15.57 1 97.56 186 ASP B N 1
ATOM 4321 C CA . ASP B 1 186 ? 4.77 15.477 14.148 1 97.56 186 ASP B CA 1
ATOM 4322 C C . ASP B 1 186 ? 5.504 16.484 13.273 1 97.56 186 ASP B C 1
ATOM 4324 O O . ASP B 1 186 ? 5.027 17.594 13.07 1 97.56 186 ASP B O 1
ATOM 4328 N N . LEU B 1 187 ? 6.684 16.078 12.75 1 96.62 187 LEU B N 1
ATOM 4329 C CA . LEU B 1 187 ? 7.523 16.969 11.961 1 96.62 187 LEU B CA 1
ATOM 4330 C C . LEU B 1 187 ? 7.086 16.984 10.5 1 96.62 187 LEU B C 1
ATOM 4332 O O . LEU B 1 187 ? 7.051 15.93 9.852 1 96.62 187 LEU B O 1
ATOM 4336 N N . GLY B 1 188 ? 6.879 18.156 9.914 1 94.31 188 GLY B N 1
ATOM 4337 C CA . GLY B 1 188 ? 6.207 18.234 8.625 1 94.31 188 GLY B CA 1
ATOM 4338 C C . GLY B 1 188 ? 4.77 17.75 8.68 1 94.31 188 GLY B C 1
ATOM 4339 O O . GLY B 1 188 ? 4.395 16.844 7.938 1 94.31 188 GLY B O 1
ATOM 4340 N N . CYS B 1 189 ? 3.979 18.438 9.508 1 95.75 189 CYS B N 1
ATOM 4341 C CA . CYS B 1 189 ? 2.697 17.859 9.891 1 95.75 189 CYS B CA 1
ATOM 4342 C C . CYS B 1 189 ? 1.674 18 8.766 1 95.75 189 CYS B C 1
ATOM 4344 O O . CYS B 1 189 ? 0.617 17.375 8.797 1 95.75 189 CYS B O 1
ATOM 4346 N N . GLY B 1 190 ? 1.956 18.859 7.703 1 93.69 190 GLY B N 1
ATOM 4347 C CA . GLY B 1 190 ? 0.986 19.016 6.633 1 93.69 190 GLY B CA 1
ATOM 4348 C C . GLY B 1 190 ? -0.382 19.453 7.125 1 93.69 190 GLY B C 1
ATOM 4349 O O . GLY B 1 190 ? -0.504 20.453 7.844 1 93.69 190 GLY B O 1
ATOM 4350 N N . PRO B 1 191 ? -1.394 18.672 6.82 1 93.38 191 PRO B N 1
ATOM 4351 C CA . PRO B 1 191 ? -2.74 19.031 7.285 1 93.38 191 PRO B CA 1
ATOM 4352 C C . PRO B 1 191 ? -3 18.594 8.727 1 93.38 191 PRO B C 1
ATOM 4354 O O . PRO B 1 191 ? -4.141 18.625 9.188 1 93.38 191 PRO B O 1
ATOM 4357 N N . GLY B 1 192 ? -2.004 18.125 9.383 1 94 192 GLY B N 1
ATOM 4358 C CA . GLY B 1 192 ? -2.094 17.797 10.797 1 94 192 GLY B CA 1
ATOM 4359 C C . GLY B 1 192 ? -2.531 16.375 11.055 1 94 192 GLY B C 1
ATOM 4360 O O . GLY B 1 192 ? -2.834 16 12.188 1 94 192 GLY B O 1
ATOM 4361 N N . ALA B 1 193 ? -2.535 15.531 10.016 1 91.94 193 ALA B N 1
ATOM 4362 C CA . ALA B 1 193 ? -3.076 14.18 10.133 1 91.94 193 ALA B CA 1
ATOM 4363 C C . ALA B 1 193 ? -2.266 13.352 11.125 1 91.94 193 ALA B C 1
ATOM 4365 O O . ALA B 1 193 ? -2.832 12.602 11.922 1 91.94 193 ALA B O 1
ATOM 4366 N N . GLY B 1 194 ? -0.948 13.469 11.078 1 93.38 194 GLY B N 1
ATOM 4367 C CA . GLY B 1 194 ? -0.106 12.727 12.008 1 93.38 194 GLY B CA 1
ATOM 4368 C C . GLY B 1 194 ? -0.32 13.125 13.453 1 93.38 194 GLY B C 1
ATOM 4369 O O . GLY B 1 194 ? -0.559 12.273 14.305 1 93.38 194 GLY B O 1
ATOM 4370 N N . ALA B 1 195 ? -0.253 14.406 13.742 1 94.06 195 ALA B N 1
ATOM 4371 C CA . ALA B 1 195 ? -0.44 14.922 15.094 1 94.06 195 ALA B CA 1
ATOM 4372 C C . ALA B 1 195 ? -1.827 14.578 15.633 1 94.06 195 ALA B C 1
ATOM 4374 O O . ALA B 1 195 ? -1.972 14.164 16.781 1 94.06 195 ALA B O 1
ATOM 4375 N N . LEU B 1 196 ? -2.803 14.75 14.797 1 90.44 196 LEU B N 1
ATOM 4376 C CA . LEU B 1 196 ? -4.172 14.445 15.203 1 90.44 196 LEU B CA 1
ATOM 4377 C C . LEU B 1 196 ? -4.348 12.953 15.453 1 90.44 196 LEU B C 1
ATOM 4379 O O . LEU B 1 196 ? -5.031 12.547 16.391 1 90.44 196 LEU B O 1
ATOM 4383 N N . GLY B 1 197 ? -3.734 12.164 14.57 1 86.88 197 GLY B N 1
ATOM 4384 C CA . GLY B 1 197 ? -3.744 10.727 14.789 1 86.88 197 GLY B CA 1
ATOM 4385 C C . GLY B 1 197 ? -3.094 10.32 16.094 1 86.88 197 GLY B C 1
ATOM 4386 O O . GLY B 1 197 ? -3.623 9.477 16.828 1 86.88 197 GLY B O 1
ATOM 4387 N N . LEU B 1 198 ? -1.986 10.938 16.422 1 90.5 198 LEU B N 1
ATOM 4388 C CA . LEU B 1 198 ? -1.313 10.68 17.688 1 90.5 198 LEU B CA 1
ATOM 4389 C C . LEU B 1 198 ? -2.203 11.07 18.875 1 90.5 198 LEU B C 1
ATOM 4391 O O . LEU B 1 198 ? -2.309 10.328 19.844 1 90.5 198 LEU B O 1
ATOM 4395 N N . HIS B 1 199 ? -2.773 12.188 18.75 1 89 199 HIS B N 1
ATOM 4396 C CA . HIS B 1 199 ? -3.611 12.695 19.828 1 89 199 HIS B CA 1
ATOM 4397 C C . HIS B 1 199 ? -4.789 11.758 20.094 1 89 199 HIS B C 1
ATOM 4399 O O . HIS B 1 199 ? -5.129 11.5 21.25 1 89 199 HIS B O 1
ATOM 4405 N N . ARG B 1 200 ? -5.293 11.297 19.062 1 82.69 200 ARG B N 1
ATOM 4406 C CA . ARG B 1 200 ? -6.438 10.406 19.172 1 82.69 200 ARG B CA 1
ATOM 4407 C C . ARG B 1 200 ? -6.035 9.086 19.828 1 82.69 200 ARG B C 1
ATOM 4409 O O . ARG B 1 200 ? -6.762 8.555 20.672 1 82.69 200 ARG B O 1
ATOM 4416 N N . GLN B 1 201 ? -4.941 8.633 19.453 1 82.44 201 GLN B N 1
ATOM 4417 C CA . GLN B 1 201 ? -4.559 7.293 19.891 1 82.44 201 GLN B CA 1
ATOM 4418 C C . GLN B 1 201 ? -3.781 7.336 21.203 1 82.44 201 GLN B C 1
ATOM 4420 O O . GLN B 1 201 ? -3.885 6.422 22.016 1 82.44 201 GLN B O 1
ATOM 4425 N N . TYR B 1 202 ? -3.051 8.453 21.391 1 87.81 202 TYR B N 1
ATOM 4426 C CA . TYR B 1 202 ? -2.084 8.445 22.484 1 87.81 202 TYR B CA 1
ATOM 4427 C C . TYR B 1 202 ? -2.238 9.68 23.359 1 87.81 202 TYR B C 1
ATOM 4429 O O . TYR B 1 202 ? -1.37 9.984 24.188 1 87.81 202 TYR B O 1
ATOM 4437 N N . GLY B 1 203 ? -3.229 10.406 23.203 1 87.69 203 GLY B N 1
ATOM 4438 C CA . GLY B 1 203 ? -3.449 11.617 23.984 1 87.69 203 GLY B CA 1
ATOM 4439 C C . GLY B 1 203 ? -3.492 11.359 25.484 1 87.69 203 GLY B C 1
ATOM 4440 O O . GLY B 1 203 ? -3.264 12.273 26.281 1 87.69 203 GLY B O 1
ATOM 4441 N N . HIS B 1 204 ? -3.689 10.148 25.844 1 87.69 204 HIS B N 1
ATOM 4442 C CA . HIS B 1 204 ? -3.822 9.805 27.25 1 87.69 204 HIS B CA 1
ATOM 4443 C C . HIS B 1 204 ? -2.463 9.5 27.875 1 87.69 204 HIS B C 1
ATOM 4445 O O . HIS B 1 204 ? -2.336 9.445 29.109 1 87.69 204 HIS B O 1
ATOM 4451 N N . ILE B 1 205 ? -1.465 9.359 27.062 1 91.38 205 ILE B N 1
ATOM 4452 C CA . ILE B 1 205 ? -0.201 8.961 27.672 1 91.38 205 ILE B CA 1
ATOM 4453 C C . ILE B 1 205 ? 0.839 10.055 27.469 1 91.38 205 ILE B C 1
ATOM 4455 O O . ILE B 1 205 ? 1.773 10.195 28.266 1 91.38 205 ILE B O 1
ATOM 4459 N N . PHE B 1 206 ? 0.685 10.852 26.516 1 94.19 206 PHE B N 1
ATOM 4460 C CA . PHE B 1 206 ? 1.605 11.961 26.312 1 94.19 206 PHE B CA 1
ATOM 4461 C C . PHE B 1 206 ? 1.13 13.203 27.062 1 94.19 206 PHE B C 1
ATOM 4463 O O . PHE B 1 206 ? -0.062 13.344 27.344 1 94.19 206 PHE B O 1
ATOM 4470 N N . THR B 1 207 ? 2.119 14.039 27.375 1 94.25 207 THR B N 1
ATOM 4471 C CA . THR B 1 207 ? 1.783 15.312 28 1 94.25 207 THR B CA 1
ATOM 4472 C C . THR B 1 207 ? 1.528 16.375 26.953 1 94.25 207 THR B C 1
ATOM 4474 O O . THR B 1 207 ? 0.697 17.266 27.141 1 94.25 207 THR B O 1
ATOM 4477 N N . SER B 1 208 ? 2.281 16.266 25.922 1 94 208 SER B N 1
ATOM 4478 C CA . SER B 1 208 ? 2.195 17.266 24.859 1 94 208 SER B CA 1
ATOM 4479 C C . SER B 1 208 ? 2.412 16.609 23.484 1 94 208 SER B C 1
ATOM 4481 O O . SER B 1 208 ? 3.256 15.727 23.344 1 94 208 SER B O 1
ATOM 4483 N N . ILE B 1 209 ? 1.6 17.031 22.516 1 95.69 209 ILE B N 1
ATOM 4484 C CA . ILE B 1 209 ? 1.75 16.656 21.125 1 95.69 209 ILE B CA 1
ATOM 4485 C C . ILE B 1 209 ? 1.8 17.906 20.25 1 95.69 209 ILE B C 1
ATOM 4487 O O . ILE B 1 209 ? 0.9 18.75 20.312 1 95.69 209 ILE B O 1
ATOM 4491 N N . GLN B 1 210 ? 2.852 18.031 19.422 1 96.12 210 GLN B N 1
ATOM 4492 C CA . GLN B 1 210 ? 3.033 19.234 18.609 1 96.12 210 GLN B CA 1
ATOM 4493 C C . GLN B 1 210 ? 3.188 18.875 17.141 1 96.12 210 GLN B C 1
ATOM 4495 O O . GLN B 1 210 ? 3.918 17.938 16.797 1 96.12 210 GLN B O 1
ATOM 4500 N N . GLY B 1 211 ? 2.389 19.516 16.297 1 97.06 211 GLY B N 1
ATOM 4501 C CA . GLY B 1 211 ? 2.623 19.484 14.859 1 97.06 211 GLY B CA 1
ATOM 4502 C C . GLY B 1 211 ? 3.451 20.656 14.375 1 97.06 211 GLY B C 1
ATOM 4503 O O . GLY B 1 211 ? 3.105 21.828 14.617 1 97.06 211 GLY B O 1
ATOM 4504 N N . LEU B 1 212 ? 4.559 20.359 13.68 1 96.12 212 LEU B N 1
ATOM 4505 C CA . LEU B 1 212 ? 5.457 21.391 13.195 1 96.12 212 LEU B CA 1
ATOM 4506 C C . LEU B 1 212 ? 5.523 21.391 11.672 1 96.12 212 LEU B C 1
ATOM 4508 O O . LEU B 1 212 ? 5.547 20.312 11.055 1 96.12 212 LEU B O 1
ATOM 4512 N N . ASP B 1 213 ? 5.48 22.531 11.07 1 93.69 213 ASP B N 1
ATOM 4513 C CA . ASP B 1 213 ? 5.645 22.688 9.633 1 93.69 213 ASP B CA 1
ATOM 4514 C C . ASP B 1 213 ? 6.184 24.062 9.281 1 93.69 213 ASP B C 1
ATOM 4516 O O . ASP B 1 213 ? 5.875 25.047 9.953 1 93.69 213 ASP B O 1
ATOM 4520 N N . ILE B 1 214 ? 6.977 24.078 8.258 1 90.5 214 ILE B N 1
ATOM 4521 C CA . ILE B 1 214 ? 7.523 25.359 7.82 1 90.5 214 ILE B CA 1
ATOM 4522 C C . ILE B 1 214 ? 6.469 26.125 7.02 1 90.5 214 ILE B C 1
ATOM 4524 O O . ILE B 1 214 ? 6.547 27.344 6.891 1 90.5 214 ILE B O 1
ATOM 4528 N N . ASN B 1 215 ? 5.492 25.422 6.422 1 88.38 215 ASN B N 1
ATOM 4529 C CA . ASN B 1 215 ? 4.422 25.984 5.605 1 88.38 215 ASN B CA 1
ATOM 4530 C C . ASN B 1 215 ? 3.291 26.531 6.465 1 88.38 215 ASN B C 1
ATOM 4532 O O . ASN B 1 215 ? 2.58 25.781 7.125 1 88.38 215 ASN B O 1
ATOM 4536 N N . PRO B 1 216 ? 3.074 27.859 6.445 1 90.56 216 PRO B N 1
ATOM 4537 C CA . PRO B 1 216 ? 2.012 28.438 7.273 1 90.56 216 PRO B CA 1
ATOM 4538 C C . PRO B 1 216 ? 0.626 27.922 6.898 1 90.56 216 PRO B C 1
ATOM 4540 O O . PRO B 1 216 ? -0.266 27.859 7.746 1 90.56 216 PRO B O 1
ATOM 4543 N N . TYR B 1 217 ? 0.399 27.531 5.641 1 90.38 217 TYR B N 1
ATOM 4544 C CA . TYR B 1 217 ? -0.878 26.953 5.242 1 90.38 217 TYR B CA 1
ATOM 4545 C C . TYR B 1 217 ? -1.105 25.609 5.922 1 90.38 217 TYR B C 1
ATOM 4547 O O . TYR B 1 217 ? -2.236 25.266 6.285 1 90.38 217 TYR B O 1
ATOM 4555 N N . ALA B 1 218 ? -0.029 24.859 6.039 1 93.25 218 ALA B N 1
ATOM 4556 C CA . ALA B 1 218 ? -0.12 23.609 6.766 1 93.25 218 ALA B CA 1
ATOM 4557 C C . ALA B 1 218 ? -0.605 23.828 8.195 1 93.25 218 ALA B C 1
ATOM 4559 O O . ALA B 1 218 ? -1.488 23.109 8.672 1 93.25 218 ALA B O 1
ATOM 4560 N N . ILE B 1 219 ? -0.112 24.875 8.844 1 93.44 219 ILE B N 1
ATOM 4561 C CA . ILE B 1 219 ? -0.486 25.188 10.219 1 93.44 219 ILE B CA 1
ATOM 4562 C C . ILE B 1 219 ? -1.958 25.578 10.281 1 93.44 219 ILE B C 1
ATOM 4564 O O . ILE B 1 219 ? -2.711 25.094 11.125 1 93.44 219 ILE B O 1
ATOM 4568 N N . ALA B 1 220 ? -2.322 26.391 9.359 1 92.38 220 ALA B N 1
ATOM 4569 C CA . ALA B 1 220 ? -3.709 26.844 9.32 1 92.38 220 ALA B CA 1
ATOM 4570 C C . ALA B 1 220 ? -4.668 25.688 9.109 1 92.38 220 ALA B C 1
ATOM 4572 O O . ALA B 1 220 ? -5.672 25.562 9.812 1 92.38 220 ALA B O 1
ATOM 4573 N N . PHE B 1 221 ? -4.375 24.828 8.141 1 93.44 221 PHE B N 1
ATOM 4574 C CA . PHE B 1 221 ? -5.234 23.688 7.855 1 93.44 221 PHE B CA 1
ATOM 4575 C C . PHE B 1 221 ? -5.254 22.719 9.031 1 93.44 221 PHE B C 1
ATOM 4577 O O . PHE B 1 221 ? -6.293 22.125 9.336 1 93.44 221 PHE B O 1
ATOM 4584 N N . SER B 1 222 ? -4.082 22.547 9.672 1 94.5 222 SER B N 1
ATOM 4585 C CA . SER B 1 222 ? -4.023 21.672 10.844 1 94.5 222 SER B CA 1
ATOM 4586 C C . SER B 1 222 ? -4.953 22.172 11.945 1 94.5 222 SER B C 1
ATOM 4588 O O . SER B 1 222 ? -5.641 21.375 12.594 1 94.5 222 SER B O 1
ATOM 4590 N N . GLU B 1 223 ? -4.996 23.438 12.156 1 92.38 223 GLU B N 1
ATOM 4591 C CA . GLU B 1 223 ? -5.859 24.016 13.172 1 92.38 223 GLU B CA 1
ATOM 4592 C C . GLU B 1 223 ? -7.332 23.828 12.82 1 92.38 223 GLU B C 1
ATOM 4594 O O . GLU B 1 223 ? -8.148 23.516 13.688 1 92.38 223 GLU B O 1
ATOM 4599 N N . VAL B 1 224 ? -7.641 24.047 11.57 1 91.88 224 VAL B N 1
ATOM 4600 C CA . VAL B 1 224 ? -9.016 23.828 11.117 1 91.88 224 VAL B CA 1
ATOM 4601 C C . VAL B 1 224 ? -9.406 22.375 11.312 1 91.88 224 VAL B C 1
ATOM 4603 O O . VAL B 1 224 ? -10.477 22.078 11.867 1 91.88 224 VAL B O 1
ATOM 4606 N N . ASN B 1 225 ? -8.523 21.484 10.875 1 92.44 225 ASN B N 1
ATOM 4607 C CA . ASN B 1 225 ? -8.805 20.047 10.969 1 92.44 225 ASN B CA 1
ATOM 4608 C C . ASN B 1 225 ? -8.914 19.594 12.422 1 92.44 225 ASN B C 1
ATOM 4610 O O . ASN B 1 225 ? -9.688 18.688 12.742 1 92.44 225 ASN B O 1
ATOM 4614 N N . ALA B 1 226 ? -8.195 20.188 13.281 1 89.62 226 ALA B N 1
ATOM 4615 C CA . ALA B 1 226 ? -8.258 19.875 14.703 1 89.62 226 ALA B CA 1
ATOM 4616 C C . ALA B 1 226 ? -9.625 20.219 15.289 1 89.62 226 ALA B C 1
ATOM 4618 O O . ALA B 1 226 ? -10.086 19.578 16.234 1 89.62 226 ALA B O 1
ATOM 4619 N N . GLY B 1 227 ? -10.227 21.234 14.719 1 82.75 227 GLY B N 1
ATOM 4620 C CA . GLY B 1 227 ? -11.539 21.641 15.172 1 82.75 227 GLY B CA 1
ATOM 4621 C C . GLY B 1 227 ? -12.648 20.719 14.703 1 82.75 227 GLY B C 1
ATOM 4622 O O . GLY B 1 227 ? -13.742 20.703 15.281 1 82.75 227 GLY B O 1
ATOM 4623 N N . SER B 1 228 ? -12.422 20.047 13.688 1 71.56 228 SER B N 1
ATOM 4624 C CA . SER B 1 228 ? -13.438 19.203 13.07 1 71.56 228 SER B CA 1
ATOM 4625 C C . SER B 1 228 ? -13.328 17.766 13.57 1 71.56 228 SER B C 1
ATOM 4627 O O . SER B 1 228 ? -14.312 17.031 13.547 1 71.56 228 SER B O 1
ATOM 4629 N N . VAL B 1 229 ? -12.188 17.344 13.727 1 59.81 229 VAL B N 1
ATOM 4630 C CA . VAL B 1 229 ? -11.977 15.969 14.148 1 59.81 229 VAL B CA 1
ATOM 4631 C C . VAL B 1 229 ? -12.305 15.82 15.633 1 59.81 229 VAL B C 1
ATOM 4633 O O . VAL B 1 229 ? -11.875 16.641 16.453 1 59.81 229 VAL B O 1
ATOM 4636 N N . GLU B 1 230 ? -13.602 15.398 15.891 1 53.91 230 GLU B N 1
ATOM 4637 C CA . GLU B 1 230 ? -13.914 15.141 17.297 1 53.91 230 GLU B CA 1
ATOM 4638 C C . GLU B 1 230 ? -12.758 14.438 18 1 53.91 230 GLU B C 1
ATOM 4640 O O . GLU B 1 230 ? -12.477 13.266 17.734 1 53.91 230 GLU B O 1
ATOM 4645 N N . THR B 1 231 ? -11.688 15.188 18.297 1 49.19 231 THR B N 1
ATOM 4646 C CA . THR B 1 231 ? -10.75 14.406 19.094 1 49.19 231 THR B CA 1
ATOM 4647 C C . THR B 1 231 ? -11.469 13.711 20.234 1 49.19 231 THR B C 1
ATOM 4649 O O . THR B 1 231 ? -11.992 14.367 21.141 1 49.19 231 THR B O 1
ATOM 4652 N N . LYS B 1 232 ? -12.227 12.734 19.844 1 48.38 232 LYS B N 1
ATOM 4653 C CA . LYS B 1 232 ? -13.008 11.977 20.828 1 48.38 232 LYS B CA 1
ATOM 4654 C C . LYS B 1 232 ? -12.273 11.883 22.156 1 48.38 232 LYS B C 1
ATOM 4656 O O . LYS B 1 232 ? -12.867 11.508 23.172 1 48.38 232 LYS B O 1
ATOM 4661 N N . TYR B 1 233 ? -10.953 11.648 22.062 1 46.12 233 TYR B N 1
ATOM 4662 C CA . TYR B 1 233 ? -10.438 11.391 23.406 1 46.12 233 TYR B CA 1
ATOM 4663 C C . TYR B 1 233 ? -10.68 12.586 24.328 1 46.12 233 TYR B C 1
ATOM 4665 O O . TYR B 1 233 ? -9.773 13.391 24.562 1 46.12 233 TYR B O 1
ATOM 4673 N N . GLN B 1 234 ? -11.711 13.289 23.875 1 47.44 234 GLN B N 1
ATOM 4674 C CA . GLN B 1 234 ? -11.992 14.219 24.969 1 47.44 234 GLN B CA 1
ATOM 4675 C C . GLN B 1 234 ? -11.859 13.531 26.312 1 47.44 234 GLN B C 1
ATOM 4677 O O . GLN B 1 234 ? -11.883 12.305 26.406 1 47.44 234 GLN B O 1
ATOM 4682 N N . ASN B 1 235 ? -11.711 14.383 27.359 1 48.84 235 ASN B N 1
ATOM 4683 C CA . ASN B 1 235 ? -11.555 14.141 28.797 1 48.84 235 ASN B CA 1
ATOM 4684 C C . ASN B 1 235 ? -12.43 12.984 29.266 1 48.84 235 ASN B C 1
ATOM 4686 O O . ASN B 1 235 ? -13.562 13.188 29.703 1 48.84 235 ASN B O 1
ATOM 4690 N N . VAL B 1 236 ? -12.18 11.852 28.391 1 43.5 236 VAL B N 1
ATOM 4691 C CA . VAL B 1 236 ? -12.984 10.797 29 1 43.5 236 VAL B CA 1
ATOM 4692 C C . VAL B 1 236 ? -12.367 10.383 30.328 1 43.5 236 VAL B C 1
ATOM 4694 O O . VAL B 1 236 ? -11.172 10.094 30.406 1 43.5 236 VAL B O 1
ATOM 4697 N N . ASN B 1 237 ? -13.125 10.422 31.344 1 48.81 237 ASN B N 1
ATOM 4698 C CA . ASN B 1 237 ? -13.07 9.961 32.719 1 48.81 237 ASN B CA 1
ATOM 4699 C C . ASN B 1 237 ? -12.125 10.82 33.562 1 48.81 237 ASN B C 1
ATOM 4701 O O . ASN B 1 237 ? -11.445 10.305 34.438 1 48.81 237 ASN B O 1
ATOM 4705 N N . GLY B 1 238 ? -11.961 12.023 33.125 1 56.34 238 GLY B N 1
ATOM 4706 C CA . GLY B 1 238 ? -11.172 12.867 34 1 56.34 238 GLY B CA 1
ATOM 4707 C C . GLY B 1 238 ? -9.68 12.773 33.719 1 56.34 238 GLY B C 1
ATOM 4708 O O . GLY B 1 238 ? -8.875 13.336 34.469 1 56.34 238 GLY B O 1
ATOM 4709 N N . MET B 1 239 ? -9.352 11.906 32.812 1 59.25 239 MET B N 1
ATOM 4710 C CA . MET B 1 239 ? -7.93 11.773 32.531 1 59.25 239 MET B CA 1
ATOM 4711 C C . MET B 1 239 ? -7.449 12.914 31.625 1 59.25 239 MET B C 1
ATOM 4713 O O . MET B 1 239 ? -8.18 13.383 30.75 1 59.25 239 MET B O 1
ATOM 4717 N N . SER B 1 240 ? -6.328 13.453 32.031 1 67.12 240 SER B N 1
ATOM 4718 C CA . SER B 1 240 ? -5.699 14.531 31.281 1 67.12 240 SER B CA 1
ATOM 4719 C C . SER B 1 240 ? -5.332 14.094 29.875 1 67.12 240 SER B C 1
ATOM 4721 O O . SER B 1 240 ? -4.914 12.945 29.672 1 67.12 240 SER B O 1
ATOM 4723 N N . VAL B 1 241 ? -5.707 14.883 28.922 1 84.38 241 VAL B N 1
ATOM 4724 C CA . VAL B 1 241 ? -5.359 14.648 27.516 1 84.38 241 VAL B CA 1
ATOM 4725 C C . VAL B 1 241 ? -4.203 15.562 27.109 1 84.38 241 VAL B C 1
ATOM 4727 O O . VAL B 1 241 ? -4.098 16.688 27.594 1 84.38 241 VAL B O 1
ATOM 4730 N N . ALA B 1 242 ? -3.338 15.047 26.344 1 90.88 242 ALA B N 1
ATOM 4731 C CA . ALA B 1 242 ? -2.152 15.781 25.906 1 90.88 242 ALA B CA 1
ATOM 4732 C C . ALA B 1 242 ? -2.529 17.141 25.312 1 90.88 242 ALA B C 1
ATOM 4734 O O . ALA B 1 242 ? -3.527 17.25 24.609 1 90.88 242 ALA B O 1
ATOM 4735 N N . ASP B 1 243 ? -1.77 18.125 25.641 1 91.94 243 ASP B N 1
ATOM 4736 C CA . ASP B 1 243 ? -1.894 19.391 24.938 1 91.94 243 ASP B CA 1
ATOM 4737 C C . ASP B 1 243 ? -1.538 19.25 23.469 1 91.94 243 ASP B C 1
ATOM 4739 O O . ASP B 1 243 ? -0.527 18.641 23.125 1 91.94 243 ASP B O 1
ATOM 4743 N N . LEU B 1 244 ? -2.441 19.766 22.641 1 93.38 244 LEU B N 1
ATOM 4744 C CA . LEU B 1 244 ? -2.209 19.719 21.188 1 93.38 244 LEU B CA 1
ATOM 4745 C C . LEU B 1 244 ? -1.934 21.109 20.641 1 93.38 244 LEU B C 1
ATOM 4747 O O . LEU B 1 244 ? -2.693 22.047 20.906 1 93.38 244 LEU B O 1
ATOM 4751 N N . ALA B 1 245 ? -0.802 21.297 19.938 1 94.06 245 ALA B N 1
ATOM 4752 C CA . ALA B 1 245 ? -0.478 22.594 19.359 1 94.06 245 ALA B CA 1
ATOM 4753 C C . ALA B 1 245 ? 0.158 22.438 17.984 1 94.06 245 ALA B C 1
ATOM 4755 O O . ALA B 1 245 ? 0.769 21.406 17.688 1 94.06 245 ALA B O 1
ATOM 4756 N N . PHE B 1 246 ? -0.036 23.406 17.141 1 95.69 246 PHE B N 1
ATOM 4757 C CA . PHE B 1 246 ? 0.59 23.5 15.82 1 95.69 246 PHE B CA 1
ATOM 4758 C C . PHE B 1 246 ? 1.431 24.766 15.703 1 95.69 246 PHE B C 1
ATOM 4760 O O . PHE B 1 246 ? 0.979 25.844 16.078 1 95.69 246 PHE B O 1
ATOM 4767 N N . LYS B 1 247 ? 2.705 24.594 15.234 1 95.44 247 LYS B N 1
ATOM 4768 C CA . LYS B 1 247 ? 3.615 25.734 15.172 1 95.44 247 LYS B CA 1
ATOM 4769 C C . LYS B 1 247 ? 4.418 25.719 13.875 1 95.44 247 LYS B C 1
ATOM 4771 O O . LYS B 1 247 ? 4.82 24.656 13.398 1 95.44 247 LYS B O 1
ATOM 4776 N N . GLU B 1 248 ? 4.543 26.906 13.312 1 93.06 248 GLU B N 1
ATOM 4777 C CA . GLU B 1 248 ? 5.5 27.062 12.219 1 93.06 248 GLU B CA 1
ATOM 4778 C C . GLU B 1 248 ? 6.926 26.781 12.688 1 93.06 248 GLU B C 1
ATOM 4780 O O . GLU B 1 248 ? 7.355 27.312 13.719 1 93.06 248 GLU B O 1
ATOM 4785 N N . SER B 1 249 ? 7.66 25.938 11.961 1 91.12 249 SER B N 1
ATOM 4786 C CA . SER B 1 249 ? 9 25.547 12.391 1 91.12 249 SER B CA 1
ATOM 4787 C C . SER B 1 249 ? 9.82 25.031 11.211 1 91.12 249 SER B C 1
ATOM 4789 O O . SER B 1 249 ? 9.312 24.297 10.367 1 91.12 249 SER B O 1
ATOM 4791 N N . SER B 1 250 ? 11.039 25.547 11.141 1 85.5 250 SER B N 1
ATOM 4792 C CA . SER B 1 250 ? 12.016 24.844 10.305 1 85.5 250 SER B CA 1
ATOM 4793 C C . SER B 1 250 ? 12.586 23.625 11.023 1 85.5 250 SER B C 1
ATOM 4795 O O . SER B 1 250 ? 13.289 23.766 12.023 1 85.5 250 SER B O 1
ATOM 4797 N N . PHE B 1 251 ? 12.242 22.516 10.492 1 86 251 PHE B N 1
ATOM 4798 C CA . PHE B 1 251 ? 12.539 21.281 11.188 1 86 251 PHE B CA 1
ATOM 4799 C C . PHE B 1 251 ? 12.102 21.359 12.648 1 86 251 PHE B C 1
ATOM 4801 O O . PHE B 1 251 ? 10.93 21.562 12.938 1 86 251 PHE B O 1
ATOM 4808 N N . LEU B 1 252 ? 13.07 21.141 13.539 1 83.06 252 LEU B N 1
ATOM 4809 C CA . LEU B 1 252 ? 12.711 21.047 14.945 1 83.06 252 LEU B CA 1
ATOM 4810 C C . LEU B 1 252 ? 13.125 22.297 15.703 1 83.06 252 LEU B C 1
ATOM 4812 O O . LEU B 1 252 ? 13.203 22.297 16.938 1 83.06 252 LEU B O 1
ATOM 4816 N N . SER B 1 253 ? 13.219 23.406 15.078 1 82.88 253 SER B N 1
ATOM 4817 C CA . SER B 1 253 ? 13.719 24.641 15.688 1 82.88 253 SER B CA 1
ATOM 4818 C C . SER B 1 253 ? 12.742 25.172 16.734 1 82.88 253 SER B C 1
ATOM 4820 O O . SER B 1 253 ? 13.156 25.797 17.719 1 82.88 253 SER B O 1
ATOM 4822 N N . ALA B 1 254 ? 11.484 24.891 16.562 1 85.06 254 ALA B N 1
ATOM 4823 C CA . ALA B 1 254 ? 10.461 25.406 17.453 1 85.06 254 ALA B CA 1
ATOM 4824 C C . ALA B 1 254 ? 10.492 24.703 18.812 1 85.06 254 ALA B C 1
ATOM 4826 O O . ALA B 1 254 ? 9.875 25.156 19.766 1 85.06 254 ALA B O 1
ATOM 4827 N N . ILE B 1 255 ? 11.203 23.578 18.906 1 84.5 255 ILE B N 1
ATOM 4828 C CA . ILE B 1 255 ? 11.203 22.828 20.172 1 84.5 255 ILE B CA 1
ATOM 4829 C C . ILE B 1 255 ? 12.641 22.641 20.656 1 84.5 255 ILE B C 1
ATOM 4831 O O . ILE B 1 255 ? 12.945 21.672 21.359 1 84.5 255 ILE B O 1
ATOM 4835 N N . ASP B 1 256 ? 13.359 23.531 20.297 1 84.5 256 ASP B N 1
ATOM 4836 C CA . ASP B 1 256 ? 14.734 23.5 20.781 1 84.5 256 ASP B CA 1
ATOM 4837 C C . ASP B 1 256 ? 14.766 23.594 22.312 1 84.5 256 ASP B C 1
ATOM 4839 O O . ASP B 1 256 ? 14.047 24.406 22.906 1 84.5 256 ASP B O 1
ATOM 4843 N N . GLY B 1 257 ? 15.445 22.75 22.984 1 82.5 257 GLY B N 1
ATOM 4844 C CA . GLY B 1 257 ? 15.609 22.797 24.422 1 82.5 257 GLY B CA 1
ATOM 4845 C C . GLY B 1 257 ? 14.68 21.844 25.156 1 82.5 257 GLY B C 1
ATOM 4846 O O . GLY B 1 257 ? 14.758 21.719 26.391 1 82.5 257 GLY B O 1
ATOM 4847 N 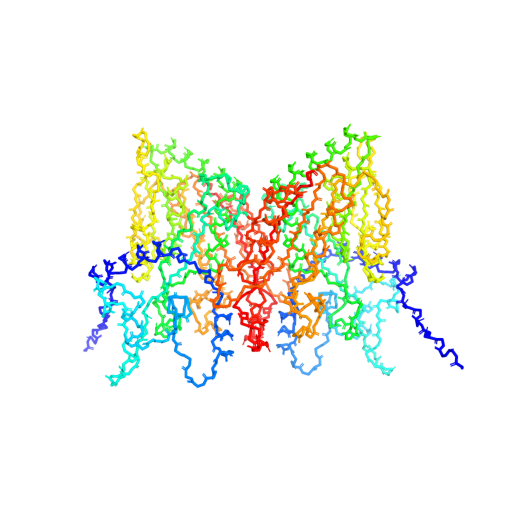N . ILE B 1 258 ? 13.867 21.219 24.375 1 87.38 258 ILE B N 1
ATOM 4848 C CA . ILE B 1 258 ? 12.977 20.25 25.016 1 87.38 258 ILE B CA 1
ATOM 4849 C C . ILE B 1 258 ? 13.773 19.047 25.484 1 87.38 258 ILE B C 1
ATOM 4851 O O . ILE B 1 258 ? 14.695 18.594 24.812 1 87.38 258 ILE B O 1
ATOM 4855 N N . GLU B 1 259 ? 13.461 18.641 26.719 1 88.56 259 GLU B N 1
ATOM 4856 C CA . GLU B 1 259 ? 14.25 17.547 27.297 1 88.56 259 GLU B CA 1
ATOM 4857 C C . GLU B 1 259 ? 13.445 16.25 27.344 1 88.56 259 GLU B C 1
ATOM 4859 O O . GLU B 1 259 ? 14.008 15.172 27.531 1 88.56 259 GLU B O 1
ATOM 4864 N N . ASP B 1 260 ? 12.156 16.375 27.156 1 93.38 260 ASP B N 1
ATOM 4865 C CA . ASP B 1 260 ? 11.297 15.211 27.312 1 93.38 260 ASP B CA 1
ATOM 4866 C C . ASP B 1 260 ? 10.734 14.75 25.969 1 93.38 260 ASP B C 1
ATOM 4868 O O . ASP B 1 260 ? 9.625 14.219 25.906 1 93.38 260 ASP B O 1
ATOM 4872 N N . LEU B 1 261 ? 11.492 14.984 24.906 1 97 261 LEU B N 1
ATOM 4873 C CA . LEU B 1 261 ? 11.047 14.539 23.594 1 97 261 LEU B CA 1
ATOM 4874 C C . LEU B 1 261 ? 11.109 13.023 23.469 1 97 261 LEU B C 1
ATOM 4876 O O . LEU B 1 261 ? 12.195 12.453 23.375 1 97 261 LEU B O 1
ATOM 4880 N N . ALA B 1 262 ? 9.938 12.414 23.422 1 98.25 262 ALA B N 1
ATOM 4881 C CA . ALA B 1 262 ? 9.844 10.961 23.469 1 98.25 262 ALA B CA 1
ATOM 4882 C C . ALA B 1 262 ? 9.602 10.383 22.078 1 98.25 262 ALA B C 1
ATOM 4884 O O . ALA B 1 262 ? 9.844 9.195 21.844 1 98.25 262 ALA B O 1
ATOM 4885 N N . LEU B 1 263 ? 9.094 11.25 21.234 1 98.5 263 LEU B N 1
ATOM 4886 C CA . LEU B 1 263 ? 8.672 10.719 19.938 1 98.5 263 LEU B CA 1
ATOM 4887 C C . LEU B 1 263 ? 8.711 11.805 18.875 1 98.5 263 LEU B C 1
ATOM 4889 O O . LEU B 1 263 ? 8.195 12.906 19.078 1 98.5 263 LEU B O 1
ATOM 4893 N N . VAL B 1 264 ? 9.367 11.523 17.781 1 98.25 264 VAL B N 1
ATOM 4894 C CA . VAL B 1 264 ? 9.258 12.305 16.547 1 98.25 264 VAL B CA 1
ATOM 4895 C C . VAL B 1 264 ? 8.711 11.422 15.43 1 98.25 264 VAL B C 1
ATOM 4897 O O . VAL B 1 264 ? 9.266 10.359 15.141 1 98.25 264 VAL B O 1
ATOM 4900 N N . ILE B 1 265 ? 7.605 11.805 14.852 1 98.19 265 ILE B N 1
ATOM 4901 C CA . ILE B 1 265 ? 7.094 11.125 13.672 1 98.19 265 ILE B CA 1
ATOM 4902 C C . ILE B 1 265 ? 7.156 12.055 12.461 1 98.19 265 ILE B C 1
ATOM 4904 O O . ILE B 1 265 ? 7.102 13.273 12.609 1 98.19 265 ILE B O 1
ATOM 4908 N N . SER B 1 266 ? 7.289 11.445 11.273 1 97.25 266 SER B N 1
ATOM 4909 C CA . SER B 1 266 ? 7.375 12.289 10.086 1 97.25 266 SER B CA 1
ATOM 4910 C C . SER B 1 266 ? 7 11.508 8.828 1 97.25 266 SER B C 1
ATOM 4912 O O . SER B 1 266 ? 7.301 10.312 8.719 1 97.25 266 SER B O 1
ATOM 4914 N N . ASP B 1 267 ? 6.32 12.148 7.961 1 94.19 267 ASP B N 1
ATOM 4915 C CA . ASP B 1 267 ? 6.086 11.75 6.578 1 94.19 267 ASP B CA 1
ATOM 4916 C C . ASP B 1 267 ? 6.617 12.805 5.605 1 94.19 267 ASP B C 1
ATOM 4918 O O . ASP B 1 267 ? 5.844 13.523 4.977 1 94.19 267 ASP B O 1
ATOM 4922 N N . PRO B 1 268 ? 7.93 12.875 5.445 1 88.44 268 PRO B N 1
ATOM 4923 C CA . PRO B 1 268 ? 8.547 13.945 4.66 1 88.44 268 PRO B CA 1
ATOM 4924 C C . PRO B 1 268 ? 8.367 13.758 3.156 1 88.44 268 PRO B C 1
ATOM 4926 O O . PRO B 1 268 ? 8.055 12.656 2.701 1 88.44 268 PRO B O 1
ATOM 4929 N N . PRO B 1 269 ? 8.531 14.875 2.494 1 77.62 269 PRO B N 1
ATOM 4930 C CA . PRO B 1 269 ? 8.523 14.719 1.037 1 77.62 269 PRO B CA 1
ATOM 4931 C C . PRO B 1 269 ? 9.688 13.883 0.526 1 77.62 269 PRO B C 1
ATOM 4933 O O . PRO B 1 269 ? 10.789 13.945 1.081 1 77.62 269 PRO B O 1
ATOM 4936 N N . TYR B 1 270 ? 9.523 13.023 -0.478 1 73.75 270 TYR B N 1
ATOM 4937 C CA . TYR B 1 270 ? 10.602 12.148 -0.909 1 73.75 270 TYR B CA 1
ATOM 4938 C C . TYR B 1 270 ? 10.711 12.117 -2.43 1 73.75 270 TYR B C 1
ATOM 4940 O O . TYR B 1 270 ? 11.391 11.258 -2.994 1 73.75 270 TYR B O 1
ATOM 4948 N N . ILE B 1 271 ? 10.078 12.922 -3.064 1 63.91 271 ILE B N 1
ATOM 4949 C CA . ILE B 1 271 ? 10.242 13.016 -4.512 1 63.91 271 ILE B CA 1
ATOM 4950 C C . ILE B 1 271 ? 11.242 14.125 -4.84 1 63.91 271 ILE B C 1
ATOM 4952 O O . ILE B 1 271 ? 11.195 15.211 -4.246 1 63.91 271 ILE B O 1
ATOM 4956 N N . SER B 1 272 ? 12.164 13.742 -5.688 1 58.22 272 SER B N 1
ATOM 4957 C CA . SER B 1 272 ? 13.25 14.656 -6.035 1 58.22 272 SER B CA 1
ATOM 4958 C C . SER B 1 272 ? 12.719 15.945 -6.645 1 58.22 272 SER B C 1
ATOM 4960 O O . SER B 1 272 ? 11.727 15.93 -7.379 1 58.22 272 SER B O 1
ATOM 4962 N N . THR B 1 273 ? 13.289 17.016 -6.172 1 49.72 273 THR B N 1
ATOM 4963 C CA . THR B 1 273 ? 12.969 18.344 -6.664 1 49.72 273 THR B CA 1
ATOM 4964 C C . THR B 1 273 ? 13.281 18.469 -8.156 1 49.72 273 THR B C 1
ATOM 4966 O O . THR B 1 273 ? 12.656 19.266 -8.859 1 49.72 273 THR B O 1
ATOM 4969 N N . ALA B 1 274 ? 14.391 17.828 -8.523 1 48.22 274 ALA B N 1
ATOM 4970 C CA . ALA B 1 274 ? 14.781 18 -9.922 1 48.22 274 ALA B CA 1
ATOM 4971 C C . ALA B 1 274 ? 13.656 17.562 -10.859 1 48.22 274 ALA B C 1
ATOM 4973 O O . ALA B 1 274 ? 13.562 18.047 -11.992 1 48.22 274 ALA B O 1
ATOM 4974 N N . THR B 1 275 ? 12.992 16.672 -10.523 1 47.16 275 THR B N 1
ATOM 4975 C CA . THR B 1 275 ? 11.969 16.109 -11.398 1 47.16 275 THR B CA 1
ATOM 4976 C C . THR B 1 275 ? 10.586 16.578 -10.984 1 47.16 275 THR B C 1
ATOM 4978 O O . THR B 1 275 ? 9.609 16.406 -11.719 1 47.16 275 THR B O 1
ATOM 4981 N N . ALA B 1 276 ? 10.516 17.078 -9.742 1 48.19 276 ALA B N 1
ATOM 4982 C CA . ALA B 1 276 ? 9.18 17.25 -9.156 1 48.19 276 ALA B CA 1
ATOM 4983 C C . ALA B 1 276 ? 8.516 18.531 -9.656 1 48.19 276 ALA B C 1
ATOM 4985 O O . ALA B 1 276 ? 9.109 19.609 -9.586 1 48.19 276 ALA B O 1
ATOM 4986 N N . THR B 1 277 ? 7.852 18.469 -10.68 1 43.25 277 THR B N 1
ATOM 4987 C CA . THR B 1 277 ? 7.004 19.609 -11.031 1 43.25 277 THR B CA 1
ATOM 4988 C C . THR B 1 277 ? 6 19.891 -9.922 1 43.25 277 THR B C 1
ATOM 4990 O O . THR B 1 277 ? 5.262 20.875 -9.984 1 43.25 277 THR B O 1
ATOM 4993 N N . GLY B 1 278 ? 6.145 19.156 -8.734 1 42.59 278 GLY B N 1
ATOM 4994 C CA . GLY B 1 278 ? 4.973 19.359 -7.906 1 42.59 278 GLY B CA 1
ATOM 4995 C C . GLY B 1 278 ? 5.281 19.328 -6.418 1 42.59 278 GLY B C 1
ATOM 4996 O O . GLY B 1 278 ? 6.434 19.484 -6.016 1 42.59 278 GLY B O 1
ATOM 4997 N N . VAL B 1 279 ? 4.285 19.281 -5.469 1 39.44 279 VAL B N 1
ATOM 4998 C CA . VAL B 1 279 ? 4.125 19.453 -4.027 1 39.44 279 VAL B CA 1
ATOM 4999 C C . VAL B 1 279 ? 5.129 18.562 -3.293 1 39.44 279 VAL B C 1
ATOM 5001 O O . VAL B 1 279 ? 5.582 18.906 -2.197 1 39.44 279 VAL B O 1
ATOM 5004 N N . TYR B 1 280 ? 5.703 17.516 -3.914 1 46.94 280 TYR B N 1
ATOM 5005 C CA . TYR B 1 280 ? 6.559 16.594 -3.168 1 46.94 280 TYR B CA 1
ATOM 5006 C C . TYR B 1 280 ? 8.031 16.828 -3.506 1 46.94 280 TYR B C 1
ATOM 5008 O O . TYR B 1 280 ? 8.867 15.945 -3.291 1 46.94 280 TYR B O 1
ATOM 5016 N N . CYS B 1 281 ? 8.422 18.078 -4.059 1 44.56 281 CYS B N 1
ATOM 5017 C CA . CYS B 1 281 ? 9.633 18.25 -4.852 1 44.56 281 CYS B CA 1
ATOM 5018 C C . CYS B 1 281 ? 10.805 18.672 -3.973 1 44.56 281 CYS B C 1
ATOM 5020 O O . CYS B 1 281 ? 11.82 19.141 -4.477 1 44.56 281 CYS B O 1
ATOM 5022 N N . ASP B 1 282 ? 10.703 18.453 -2.762 1 47.97 282 ASP B N 1
ATOM 5023 C CA . ASP B 1 282 ? 11.867 19 -2.072 1 47.97 282 ASP B CA 1
ATOM 5024 C C . ASP B 1 282 ? 12.664 17.906 -1.377 1 47.97 282 ASP B C 1
ATOM 5026 O O . ASP B 1 282 ? 13.156 18.094 -0.265 1 47.97 282 ASP B O 1
ATOM 5030 N N . GLY B 1 283 ? 12.672 16.688 -2.09 1 46.97 283 GLY B N 1
ATOM 5031 C CA . GLY B 1 283 ? 13.383 15.594 -1.45 1 46.97 283 GLY B CA 1
ATOM 5032 C C . GLY B 1 283 ? 14.883 15.625 -1.695 1 46.97 283 GLY B C 1
ATOM 5033 O O . GLY B 1 283 ? 15.594 14.68 -1.345 1 46.97 283 GLY B O 1
ATOM 5034 N N . GLY B 1 284 ? 15.453 16.828 -2.27 1 49.97 284 GLY B N 1
ATOM 5035 C CA . GLY B 1 284 ? 16.875 16.938 -2.568 1 49.97 284 GLY B CA 1
ATOM 5036 C C . GLY B 1 284 ? 17.297 16.109 -3.77 1 49.97 284 GLY B C 1
ATOM 5037 O O . GLY B 1 284 ? 16.438 15.609 -4.516 1 49.97 284 GLY B O 1
ATOM 5038 N N . ASP B 1 285 ? 18.609 16.031 -4.082 1 55.81 285 ASP B N 1
ATOM 5039 C CA . ASP B 1 285 ? 19.156 15.414 -5.285 1 55.81 285 ASP B CA 1
ATOM 5040 C C . ASP B 1 285 ? 18.594 14.008 -5.48 1 55.81 285 ASP B C 1
ATOM 5042 O O . ASP B 1 285 ? 18.188 13.641 -6.582 1 55.81 285 ASP B O 1
ATOM 5046 N N . ASP B 1 286 ? 18.625 13.219 -4.383 1 61.75 286 ASP B N 1
ATOM 5047 C CA . ASP B 1 286 ? 18.125 11.859 -4.562 1 61.75 286 ASP B CA 1
ATOM 5048 C C . ASP B 1 286 ? 16.844 11.625 -3.766 1 61.75 286 ASP B C 1
ATOM 5050 O O . ASP B 1 286 ? 16.406 10.477 -3.609 1 61.75 286 ASP B O 1
ATOM 5054 N N . GLY B 1 287 ? 16.281 12.719 -3.283 1 67.75 287 GLY B N 1
ATOM 5055 C CA . GLY B 1 287 ? 15.023 12.609 -2.553 1 67.75 287 GLY B CA 1
ATOM 5056 C C . GLY B 1 287 ? 15.203 12.125 -1.127 1 67.75 287 GLY B C 1
ATOM 5057 O O . GLY B 1 287 ? 14.227 12.031 -0.373 1 67.75 287 GLY B O 1
ATOM 5058 N N . MET B 1 288 ? 16.484 11.859 -0.738 1 79.81 288 MET B N 1
ATOM 5059 C CA . MET B 1 2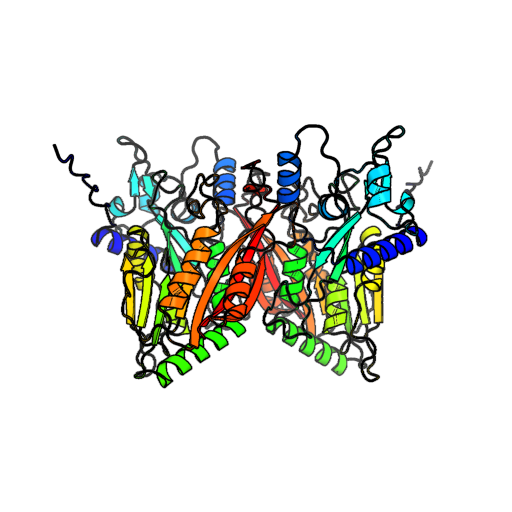88 ? 16.703 11.234 0.562 1 79.81 288 MET B CA 1
ATOM 5060 C C . MET B 1 288 ? 17.281 12.234 1.557 1 79.81 288 MET B C 1
ATOM 5062 O O . MET B 1 288 ? 17.281 11.984 2.764 1 79.81 288 MET B O 1
ATOM 5066 N N . ALA B 1 289 ? 17.688 13.297 1.145 1 80.19 289 ALA B N 1
ATOM 5067 C CA . ALA B 1 289 ? 18.391 14.25 2 1 80.19 289 ALA B CA 1
ATOM 5068 C C . ALA B 1 289 ? 17.5 14.703 3.154 1 80.19 289 ALA B C 1
ATOM 5070 O O . ALA B 1 289 ? 17.938 14.766 4.305 1 80.19 289 ALA B O 1
ATOM 5071 N N . PHE B 1 290 ? 16.297 14.969 2.893 1 83.12 290 PHE B N 1
ATOM 5072 C CA . PHE B 1 290 ? 15.391 15.438 3.924 1 83.12 290 PHE B CA 1
ATOM 5073 C C . PHE B 1 290 ? 15.141 14.352 4.965 1 83.12 290 PHE B C 1
ATOM 5075 O O . PHE B 1 290 ? 15.172 14.617 6.168 1 83.12 290 PHE B O 1
ATOM 5082 N N . ALA B 1 291 ? 14.93 13.188 4.508 1 90.19 291 ALA B N 1
ATOM 5083 C CA . ALA B 1 291 ? 14.68 12.07 5.414 1 90.19 291 ALA B CA 1
ATOM 5084 C C . ALA B 1 291 ? 15.867 11.844 6.352 1 90.19 291 ALA B C 1
ATOM 5086 O O . ALA B 1 291 ? 15.688 11.656 7.555 1 90.19 291 ALA B O 1
ATOM 5087 N N . ILE B 1 292 ? 17.031 11.922 5.805 1 91.62 292 ILE B N 1
ATOM 5088 C CA . ILE B 1 292 ? 18.25 11.727 6.59 1 91.62 292 ILE B CA 1
ATOM 5089 C C . ILE B 1 292 ? 18.391 12.859 7.602 1 91.62 292 ILE B C 1
ATOM 5091 O O . ILE B 1 292 ? 18.719 12.617 8.766 1 91.62 292 ILE B O 1
ATOM 5095 N N . ASP B 1 293 ? 18.094 14.047 7.18 1 90.19 293 ASP B N 1
ATOM 5096 C CA . ASP B 1 293 ? 18.156 15.203 8.07 1 90.19 293 ASP B CA 1
ATOM 5097 C C . ASP B 1 293 ? 17.172 15.047 9.234 1 90.19 293 ASP B C 1
ATOM 5099 O O . ASP B 1 293 ? 17.5 15.414 10.367 1 90.19 293 ASP B O 1
ATOM 5103 N N . VAL B 1 294 ? 16.016 14.578 8.945 1 92.88 294 VAL B N 1
ATOM 5104 C CA . VAL B 1 294 ? 15.016 14.359 9.977 1 92.88 294 VAL B CA 1
ATOM 5105 C C . VAL B 1 294 ? 15.555 13.398 11.031 1 92.88 294 VAL B C 1
ATOM 5107 O O . VAL B 1 294 ? 15.445 13.648 12.227 1 92.88 294 VAL B O 1
ATOM 5110 N N . ILE B 1 295 ? 16.188 12.336 10.578 1 95.56 295 ILE B N 1
ATOM 5111 C CA . ILE B 1 295 ? 16.719 11.32 11.484 1 95.56 295 ILE B CA 1
ATOM 5112 C C . ILE B 1 295 ? 17.812 11.945 12.352 1 95.56 295 ILE B C 1
ATOM 5114 O O . ILE B 1 295 ? 17.75 11.852 13.586 1 95.56 295 ILE B O 1
ATOM 5118 N N . ASP B 1 296 ? 18.719 12.625 11.727 1 94.81 296 ASP B N 1
ATOM 5119 C CA . ASP B 1 296 ? 19.891 13.156 12.43 1 94.81 296 ASP B CA 1
ATOM 5120 C C . ASP B 1 296 ? 19.469 14.219 13.445 1 94.81 296 ASP B C 1
ATOM 5122 O O . ASP B 1 296 ? 19.938 14.203 14.586 1 94.81 296 ASP B O 1
ATOM 5126 N N . ARG B 1 297 ? 18.609 15.062 13.078 1 93.5 297 ARG B N 1
ATOM 5127 C CA . ARG B 1 297 ? 18.172 16.141 13.961 1 93.5 297 ARG B CA 1
ATOM 5128 C C . ARG B 1 297 ? 17.312 15.602 15.102 1 93.5 297 ARG B C 1
ATOM 5130 O O . ARG B 1 297 ? 17.406 16.078 16.234 1 93.5 297 ARG B O 1
ATOM 5137 N N . SER B 1 298 ? 16.469 14.656 14.766 1 96 298 SER B N 1
ATOM 5138 C CA . SER B 1 298 ? 15.625 14.062 15.789 1 96 298 SER B CA 1
ATOM 5139 C C . SER B 1 298 ? 16.469 13.375 16.875 1 96 298 SER B C 1
ATOM 5141 O O . SER B 1 298 ? 16.219 13.562 18.062 1 96 298 SER B O 1
ATOM 5143 N N . LEU B 1 299 ? 17.484 12.625 16.438 1 96.12 299 LEU B N 1
ATOM 5144 C CA . LEU B 1 299 ? 18.297 11.852 17.375 1 96.12 299 LEU B CA 1
ATOM 5145 C C . LEU B 1 299 ? 19.078 12.773 18.312 1 96.12 299 LEU B C 1
ATOM 5147 O O . LEU B 1 299 ? 19.391 12.398 19.438 1 96.12 299 LEU B O 1
ATOM 5151 N N . LYS B 1 300 ? 19.344 13.945 17.828 1 94 300 LYS B N 1
ATOM 5152 C CA . LYS B 1 300 ? 20.047 14.922 18.656 1 94 300 LYS B CA 1
ATOM 5153 C C . LYS B 1 300 ? 19.141 15.453 19.766 1 94 300 LYS B C 1
ATOM 5155 O O . LYS B 1 300 ? 19.625 15.781 20.859 1 94 300 LYS B O 1
ATOM 5160 N N . LEU B 1 301 ? 17.875 15.531 19.531 1 95.31 301 LEU B N 1
ATOM 5161 C CA . LEU B 1 301 ? 16.969 16.219 20.438 1 95.31 301 LEU B CA 1
ATOM 5162 C C . LEU B 1 301 ? 16.203 15.219 21.312 1 95.31 301 LEU B C 1
ATOM 5164 O O . LEU B 1 301 ? 15.742 15.555 22.391 1 95.31 301 LEU B O 1
ATOM 5168 N N . LEU B 1 302 ? 16.047 14 20.828 1 96.75 302 LEU B N 1
ATOM 5169 C CA . LEU B 1 302 ? 15.266 12.984 21.531 1 96.75 302 LEU B CA 1
ATOM 5170 C C . LEU B 1 302 ? 15.891 12.672 22.891 1 96.75 302 LEU B C 1
ATOM 5172 O O . LEU B 1 302 ? 17.109 12.641 23.031 1 96.75 302 LEU B O 1
ATOM 5176 N N . ALA B 1 303 ? 15.094 12.461 23.938 1 96.75 303 ALA B N 1
ATOM 5177 C CA . ALA B 1 303 ? 15.562 11.867 25.188 1 96.75 303 ALA B CA 1
ATOM 5178 C C . ALA B 1 303 ? 16.031 10.43 24.969 1 96.75 303 ALA B C 1
ATOM 5180 O O . ALA B 1 303 ? 15.625 9.773 24.016 1 96.75 303 ALA B O 1
ATOM 5181 N N . PRO B 1 304 ? 16.922 9.984 25.875 1 95.88 304 PRO B N 1
ATOM 5182 C CA . PRO B 1 304 ? 17.266 8.562 25.781 1 95.88 304 PRO B CA 1
ATOM 5183 C C . PRO B 1 304 ? 16.047 7.656 25.812 1 95.88 304 PRO B C 1
ATOM 5185 O O . PRO B 1 304 ? 15.164 7.832 26.656 1 95.88 304 PRO B O 1
ATOM 5188 N N . GLY B 1 305 ? 15.969 6.75 24.844 1 96.75 305 GLY B N 1
ATOM 5189 C CA . GLY B 1 305 ? 14.812 5.879 24.75 1 96.75 305 GLY B CA 1
ATOM 5190 C C . GLY B 1 305 ? 13.734 6.426 23.828 1 96.75 305 GLY B C 1
ATOM 5191 O O . GLY B 1 305 ? 12.766 5.727 23.516 1 96.75 305 GLY B O 1
ATOM 5192 N N . GLY B 1 306 ? 13.922 7.691 23.422 1 98.06 306 GLY B N 1
ATOM 5193 C CA . GLY B 1 306 ? 12.977 8.297 22.5 1 98.06 306 GLY B CA 1
ATOM 5194 C C . GLY B 1 306 ? 13.016 7.672 21.125 1 98.06 306 GLY B C 1
ATOM 5195 O O . GLY B 1 306 ? 13.977 6.988 20.766 1 98.06 306 GLY B O 1
ATOM 5196 N N . LEU B 1 307 ? 11.961 7.887 20.312 1 98.5 307 LEU B N 1
ATOM 5197 C CA . LEU B 1 307 ? 11.836 7.238 19.016 1 98.5 307 LEU B CA 1
ATOM 5198 C C . LEU B 1 307 ? 11.75 8.273 17.906 1 98.5 307 LEU B C 1
ATOM 5200 O O . LEU B 1 307 ? 11.125 9.328 18.078 1 98.5 307 LEU B O 1
ATOM 5204 N N . VAL B 1 308 ? 12.328 7.902 16.812 1 98.25 308 VAL B N 1
ATOM 5205 C CA . VAL B 1 308 ? 11.977 8.516 15.539 1 98.25 308 VAL B CA 1
ATOM 5206 C C . VAL B 1 308 ? 11.273 7.488 14.656 1 98.25 308 VAL B C 1
ATOM 5208 O O . VAL B 1 308 ? 11.805 6.402 14.414 1 98.25 308 VAL B O 1
ATOM 5211 N N . ILE B 1 309 ? 10.062 7.777 14.234 1 98 309 ILE B N 1
ATOM 5212 C CA . ILE B 1 309 ? 9.273 6.945 13.328 1 98 309 ILE B CA 1
ATOM 5213 C C . ILE B 1 309 ? 9.031 7.691 12.023 1 98 309 ILE B C 1
ATOM 5215 O O . ILE B 1 309 ? 8.562 8.836 12.031 1 98 309 ILE B O 1
ATOM 5219 N N . MET B 1 310 ? 9.359 7.039 10.938 1 96.88 310 MET B N 1
ATOM 5220 C CA . MET B 1 310 ? 9.227 7.734 9.664 1 96.88 310 MET B CA 1
ATOM 5221 C C . MET B 1 310 ? 8.578 6.832 8.617 1 96.88 310 MET B C 1
ATOM 5223 O O . MET B 1 310 ? 8.867 5.637 8.555 1 96.88 310 MET B O 1
ATOM 5227 N N . HIS B 1 311 ? 7.609 7.328 7.934 1 94.88 311 HIS B N 1
ATOM 5228 C CA . HIS B 1 311 ? 7.102 6.836 6.656 1 94.88 311 HIS B CA 1
ATOM 5229 C C . HIS B 1 311 ? 7.672 7.641 5.492 1 94.88 311 HIS B C 1
ATOM 5231 O O . HIS B 1 311 ? 7.512 8.859 5.441 1 94.88 311 HIS B O 1
ATOM 5237 N N . THR B 1 312 ? 8.391 6.973 4.559 1 93.5 312 THR B N 1
ATOM 5238 C CA . THR B 1 312 ? 8.992 7.766 3.49 1 93.5 312 THR B CA 1
ATOM 5239 C C . THR B 1 312 ? 9.258 6.902 2.26 1 93.5 312 THR B C 1
ATOM 5241 O O . THR B 1 312 ? 9.164 5.676 2.324 1 93.5 312 THR B O 1
ATOM 5244 N N . GLY B 1 313 ? 9.477 7.613 1.178 1 90.62 313 GLY B N 1
ATOM 5245 C CA . GLY B 1 313 ? 9.906 6.953 -0.045 1 90.62 313 GLY B CA 1
ATOM 5246 C C . GLY B 1 313 ? 11.414 6.824 -0.153 1 90.62 313 GLY B C 1
ATOM 5247 O O . GLY B 1 313 ? 12.148 7.73 0.244 1 90.62 313 GLY B O 1
ATOM 5248 N N . VAL B 1 314 ? 11.852 5.695 -0.682 1 89.44 314 VAL B N 1
ATOM 5249 C CA . VAL B 1 314 ? 13.273 5.449 -0.923 1 89.44 314 VAL B CA 1
ATOM 5250 C C . VAL B 1 314 ? 13.5 5.125 -2.398 1 89.44 314 VAL B C 1
ATOM 5252 O O . VAL B 1 314 ? 12.883 4.203 -2.938 1 89.44 314 VAL B O 1
ATOM 5255 N N . SER B 1 315 ? 14.375 5.906 -2.959 1 87.88 315 SER B N 1
ATOM 5256 C CA . SER B 1 315 ? 14.75 5.645 -4.344 1 87.88 315 SER B CA 1
ATOM 5257 C C . SER B 1 315 ? 15.703 4.457 -4.441 1 87.88 315 SER B C 1
ATOM 5259 O O . SER B 1 315 ? 16.734 4.422 -3.773 1 87.88 315 SER B O 1
ATOM 5261 N N . VAL B 1 316 ? 15.32 3.496 -5.301 1 87.69 316 VAL B N 1
ATOM 5262 C CA . VAL B 1 316 ? 16.172 2.334 -5.539 1 87.69 316 VAL B CA 1
ATOM 5263 C C . VAL B 1 316 ? 16.719 2.383 -6.965 1 87.69 316 VAL B C 1
ATOM 5265 O O . VAL B 1 316 ? 15.953 2.457 -7.93 1 87.69 316 VAL B O 1
ATOM 5268 N N . PRO B 1 317 ? 18.047 2.4 -7.047 1 88.56 317 PRO B N 1
ATOM 5269 C CA . PRO B 1 317 ? 18.609 2.393 -8.398 1 88.56 317 PRO B CA 1
ATOM 5270 C C . PRO B 1 317 ? 18.297 1.114 -9.164 1 88.56 317 PRO B C 1
ATOM 5272 O O . PRO B 1 317 ? 18.312 0.023 -8.594 1 88.56 317 PRO B O 1
ATOM 5275 N N . GLY B 1 318 ? 18.031 1.28 -10.461 1 88.38 318 GLY B N 1
ATOM 5276 C CA . GLY B 1 318 ? 17.656 0.144 -11.289 1 88.38 318 GLY B CA 1
ATOM 5277 C C . GLY B 1 318 ? 18.781 -0.855 -11.469 1 88.38 318 GLY B C 1
ATOM 5278 O O . GLY B 1 318 ? 18.547 -2.035 -11.727 1 88.38 318 GLY B O 1
ATOM 5279 N N . ASP B 1 319 ? 20 -0.441 -11.32 1 88.94 319 ASP B N 1
ATOM 5280 C CA . ASP B 1 319 ? 21.172 -1.3 -11.539 1 88.94 319 ASP B CA 1
ATOM 5281 C C . ASP B 1 319 ? 21.75 -1.787 -10.219 1 88.94 319 ASP B C 1
ATOM 5283 O O . ASP B 1 319 ? 22.719 -2.549 -10.203 1 88.94 319 ASP B O 1
ATOM 5287 N N . ALA B 1 320 ? 21.203 -1.371 -9.156 1 89.31 320 ALA B N 1
ATOM 5288 C CA . ALA B 1 320 ? 21.641 -1.79 -7.824 1 89.31 320 ALA B CA 1
ATOM 5289 C C . ALA B 1 320 ? 20.438 -1.957 -6.883 1 89.31 320 ALA B C 1
ATOM 5291 O O . ALA B 1 320 ? 20.312 -1.21 -5.914 1 89.31 320 ALA B O 1
ATOM 5292 N N . PRO B 1 321 ? 19.656 -2.994 -7.152 1 89 321 PRO B N 1
ATOM 5293 C CA . PRO B 1 321 ? 18.406 -3.168 -6.422 1 89 321 PRO B CA 1
ATOM 5294 C C . PRO B 1 321 ? 18.625 -3.445 -4.938 1 89 321 PRO B C 1
ATOM 5296 O O . PRO B 1 321 ? 17.672 -3.402 -4.152 1 89 321 PRO B O 1
ATOM 5299 N N . GLU B 1 322 ? 19.844 -3.723 -4.48 1 83.31 322 GLU B N 1
ATOM 5300 C CA . GLU B 1 322 ? 20.141 -4.016 -3.08 1 83.31 322 GLU B CA 1
ATOM 5301 C C . GLU B 1 322 ? 20.391 -2.732 -2.289 1 83.31 322 GLU B C 1
ATOM 5303 O O . GLU B 1 322 ? 20.422 -2.752 -1.057 1 83.31 322 GLU B O 1
ATOM 5308 N N . LYS B 1 323 ? 20.531 -1.662 -2.988 1 86.19 323 LYS B N 1
ATOM 5309 C CA . LYS B 1 323 ? 20.891 -0.416 -2.318 1 86.19 323 LYS B CA 1
ATOM 5310 C C . LYS B 1 323 ? 19.656 0.246 -1.692 1 86.19 323 LYS B C 1
ATOM 5312 O O . LYS B 1 323 ? 18.594 0.307 -2.311 1 86.19 323 LYS B O 1
ATOM 5317 N N . ASP B 1 324 ? 19.812 0.642 -0.516 1 88.19 324 ASP B N 1
ATOM 5318 C CA . ASP B 1 324 ? 18.844 1.394 0.276 1 88.19 324 ASP B CA 1
ATOM 5319 C C . ASP B 1 324 ? 19.547 2.402 1.185 1 88.19 324 ASP B C 1
ATOM 5321 O O . ASP B 1 324 ? 20.016 2.049 2.266 1 88.19 324 ASP B O 1
ATOM 5325 N N . ARG B 1 325 ? 19.578 3.609 0.749 1 88.5 325 ARG B N 1
ATOM 5326 C CA . ARG B 1 325 ? 20.375 4.629 1.419 1 88.5 325 ARG B CA 1
ATOM 5327 C C . ARG B 1 325 ? 19.828 4.914 2.818 1 88.5 325 ARG B C 1
ATOM 5329 O O . ARG B 1 325 ? 20.609 5.199 3.738 1 88.5 325 ARG B O 1
ATOM 5336 N N . LEU B 1 326 ? 18.531 4.895 2.969 1 91.19 326 LEU B N 1
ATOM 5337 C CA . LEU B 1 326 ? 17.953 5.133 4.285 1 91.19 326 LEU B CA 1
ATOM 5338 C C . LEU B 1 326 ? 18.328 4.016 5.254 1 91.19 326 LEU B C 1
ATOM 5340 O O . LEU B 1 326 ? 18.734 4.281 6.387 1 91.19 326 LEU B O 1
ATOM 5344 N N . LEU B 1 327 ? 18.188 2.826 4.828 1 89.56 327 LEU B N 1
ATOM 5345 C CA . LEU B 1 327 ? 18.562 1.687 5.66 1 89.56 327 LEU B CA 1
ATOM 5346 C C . LEU B 1 327 ? 20.047 1.734 6.012 1 89.56 327 LEU B C 1
ATOM 5348 O O . LEU B 1 327 ? 20.422 1.452 7.148 1 89.56 327 LEU B O 1
ATOM 5352 N N . GLU B 1 328 ? 20.812 2.072 5.023 1 89.06 328 GLU B N 1
ATOM 5353 C CA . GLU B 1 328 ? 22.25 2.186 5.246 1 89.06 328 GLU B CA 1
ATOM 5354 C C . GLU B 1 328 ? 22.547 3.215 6.332 1 89.06 328 GLU B C 1
ATOM 5356 O O . GLU B 1 328 ? 23.406 2.979 7.191 1 89.06 328 GLU B O 1
ATOM 5361 N N . ARG B 1 329 ? 21.891 4.293 6.258 1 92.69 329 ARG B N 1
ATOM 5362 C CA . ARG B 1 329 ? 22.094 5.32 7.273 1 92.69 329 ARG B CA 1
ATOM 5363 C C . ARG B 1 329 ? 21.688 4.816 8.656 1 92.69 329 ARG B C 1
ATOM 5365 O O . ARG B 1 329 ? 22.391 5.043 9.641 1 92.69 329 ARG B O 1
ATOM 5372 N N . CYS B 1 330 ? 20.594 4.176 8.758 1 93.12 330 CYS B N 1
ATOM 5373 C CA . CYS B 1 330 ? 20.141 3.615 10.023 1 93.12 330 CYS B CA 1
ATOM 5374 C C . CYS B 1 330 ? 21.156 2.629 10.578 1 93.12 330 CYS B C 1
ATOM 5376 O O . CYS B 1 330 ? 21.453 2.654 11.773 1 93.12 330 CYS B O 1
ATOM 5378 N N . GLN B 1 331 ? 21.672 1.835 9.703 1 91 331 GLN B N 1
ATOM 5379 C CA . GLN B 1 331 ? 22.641 0.829 10.109 1 91 331 GLN B CA 1
ATOM 5380 C C . GLN B 1 331 ? 23.938 1.48 10.602 1 91 331 GLN B C 1
ATOM 5382 O O . GLN B 1 331 ? 24.562 1 11.547 1 91 331 GLN B O 1
ATOM 5387 N N . GLN B 1 332 ? 24.297 2.52 9.945 1 93.88 332 GLN B N 1
ATOM 5388 C CA . GLN B 1 332 ? 25.484 3.266 10.375 1 93.88 332 GLN B CA 1
ATOM 5389 C C . GLN B 1 332 ? 25.297 3.818 11.781 1 93.88 332 GLN B C 1
ATOM 5391 O O . GLN B 1 332 ? 26.203 3.73 12.617 1 93.88 332 GLN B O 1
ATOM 5396 N N . LEU B 1 333 ? 24.172 4.363 12.023 1 95.75 333 LEU B N 1
ATOM 5397 C CA . LEU B 1 333 ? 23.875 4.926 13.336 1 95.75 333 LEU B CA 1
ATOM 5398 C C . LEU B 1 333 ? 23.859 3.838 14.406 1 95.75 333 LEU B C 1
ATOM 5400 O O . LEU B 1 333 ? 24.328 4.055 15.523 1 95.75 333 LEU B O 1
ATOM 5404 N N . GLU B 1 334 ? 23.328 2.705 14.078 1 93.88 334 GLU B N 1
ATOM 5405 C CA . GLU B 1 334 ? 23.312 1.581 15.008 1 93.88 334 GLU B CA 1
ATOM 5406 C C . GLU B 1 334 ? 24.719 1.086 15.305 1 93.88 334 GLU B C 1
ATOM 5408 O O . GLU B 1 334 ? 25.062 0.813 16.453 1 93.88 334 GLU B O 1
ATOM 5413 N N . LYS B 1 335 ? 25.5 0.988 14.297 1 93.81 335 LYS B N 1
ATOM 5414 C CA . LYS B 1 335 ? 26.891 0.544 14.453 1 93.81 335 LYS B CA 1
ATOM 5415 C C . LYS B 1 335 ? 27.672 1.495 15.359 1 93.81 335 LYS B C 1
ATOM 5417 O O . LYS B 1 335 ? 28.516 1.061 16.141 1 93.81 335 LYS B O 1
ATOM 5422 N N . LYS B 1 336 ? 27.344 2.697 15.281 1 96.06 336 LYS B N 1
ATOM 5423 C CA . LYS B 1 336 ? 28.016 3.717 16.078 1 96.06 336 LYS B CA 1
ATOM 5424 C C . LYS B 1 336 ? 27.453 3.754 17.5 1 96.06 336 LYS B C 1
ATOM 5426 O O . LYS B 1 336 ? 27.953 4.492 18.359 1 96.06 336 LYS B O 1
ATOM 5431 N N . GLY B 1 337 ? 26.391 3.08 17.781 1 94.75 337 GLY B N 1
ATOM 5432 C CA . GLY B 1 337 ? 25.797 3.039 19.109 1 94.75 337 GLY B CA 1
ATOM 5433 C C . GLY B 1 337 ? 24.906 4.234 19.391 1 94.75 337 GLY B C 1
ATOM 5434 O O . GLY B 1 337 ? 24.594 4.512 20.547 1 94.75 337 GLY B O 1
ATOM 5435 N N . GLU B 1 338 ? 24.516 4.887 18.391 1 96.31 338 GLU B N 1
ATOM 5436 C CA . GLU B 1 338 ? 23.719 6.094 18.562 1 96.31 338 GLU B CA 1
ATOM 5437 C C . GLU B 1 338 ? 22.219 5.773 18.578 1 96.31 338 GLU B C 1
ATOM 5439 O O . GLU B 1 338 ? 21.422 6.504 19.172 1 96.31 338 GLU B O 1
ATOM 5444 N N . ALA B 1 339 ? 21.906 4.734 17.859 1 96.62 339 ALA B N 1
ATOM 5445 C CA . ALA B 1 339 ? 20.484 4.355 17.75 1 96.62 339 ALA B CA 1
ATOM 5446 C C . ALA B 1 339 ? 20.344 2.846 17.609 1 96.62 339 ALA B C 1
ATOM 5448 O O . ALA B 1 339 ? 21.312 2.139 17.359 1 96.62 339 ALA B O 1
ATOM 5449 N N . GLU B 1 340 ? 19.172 2.377 17.891 1 94.75 340 GLU B N 1
ATOM 5450 C CA . GLU B 1 340 ? 18.766 0.996 17.672 1 94.75 340 GLU B CA 1
ATOM 5451 C C . GLU B 1 340 ? 17.609 0.918 16.656 1 94.75 340 GLU B C 1
ATOM 5453 O O . GLU B 1 340 ? 16.609 1.605 16.812 1 94.75 340 GLU B O 1
ATOM 5458 N N . ILE B 1 341 ? 17.844 0.077 15.656 1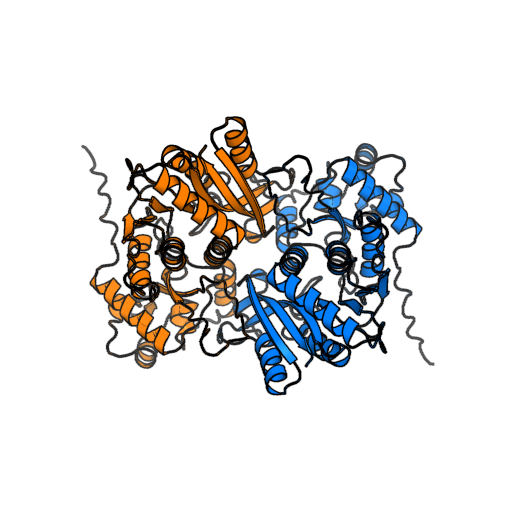 94.19 341 ILE B N 1
ATOM 5459 C CA . ILE B 1 341 ? 16.766 -0.143 14.695 1 94.19 341 ILE B CA 1
ATOM 5460 C C . ILE B 1 341 ? 15.742 -1.108 15.289 1 94.19 341 ILE B C 1
ATOM 5462 O O . ILE B 1 341 ? 16.016 -2.301 15.438 1 94.19 341 ILE B O 1
ATOM 5466 N N . LEU B 1 342 ? 14.57 -0.634 15.562 1 93.25 342 LEU B N 1
ATOM 5467 C CA . LEU B 1 342 ? 13.516 -1.497 16.094 1 93.25 342 LEU B CA 1
ATOM 5468 C C . LEU B 1 342 ? 12.703 -2.117 14.961 1 93.25 342 LEU B C 1
ATOM 5470 O O . LEU B 1 342 ? 12.195 -3.234 15.094 1 93.25 342 LEU B O 1
ATOM 5474 N N . GLN B 1 343 ? 12.57 -1.339 13.906 1 91.06 343 GLN B N 1
ATOM 5475 C CA . GLN B 1 343 ? 11.789 -1.822 12.773 1 91.06 343 GLN B CA 1
ATOM 5476 C C . GLN B 1 343 ? 12.18 -1.097 11.484 1 91.06 343 GLN B C 1
ATOM 5478 O O . GLN B 1 343 ? 12.414 0.113 11.5 1 91.06 343 GLN B O 1
ATOM 5483 N N . TYR B 1 344 ? 12.273 -1.756 10.422 1 90.06 344 TYR B N 1
ATOM 5484 C CA . TYR B 1 344 ? 12.383 -1.276 9.047 1 90.06 344 TYR B CA 1
ATOM 5485 C C . TYR B 1 344 ? 11.586 -2.156 8.094 1 90.06 344 TYR B C 1
ATOM 5487 O O . TYR B 1 344 ? 11.961 -3.301 7.832 1 90.06 344 TYR B O 1
ATOM 5495 N N . VAL B 1 345 ? 10.477 -1.627 7.582 1 86.69 345 VAL B N 1
ATOM 5496 C CA . VAL B 1 345 ? 9.562 -2.48 6.832 1 86.69 345 VAL B CA 1
ATOM 5497 C C . VAL B 1 345 ? 9.273 -1.855 5.469 1 86.69 345 VAL B C 1
ATOM 5499 O O . VAL B 1 345 ? 9.172 -0.633 5.348 1 86.69 345 VAL B O 1
ATOM 5502 N N . LEU B 1 346 ? 9.172 -2.732 4.48 1 86.56 346 LEU B N 1
ATOM 5503 C CA . LEU B 1 346 ? 8.688 -2.326 3.166 1 86.56 346 LEU B CA 1
ATOM 5504 C C . LEU B 1 346 ? 7.16 -2.283 3.139 1 86.56 346 LEU B C 1
ATOM 5506 O O . LEU B 1 346 ? 6.504 -3.307 3.346 1 86.56 346 LEU B O 1
ATOM 5510 N N . ILE B 1 347 ? 6.598 -1.125 2.945 1 86.31 347 ILE B N 1
ATOM 5511 C CA . ILE B 1 347 ? 5.148 -0.944 2.932 1 86.31 347 ILE B CA 1
ATOM 5512 C C . ILE B 1 347 ? 4.613 -1.168 1.519 1 86.31 347 ILE B C 1
ATOM 5514 O O . ILE B 1 347 ? 3.555 -1.772 1.337 1 86.31 347 ILE B O 1
ATOM 5518 N N . ASP B 1 348 ? 5.359 -0.632 0.568 1 86.81 348 ASP B N 1
ATOM 5519 C CA . ASP B 1 348 ? 5.035 -0.782 -0.848 1 86.81 348 ASP B CA 1
ATOM 5520 C C . ASP B 1 348 ? 6.297 -0.744 -1.706 1 86.81 348 ASP B C 1
ATOM 5522 O O . ASP B 1 348 ? 7.176 0.097 -1.493 1 86.81 348 ASP B O 1
ATOM 5526 N N . ASN B 1 349 ? 6.402 -1.63 -2.648 1 85 349 ASN B N 1
ATOM 5527 C CA . ASN B 1 349 ? 7.668 -1.753 -3.361 1 85 349 ASN B CA 1
ATOM 5528 C C . ASN B 1 349 ? 7.695 -0.886 -4.617 1 85 349 ASN B C 1
ATOM 5530 O O . ASN B 1 349 ? 8.734 -0.759 -5.27 1 85 349 ASN B O 1
ATOM 5534 N N . ASP B 1 350 ? 6.609 -0.349 -4.91 1 88.12 350 ASP B N 1
ATOM 5535 C CA . ASP B 1 350 ? 6.605 0.483 -6.109 1 88.12 350 ASP B CA 1
ATOM 5536 C C . ASP B 1 350 ? 5.492 1.523 -6.055 1 88.12 350 ASP B C 1
ATOM 5538 O O . ASP B 1 350 ? 4.32 1.196 -6.266 1 88.12 350 ASP B O 1
ATOM 5542 N N . VAL B 1 351 ? 5.926 2.703 -5.84 1 84.56 351 VAL B N 1
ATOM 5543 C CA . VAL B 1 351 ? 4.973 3.809 -5.879 1 84.56 351 VAL B CA 1
ATOM 5544 C C . VAL B 1 351 ? 5.465 4.883 -6.844 1 84.56 351 VAL B C 1
ATOM 5546 O O . VAL B 1 351 ? 6.668 4.996 -7.098 1 84.56 351 VAL B O 1
ATOM 5549 N N . PHE B 1 352 ? 4.629 5.629 -7.461 1 79.62 352 PHE B N 1
ATOM 5550 C CA . PHE B 1 352 ? 4.926 6.754 -8.344 1 79.62 352 PHE B CA 1
ATOM 5551 C C . PHE B 1 352 ? 5.77 6.309 -9.531 1 79.62 352 PHE B C 1
ATOM 5553 O O . PHE B 1 352 ? 6.812 6.898 -9.812 1 79.62 352 PHE B O 1
ATOM 5560 N N . GLY B 1 353 ? 5.355 5.297 -10.188 1 79.19 353 GLY B N 1
ATOM 5561 C CA . GLY B 1 353 ? 6.062 4.766 -11.344 1 79.19 353 GLY B CA 1
ATOM 5562 C C . GLY B 1 353 ? 6.316 5.809 -12.414 1 79.19 353 GLY B C 1
ATOM 5563 O O . GLY B 1 353 ? 7.258 5.68 -13.203 1 79.19 353 GLY B O 1
ATOM 5564 N N . ASN B 1 354 ? 5.559 6.801 -12.344 1 76.44 354 ASN B N 1
ATOM 5565 C CA . ASN B 1 354 ? 5.691 7.863 -13.336 1 76.44 354 ASN B CA 1
ATOM 5566 C C . ASN B 1 354 ? 6.973 8.664 -13.133 1 76.44 354 ASN B C 1
ATOM 5568 O O . ASN B 1 354 ? 7.41 9.383 -14.031 1 76.44 354 ASN B O 1
ATOM 5572 N N . GLU B 1 355 ? 7.48 8.609 -11.953 1 75.06 355 GLU B N 1
ATOM 5573 C CA . GLU B 1 355 ? 8.711 9.336 -11.672 1 75.06 355 GLU B CA 1
ATOM 5574 C C . GLU B 1 355 ? 9.922 8.664 -12.32 1 75.06 355 GLU B C 1
ATOM 5576 O O . GLU B 1 355 ? 10.969 9.289 -12.492 1 75.06 355 GLU B O 1
ATOM 5581 N N . VAL B 1 356 ? 9.773 7.434 -12.602 1 77.75 356 VAL B N 1
ATOM 5582 C CA . VAL B 1 356 ? 10.867 6.664 -13.188 1 77.75 356 VAL B CA 1
ATOM 5583 C C . VAL B 1 356 ? 11.094 7.094 -14.633 1 77.75 356 VAL B C 1
ATOM 5585 O O . VAL B 1 356 ? 10.141 7.223 -15.406 1 77.75 356 VAL B O 1
ATOM 5588 N N . GLY B 1 357 ? 12.336 7.359 -14.977 1 74.5 357 GLY B N 1
ATOM 5589 C CA . GLY B 1 357 ? 12.703 7.723 -16.344 1 74.5 357 GLY B CA 1
ATOM 5590 C C . GLY B 1 357 ? 12.672 9.219 -16.578 1 74.5 357 GLY B C 1
ATOM 5591 O O . GLY B 1 357 ? 13.062 9.68 -17.656 1 74.5 357 GLY B O 1
ATOM 5592 N N . GLN B 1 358 ? 12.133 10.008 -15.609 1 71.56 358 GLN B N 1
ATOM 5593 C CA . GLN B 1 358 ? 12.039 11.453 -15.797 1 71.56 358 GLN B CA 1
ATOM 5594 C C . GLN B 1 358 ? 13.422 12.094 -15.82 1 71.56 358 GLN B C 1
ATOM 5596 O O . GLN B 1 358 ? 13.656 13.047 -16.562 1 71.56 358 GLN B O 1
ATOM 5601 N N . ASP B 1 359 ? 14.281 11.609 -14.961 1 64.81 359 ASP B N 1
ATOM 5602 C CA . ASP B 1 359 ? 15.68 12.047 -14.984 1 64.81 359 ASP B CA 1
ATOM 5603 C C . ASP B 1 359 ? 16.609 10.914 -15.406 1 64.81 359 ASP B C 1
ATOM 5605 O O . ASP B 1 359 ? 16.875 10 -14.625 1 64.81 359 ASP B O 1
ATOM 5609 N N . PRO B 1 360 ? 17 11 -16.656 1 60.62 360 PRO B N 1
ATOM 5610 C CA . PRO B 1 360 ? 17.828 9.898 -17.141 1 60.62 360 PRO B CA 1
ATOM 5611 C C . PRO B 1 360 ? 19.125 9.734 -16.359 1 60.62 360 PRO B C 1
ATOM 5613 O O . PRO B 1 360 ? 19.734 8.656 -16.359 1 60.62 360 PRO B O 1
ATOM 5616 N N . GLN B 1 361 ? 19.453 10.812 -15.688 1 58.59 361 GLN B N 1
ATOM 5617 C CA . GLN B 1 361 ? 20.703 10.727 -14.938 1 58.59 361 GLN B CA 1
ATOM 5618 C C . GLN B 1 361 ? 20.516 9.945 -13.641 1 58.59 361 GLN B C 1
ATOM 5620 O O . GLN B 1 361 ? 21.469 9.398 -13.094 1 58.59 361 GLN B O 1
ATOM 5625 N N . ASN B 1 362 ? 19.203 9.984 -13.328 1 63.09 362 ASN B N 1
ATOM 5626 C CA . ASN B 1 362 ? 18.906 9.281 -12.086 1 63.09 362 ASN B CA 1
ATOM 5627 C C . ASN B 1 362 ? 18.5 7.832 -12.344 1 63.09 362 ASN B C 1
ATOM 5629 O O . ASN B 1 362 ? 17.531 7.574 -13.047 1 63.09 362 ASN B O 1
ATOM 5633 N N . ARG B 1 363 ? 19.422 6.84 -12.422 1 78.31 363 ARG B N 1
ATOM 5634 C CA . ARG B 1 363 ? 19.219 5.414 -12.648 1 78.31 363 ARG B CA 1
ATOM 5635 C C . ARG B 1 363 ? 18.156 4.855 -11.703 1 78.31 363 ARG B C 1
ATOM 5637 O O . ARG B 1 363 ? 18.344 3.779 -11.125 1 78.31 363 ARG B O 1
ATOM 5644 N N . LEU B 1 364 ? 17.078 5.766 -11.555 1 84.5 364 LEU B N 1
ATOM 5645 C CA . LEU B 1 364 ? 16 5.32 -10.664 1 84.5 364 LEU B CA 1
ATOM 5646 C C . LEU B 1 364 ? 15.305 4.094 -11.234 1 84.5 364 LEU B C 1
ATOM 5648 O O . LEU B 1 364 ? 14.828 4.113 -12.375 1 84.5 364 LEU B O 1
ATOM 5652 N N . GLY B 1 365 ? 15.367 3.025 -10.531 1 89.25 365 GLY B N 1
ATOM 5653 C CA . GLY B 1 365 ? 14.609 1.833 -10.891 1 89.25 365 GLY B CA 1
ATOM 5654 C C . GLY B 1 365 ? 13.164 1.889 -10.445 1 89.25 365 GLY B C 1
ATOM 5655 O O . GLY B 1 365 ? 12.25 1.81 -11.273 1 89.25 365 GLY B O 1
ATOM 5656 N N . TRP B 1 366 ? 13 2.072 -9.148 1 89.25 366 TRP B N 1
ATOM 5657 C CA . TRP B 1 366 ? 11.672 2.27 -8.578 1 89.25 366 TRP B CA 1
ATOM 5658 C C . TRP B 1 366 ? 11.75 3.041 -7.266 1 89.25 366 TRP B C 1
ATOM 5660 O O . TRP B 1 366 ? 12.836 3.254 -6.727 1 89.25 366 TRP B O 1
ATOM 5670 N N . LEU B 1 367 ? 10.625 3.535 -6.93 1 89.06 367 LEU B N 1
ATOM 5671 C CA . LEU B 1 367 ? 10.445 4.184 -5.637 1 89.06 367 LEU B CA 1
ATOM 5672 C C . LEU B 1 367 ? 9.656 3.287 -4.688 1 89.06 367 LEU B C 1
ATOM 5674 O O . LEU B 1 367 ? 8.531 2.881 -5 1 89.06 367 LEU B O 1
ATOM 5678 N N . GLN B 1 368 ? 10.289 2.928 -3.596 1 89.88 368 GLN B N 1
ATOM 5679 C CA . GLN B 1 368 ? 9.586 2.115 -2.607 1 89.88 368 GLN B CA 1
ATOM 5680 C C . GLN B 1 368 ? 9.25 2.932 -1.362 1 89.88 368 GLN B C 1
ATOM 5682 O O . GLN B 1 368 ? 9.953 3.891 -1.035 1 89.88 368 GLN B O 1
ATOM 5687 N N . VAL B 1 369 ? 8.18 2.576 -0.716 1 90.88 369 VAL B N 1
ATOM 5688 C CA . VAL B 1 369 ? 7.77 3.23 0.522 1 90.88 369 VAL B CA 1
ATOM 5689 C C . VAL B 1 369 ? 8.102 2.336 1.715 1 90.88 369 VAL B C 1
ATOM 5691 O O . VAL B 1 369 ? 7.812 1.139 1.701 1 90.88 369 VAL B O 1
ATOM 5694 N N . VAL B 1 370 ? 8.688 2.932 2.73 1 90.56 370 VAL B N 1
ATOM 5695 C CA . VAL B 1 370 ? 9.117 2.16 3.895 1 90.56 370 VAL B CA 1
ATOM 5696 C C . VAL B 1 370 ? 8.633 2.838 5.172 1 90.56 370 VAL B C 1
ATOM 5698 O O . VAL B 1 370 ? 8.289 4.023 5.164 1 90.56 370 VAL B O 1
ATOM 5701 N N . GLY B 1 371 ? 8.461 2.049 6.176 1 91.88 371 GLY B N 1
ATOM 5702 C CA . GLY B 1 371 ? 8.328 2.496 7.551 1 91.88 371 GLY B CA 1
ATOM 5703 C C . GLY B 1 371 ? 9.516 2.127 8.414 1 91.88 371 GLY B C 1
ATOM 5704 O O . GLY B 1 371 ? 10.031 1.012 8.328 1 91.88 371 GLY B O 1
ATOM 5705 N N . MET B 1 372 ? 10 3.031 9.227 1 93.25 372 MET B N 1
ATOM 5706 C CA . MET B 1 372 ? 11.141 2.719 10.086 1 93.25 372 MET B CA 1
ATOM 5707 C C . MET B 1 372 ? 10.922 3.268 11.492 1 93.25 372 MET B C 1
ATOM 5709 O O . MET B 1 372 ? 10.266 4.293 11.672 1 93.25 372 MET B O 1
ATOM 5713 N N . VAL B 1 373 ? 11.43 2.592 12.5 1 95.81 373 VAL B N 1
ATOM 5714 C CA . VAL B 1 373 ? 11.453 2.994 13.898 1 95.81 373 VAL B CA 1
ATOM 5715 C C . VAL B 1 373 ? 12.875 2.902 14.438 1 95.81 373 VAL B C 1
ATOM 5717 O O . VAL B 1 373 ? 13.469 1.82 14.469 1 95.81 373 VAL B O 1
ATOM 5720 N N . LEU B 1 374 ? 13.414 4.023 14.836 1 96.38 374 LEU B N 1
ATOM 5721 C CA . LEU B 1 374 ? 14.727 4.098 15.469 1 96.38 374 LEU B CA 1
ATOM 5722 C C . LEU B 1 374 ? 14.602 4.578 16.906 1 96.38 374 LEU B C 1
ATOM 5724 O O . LEU B 1 374 ? 13.859 5.516 17.203 1 96.38 374 LEU B O 1
ATOM 5728 N N . ARG B 1 375 ? 15.297 3.957 17.75 1 97.44 375 ARG B N 1
ATOM 5729 C CA . ARG B 1 375 ? 15.344 4.359 19.156 1 97.44 375 ARG B CA 1
ATOM 5730 C C . ARG B 1 375 ? 16.688 4.98 19.5 1 97.44 375 ARG B C 1
ATOM 5732 O O . ARG B 1 375 ? 17.734 4.414 19.188 1 97.44 375 ARG B O 1
ATOM 5739 N N . LYS B 1 376 ? 16.609 6.105 20.125 1 97.44 376 LYS B N 1
ATOM 5740 C CA . LYS B 1 376 ? 17.844 6.707 20.609 1 97.44 376 LYS B CA 1
ATOM 5741 C C . LYS B 1 376 ? 18.453 5.898 21.75 1 97.44 376 LYS B C 1
ATOM 5743 O O . LYS B 1 376 ? 17.734 5.527 22.688 1 97.44 376 LYS B O 1
ATOM 5748 N N . LYS B 1 377 ? 19.672 5.629 21.594 1 94 377 LYS B N 1
ATOM 5749 C CA . LYS B 1 377 ? 20.375 4.953 22.688 1 94 377 LYS B CA 1
ATOM 5750 C C . LYS B 1 377 ? 20.906 5.961 23.703 1 94 377 LYS B C 1
ATOM 5752 O O . LYS B 1 377 ? 21.219 7.102 23.344 1 94 377 LYS B O 1
#

InterPro domains:
  IPR002052 DNA methylase, N-6 adenine-specific, conserved site [PS00092] (264-270)
  IPR029063 S-adenosyl-L-methionine-dependent methyltransferase superfamily [G3DSA:3.40.50.150] (157-336)
  IPR029063 S-adenosyl-L-methionine-dependent methyltransferase superfamily [SSF53335] (179-330)
  IPR050320 Protein N5-glutamine methyltransferase [PTHR18895] (165-317)

Organism: NCBI:txid3140254

Solvent-accessible surface area (backbone atoms only — not comparable to full-atom values): 38880 Å² total; per-residue (Å²): 135,84,78,71,80,72,71,72,78,76,84,57,78,47,71,67,38,42,51,42,52,42,53,47,52,54,52,38,55,76,67,66,63,62,30,69,43,49,46,70,64,19,50,49,28,32,54,60,43,54,52,56,91,79,70,56,33,88,47,69,56,31,29,31,57,65,36,28,38,27,43,53,71,56,50,61,71,76,44,66,84,87,56,59,57,76,64,48,36,42,63,78,41,97,90,45,64,35,29,30,47,60,40,23,47,23,43,46,40,60,88,28,48,39,47,51,38,64,51,50,83,85,49,61,74,70,64,34,62,39,45,32,43,20,61,77,53,74,65,100,56,87,58,57,25,73,64,32,52,66,53,50,53,41,38,36,52,58,62,30,72,69,47,44,53,52,51,53,50,15,38,52,47,26,17,67,77,39,94,66,39,21,31,35,34,16,42,54,20,35,36,24,61,58,34,51,47,44,42,56,75,40,18,74,72,33,51,30,37,33,24,21,21,66,34,57,50,19,41,48,31,20,54,38,25,58,72,62,37,73,62,61,65,41,64,64,87,77,42,70,55,29,46,77,48,68,42,71,16,68,72,66,61,74,55,65,84,52,67,39,28,16,34,38,35,34,57,54,50,33,38,28,34,88,70,37,90,49,90,40,20,70,0,39,92,70,6,45,56,47,56,52,47,51,51,56,54,45,60,71,47,37,25,64,45,7,34,43,35,37,33,39,47,45,62,21,34,57,90,41,61,81,52,45,68,67,58,50,51,53,51,50,36,33,74,70,58,51,29,41,58,69,33,33,30,49,75,39,67,58,48,68,40,77,62,26,35,70,42,64,84,49,57,41,32,41,31,23,33,34,39,38,33,36,29,29,87,135,83,77,72,80,71,71,70,79,74,84,57,76,48,70,69,38,42,52,41,51,42,51,48,52,53,52,38,55,77,68,65,64,61,30,69,43,51,46,71,65,19,51,50,28,33,54,60,43,53,57,55,95,74,72,57,34,88,47,69,57,31,28,30,55,65,34,29,37,27,42,53,71,58,47,60,72,76,44,66,85,86,57,58,57,77,65,47,36,41,62,78,41,96,89,44,64,36,29,31,49,61,39,21,48,22,43,47,42,58,88,29,47,42,48,48,45,61,45,51,82,83,50,60,75,68,63,34,61,39,46,32,43,19,60,77,52,73,64,100,58,87,57,58,26,73,65,33,52,65,53,49,54,40,39,36,51,59,61,30,70,70,49,42,52,52,52,52,50,14,37,52,48,27,17,68,77,42,94,64,40,20,30,35,36,17,42,55,20,36,37,24,59,58,34,50,45,44,40,52,74,40,16,74,74,33,50,30,38,34,23,21,20,67,35,56,50,19,42,48,30,20,55,37,25,58,72,63,37,72,59,67,64,41,66,64,87,76,44,70,54,29,46,78,51,70,42,71,16,68,71,64,61,74,55,67,85,53,68,40,28,16,33,38,35,34,59,54,50,34,36,29,32,89,70,36,89,51,91,39,20,69,0,39,94,70,7,45,54,49,56,52,48,52,52,56,55,45,59,72,48,37,24,64,44,7,35,43,37,38,34,39,48,44,62,22,36,57,89,41,59,81,52,46,69,67,60,50,50,53,51,52,36,34,74,71,58,51,28,41,57,71,34,31,29,48,76,39,67,55,48,68,42,76,62,27,35,69,43,64,85,51,56,40,30,43,30,22,32,33,40,37,33,36,28,29,87

Nearest PDB structures (foldseek):
  4gek-assembly1_A  TM=4.605E-01  e=2.415E-05  Escherichia coli str. K-12 substr. MG1655
  2ld4-assembly1_A  TM=4.959E-01  e=1.829E-03  Homo sapiens
  2zie-assembly1_A  TM=5.453E-01  e=1.110E-02  Thermus thermophilus
  5b3h-assembly2_D  TM=4.204E-01  e=1.275E-03  Arabidopsis thaliana
  2zig-assembly1_A  TM=5.226E-01  e=1.690E-02  Thermus thermophilus

Sequence (754 aa):
MNNGNNFHQSETISTAERSSIGDLVKFLAAKNYRFLCPTPETHNNYLTSRKGPQTKASSLTDIFGWSLPVERSVLKELLPQSLDIDRIFERIDANSDVLKATIRVTSLNFNGPVYSYPCNDERKITLDLYVHSAFPCRGSGRGGVFCGPDTYRYLSYLASPSVKEFIEESCRTVKTSGGGTATAVDLGCGPGAGALGLHRQYGHIFTSIQGLDINPYAIAFSEVNAGSVETKYQNVNGMSVADLAFKESSFLSAIDGIEDLALVISDPPYISTATATGVYCDGGDDGMAFAIDVIDRSLKLLAPGGLVIMHTGVSVPGDAPEKDRLLERCQQLEKKGEAEILQYVLIDNDVFGNEVGQDPQNRLGWLQVVGMVLRKKMNNGNNFHQSETISTAERSSIGDLVKFLAAKNYRFLCPTPETHNNYLTSRKGPQTKASSLTDIFGWSLPVERSVLKELLPQSLDIDRIFERIDANSDVLKATIRVTSLNFNGPVYSYPCNDERKITLDLYVHSAFPCRGSGRGGVFCGPDTYRYLSYLASPSVKEFIEESCRTVKTSGGGTATAVDLGCGPGAGALGLHRQYGHIFTSIQGLDINPYAIAFSEVNAGSVETKYQNVNGMSVADLAFKESSFLSAIDGIEDLALVISDPPYISTATATGVYCDGGDDGMAFAIDVIDRSLKLLAPGGLVIMHTGVSVPGDAPEKDRLLERCQQLEKKGEAEILQYVLIDNDVFGNEVGQDPQNRLGWLQVVGMVLRKK

Foldseek 3Di:
DPPPPPPPPQPFQDPVLLVLVLVVQVVCLVVVDAEAAADLVVLVVVVVVVPPPDDADQALCVAQPSQGKHALVSVPVHDDPVHDVPSQWDDPDPPGSIITGQKHKHWAQLCAPPPVPVPPVPPPSSTQIAIFGGPPHPDLDDAGFDDHDLLRLQSNVCNDPLNVVLLLQLLVVLCVPDVNAAEEEEWQCRLVSVQLSCQLVPQQRHQAYEYEAQHSNSQSRVVSSNVRPCSVVPCVPVGGGHHYHYDYDDGCPVCPPDARHQEYEYEAQQDDLVQDSGDSHPCYPRSPVVVLVNVVVCLVRHHAFHKYKYKYKFFAAQVHNPDTPVVVSLVVCVVVVFKDWPDKAWSAQADPCVSPPSDPVRSGPGITIMITMIGGD/DPPPPPPPPQPFQDPVLLVLVLVVQVVCLVVVDAEAAADLVVLVVVVVVVPPPDDADQAPCVAQPSQGKHALVSVPVHDDPPHDVPSQWDDPDPPGSIITGQKHKHWAQLCAPPVVPVPPVPPPSSGQIAIFGGPPHPDLDDAGFDDHDLLRLQSNVCNDPLNVVLLLQLLVVLCVVDVNAAEAEEWQCRLVSVQLSCQLVPQQRHQAYEYEAQHSNSQSRVVSSNVRPCSVPPCVPVGGGHHYHYDYDDGCRVCPPDARYAEYEYEAQQDDLVQDSGDSHPCYPRSPVVVLVNVVVCLVRHHAFHKYKYKYKFFAAQVHNPDTPVVVSLVVCVVVVFKDWPDKAWSAQADPCVSPPSDPVRSGPGITIMITMIGGD

Secondary structure (DSSP, 8-state):
-----------PPPHHHHHHHHHHHHHHHHTT-------HHHHHHHHHHH-STT----SHIIIIIS---EEHHHHHHHS-TTS-GGGTEEESSTT-SEEEESEEEEEE-TT-SEE-----GGG----EEEEEE-SSPSSSSTT----SHHHHHHHHHHTSHHHHHHHHHHHHHHHHHTTS--EEEEET-TTTHHHHHHHHHHTTT-SEEEEEES-HHHHHHHHHHHHHS-----S-TTPPPPEEEEEE-STTGGGTT-S-EEEEEE----S-TTT--STT--S-SSS-HHHHHHHHHHHHHSPTT-EEEEEEEEEEETT-TT--HHHHHHHHHHHTTSEEEEEEEEEEEEE-GGGTTSSTTS-EEEEEEEEEEEEE-/-----------PPPHHHHHHHHHHHHHHHHTT-------HHHHHHHHHHH-STT----SHIIIIIS---EEHHHHHHHS-TTS-GGGTEEESSTT-SEEEESEEEEEE-TT-SEE-----GGG----EEEEEE-SSPSSSSTT----SHHHHHHHHHHTSHHHHHHHHHHHHHHHHHTTS--EEEEET-TTTHHHHHHHHHHTTT-SEEEEEES-HHHHHHHHHHHHHS----SS-TTPPPPEEEEEE-STTGGGTT-S-EEEEEE----S-TTT--STT--S-SSS-HHHHHHHHHHHHHSPTT-EEEEEEEEEEETT-TT--HHHHHHHHHHHTTSEEEEEEEEEEEEE-GGGTTSSTTS-EEEEEEEEEEEEE-